Protein AF-0000000081623408 (afdb_homodimer)

Organism: Polistes dominula (NCBI:txid743375)

Nearest PDB structures (foldseek):
  2v41-assembly4_H  TM=9.933E-01  e=1.119E-36  Arenicola marina
  5b6n-assembly2_C  TM=9.540E-01  e=8.310E-33  Homo sapiens
  5b6m-assembly2_C  TM=9.606E-01  e=4.299E-32  Homo sapiens
  1xcc-assembly2_D  TM=9.685E-01  e=6.938E-31  Plasmodium yoelii
  5ykj-assembly1_A  TM=9.310E-01  e=4.262E-27  Saccharomyces cerevisiae S288C

InterPro domains:
  IPR000866 Alkyl hydroperoxide reductase subunit C/ Thiol specific antioxidant [PF00578] (5-140)
  IPR013766 Thioredoxin domain [PS51352] (2-165)
  IPR019479 Peroxiredoxin, C-terminal [PF10417] (163-197)
  IPR024706 Peroxiredoxin, AhpC-type [PIRSF000239] (2-215)
  IPR036249 Thioredoxin-like superfamily [SSF52833] (1-202)
  IPR045020 1-Cys peroxiredoxin [cd03016] (4-217)

Structure (mmCIF, N/CA/C/O backbone):
data_AF-0000000081623408-model_v1
#
loop_
_entity.id
_entity.type
_entity.pdbx_description
1 polymer 'Peroxiredoxin-6 isoform X1'
#
loop_
_atom_site.group_PDB
_atom_site.id
_atom_site.type_symbol
_atom_site.label_atom_id
_atom_site.label_alt_id
_atom_site.label_comp_id
_atom_site.label_asym_id
_atom_site.label_entity_id
_atom_site.label_seq_id
_atom_site.pdbx_PDB_ins_code
_atom_site.Cartn_x
_atom_site.Cartn_y
_atom_site.Cartn_z
_atom_site.occupancy
_atom_site.B_iso_or_equiv
_atom_site.auth_seq_id
_atom_site.auth_comp_id
_atom_site.auth_asym_id
_atom_site.auth_atom_id
_atom_site.pdbx_PDB_model_num
ATOM 1 N N . MET A 1 1 ? -1.192 9.43 -13.492 1 80.69 1 MET A N 1
ATOM 2 C CA . MET A 1 1 ? -0.812 8.414 -12.523 1 80.69 1 MET A CA 1
ATOM 3 C C . MET A 1 1 ? 0.486 7.727 -12.93 1 80.69 1 MET A C 1
ATOM 5 O O . MET A 1 1 ? 0.756 7.562 -14.125 1 80.69 1 MET A O 1
ATOM 9 N N . VAL A 1 2 ? 1.286 7.457 -11.953 1 90.12 2 VAL A N 1
ATOM 10 C CA . VAL A 1 2 ? 2.604 6.887 -12.211 1 90.12 2 VAL A CA 1
ATOM 11 C C . VAL A 1 2 ? 2.555 5.371 -12.031 1 90.12 2 VAL A C 1
ATOM 13 O O . VAL A 1 2 ? 2.025 4.875 -11.031 1 90.12 2 VAL A O 1
ATOM 16 N N . LEU A 1 3 ? 3.037 4.668 -13.031 1 91.75 3 LEU A N 1
ATOM 17 C CA . LEU A 1 3 ? 3.084 3.213 -12.961 1 91.75 3 LEU A CA 1
ATOM 18 C C . LEU A 1 3 ? 4.402 2.74 -12.359 1 91.75 3 LEU A C 1
ATOM 20 O O . LEU A 1 3 ? 5.383 3.488 -12.328 1 91.75 3 LEU A O 1
ATOM 24 N N . LEU A 1 4 ? 4.371 1.571 -11.883 1 95.5 4 LEU A N 1
ATOM 25 C CA . LEU A 1 4 ? 5.59 0.98 -11.352 1 95.5 4 LEU A CA 1
ATOM 26 C C . LEU A 1 4 ? 6.695 0.968 -12.398 1 95.5 4 LEU A C 1
ATOM 28 O O . LEU A 1 4 ? 6.457 0.609 -13.555 1 95.5 4 LEU A O 1
ATOM 32 N N . GLY A 1 5 ? 7.895 1.421 -11.992 1 95.12 5 GLY A N 1
ATOM 33 C CA . GLY A 1 5 ? 9.047 1.389 -12.875 1 95.12 5 GLY A CA 1
ATOM 34 C C . GLY A 1 5 ? 9.148 2.615 -13.766 1 95.12 5 GLY A C 1
ATOM 35 O O . GLY A 1 5 ? 10.188 2.854 -14.383 1 95.12 5 GLY A O 1
ATOM 36 N N . GLU A 1 6 ? 8.125 3.385 -13.859 1 95 6 GLU A N 1
ATOM 37 C CA . GLU A 1 6 ? 8.164 4.609 -14.656 1 95 6 GLU A CA 1
ATOM 38 C C . GLU A 1 6 ? 8.93 5.711 -13.93 1 95 6 GLU A C 1
ATOM 40 O O . GLU A 1 6 ? 9.039 5.695 -12.695 1 95 6 GLU A O 1
ATOM 45 N N . THR A 1 7 ? 9.461 6.613 -14.766 1 97.31 7 THR A N 1
ATOM 46 C CA . THR A 1 7 ? 10.094 7.789 -14.18 1 97.31 7 THR A CA 1
ATOM 47 C C . THR A 1 7 ? 9.07 8.625 -13.422 1 97.31 7 THR A C 1
ATOM 49 O O . THR A 1 7 ? 8.031 9 -13.977 1 97.31 7 THR A O 1
ATOM 52 N N . PHE A 1 8 ? 9.336 8.758 -12.156 1 98.06 8 PHE A N 1
ATOM 53 C CA . PHE A 1 8 ? 8.492 9.648 -11.375 1 98.06 8 PHE A CA 1
ATOM 54 C C . PHE A 1 8 ? 8.578 11.078 -11.898 1 98.06 8 PHE A C 1
ATOM 56 O O . PHE A 1 8 ? 9.672 11.57 -12.188 1 98.06 8 PHE A O 1
ATOM 63 N N . PRO A 1 9 ? 7.492 11.734 -12.047 1 97.88 9 PRO A N 1
ATOM 64 C CA . PRO A 1 9 ? 7.508 13.055 -12.688 1 97.88 9 PRO A CA 1
ATOM 65 C C . PRO A 1 9 ? 8.359 14.07 -11.93 1 97.88 9 PRO A C 1
ATOM 67 O O . PRO A 1 9 ? 8.391 14.062 -10.695 1 97.88 9 PRO A O 1
ATOM 70 N N . ASN A 1 10 ? 9.008 14.875 -12.758 1 98.31 10 ASN A N 1
ATOM 71 C CA . ASN A 1 10 ? 9.672 16.031 -12.172 1 98.31 10 ASN A CA 1
ATOM 72 C C . ASN A 1 10 ? 8.734 17.219 -12.047 1 98.31 10 ASN A C 1
ATOM 74 O O . ASN A 1 10 ? 7.777 17.344 -12.812 1 98.31 10 ASN A O 1
ATOM 78 N N . PHE A 1 11 ? 8.992 18.062 -11.047 1 98.44 11 PHE A N 1
ATOM 79 C CA . PHE A 1 11 ? 8.188 19.25 -10.836 1 98.44 11 PHE A CA 1
ATOM 80 C C . PHE A 1 11 ? 8.906 20.234 -9.922 1 98.44 11 PHE A C 1
ATOM 82 O O . PHE A 1 11 ? 9.836 19.859 -9.203 1 98.44 11 PHE A O 1
ATOM 89 N N . THR A 1 12 ? 8.516 21.406 -10.031 1 98.19 12 THR A N 1
ATOM 90 C CA . THR A 1 12 ? 8.891 22.438 -9.062 1 98.19 12 THR A CA 1
ATOM 91 C C . THR A 1 12 ? 7.75 22.703 -8.086 1 98.19 12 THR A C 1
ATOM 93 O O . THR A 1 12 ? 6.582 22.734 -8.484 1 98.19 12 THR A O 1
ATOM 96 N N . ALA A 1 13 ? 8.141 22.812 -6.812 1 97.88 13 ALA A N 1
ATOM 97 C CA . ALA A 1 13 ? 7.109 23.031 -5.805 1 97.88 13 ALA A CA 1
ATOM 98 C C . ALA A 1 13 ? 7.637 23.891 -4.656 1 97.88 13 ALA A C 1
ATOM 100 O O . ALA A 1 13 ? 8.836 23.891 -4.371 1 97.88 13 ALA A O 1
ATOM 101 N N . GLU A 1 14 ? 6.73 24.641 -4.078 1 98.44 14 GLU A N 1
ATOM 102 C CA . GLU A 1 14 ? 7.051 25.391 -2.867 1 98.44 14 GLU A CA 1
ATOM 103 C C . GLU A 1 14 ? 6.914 24.516 -1.623 1 98.44 14 GLU A C 1
ATOM 105 O O . GLU A 1 14 ? 5.992 23.703 -1.526 1 98.44 14 GLU A O 1
ATOM 110 N N . THR A 1 15 ? 7.844 24.594 -0.699 1 98.44 15 THR A N 1
ATOM 111 C CA . THR A 1 15 ? 7.777 23.984 0.622 1 98.44 15 THR A CA 1
ATOM 112 C C . THR A 1 15 ? 7.977 25.031 1.716 1 98.44 15 THR A C 1
ATOM 114 O O . THR A 1 15 ? 8.289 26.188 1.427 1 98.44 15 THR A O 1
ATOM 117 N N . GLN A 1 16 ? 7.773 24.625 2.961 1 96.56 16 GLN A N 1
ATOM 118 C CA . GLN A 1 16 ? 8.031 25.547 4.062 1 96.56 16 GLN A CA 1
ATOM 119 C C . GLN A 1 16 ? 9.523 25.875 4.168 1 96.56 16 GLN A C 1
ATOM 121 O O . GLN A 1 16 ? 9.906 26.828 4.848 1 96.56 16 GLN A O 1
ATOM 126 N N . ASN A 1 17 ? 10.391 25.094 3.447 1 97 17 ASN A N 1
ATOM 127 C CA . ASN A 1 17 ? 11.836 25.328 3.426 1 97 17 ASN A CA 1
ATOM 128 C C . ASN A 1 17 ? 12.266 26.062 2.16 1 97 17 ASN A C 1
ATOM 130 O O . ASN A 1 17 ? 13.461 26.25 1.921 1 97 17 ASN A O 1
ATOM 134 N N . GLY A 1 18 ? 11.312 26.453 1.358 1 97.62 18 GLY A N 1
ATOM 135 C CA . GLY A 1 18 ? 11.648 27.094 0.097 1 97.62 18 GLY A CA 1
ATOM 136 C C . GLY A 1 18 ? 11.266 26.266 -1.114 1 97.62 18 GLY A C 1
ATOM 137 O O . GLY A 1 18 ? 10.719 25.172 -0.975 1 97.62 18 GLY A O 1
ATOM 138 N N . LYS A 1 19 ? 11.586 26.828 -2.264 1 98.19 19 LYS A N 1
ATOM 139 C CA . LYS A 1 19 ? 11.242 26.203 -3.539 1 98.19 19 LYS A CA 1
ATOM 140 C C . LYS A 1 19 ? 12.203 25.062 -3.869 1 98.19 19 LYS A C 1
ATOM 142 O O . LYS A 1 19 ? 13.406 25.172 -3.654 1 98.19 19 LYS A O 1
ATOM 147 N N . ILE A 1 20 ? 11.664 23.953 -4.438 1 98.12 20 ILE A N 1
ATOM 148 C CA . ILE A 1 20 ? 12.531 22.844 -4.824 1 98.12 20 ILE A CA 1
ATOM 149 C C . ILE A 1 20 ? 12.18 22.391 -6.234 1 98.12 20 ILE A C 1
ATOM 151 O O . ILE A 1 20 ? 11.062 22.609 -6.707 1 98.12 20 ILE A O 1
ATOM 155 N N . ASN A 1 21 ? 13.133 21.875 -6.883 1 98.62 21 ASN A N 1
ATOM 156 C CA . ASN A 1 21 ? 12.953 20.953 -8 1 98.62 21 ASN A CA 1
ATOM 157 C C . ASN A 1 21 ? 13.094 19.5 -7.559 1 98.62 21 ASN A C 1
ATOM 159 O O . ASN A 1 21 ? 14.141 19.109 -7.039 1 98.62 21 ASN A O 1
ATOM 163 N N . PHE A 1 22 ? 12.211 18.75 -7.75 1 98.75 22 PHE A N 1
ATOM 164 C CA . PHE A 1 22 ? 12.109 17.453 -7.098 1 98.75 22 PHE A CA 1
ATOM 165 C C . PHE A 1 22 ? 13.289 16.562 -7.48 1 98.75 22 PHE A C 1
ATOM 167 O O . PHE A 1 22 ? 13.914 15.938 -6.617 1 98.75 22 PHE A O 1
ATOM 174 N N . HIS A 1 23 ? 13.516 16.391 -8.75 1 98.75 23 HIS A N 1
ATOM 175 C CA . HIS A 1 23 ? 14.609 15.523 -9.18 1 98.75 23 HIS A CA 1
ATOM 176 C C . HIS A 1 23 ? 15.953 16.031 -8.648 1 98.75 23 HIS A C 1
ATOM 178 O O . HIS A 1 23 ? 16.797 15.227 -8.227 1 98.75 23 HIS A O 1
ATOM 184 N N . ASP A 1 24 ? 16.125 17.375 -8.688 1 98.62 24 ASP A N 1
ATOM 185 C CA . ASP A 1 24 ? 17.344 17.969 -8.133 1 98.62 24 ASP A CA 1
ATOM 186 C C . ASP A 1 24 ? 17.438 17.734 -6.629 1 98.62 24 ASP A C 1
ATOM 188 O O . ASP A 1 24 ? 18.5 17.406 -6.105 1 98.62 24 ASP A O 1
ATOM 192 N N . TRP A 1 25 ? 16.328 17.953 -5.98 1 98.5 25 TRP A N 1
ATOM 193 C CA . TRP A 1 25 ? 16.25 17.75 -4.535 1 98.5 25 TRP A CA 1
ATOM 194 C C . TRP A 1 25 ? 16.578 16.297 -4.168 1 98.5 25 TRP A C 1
ATOM 196 O O . TRP A 1 25 ? 17.297 16.047 -3.197 1 98.5 25 TRP A O 1
ATOM 206 N N . LEU A 1 26 ? 16.062 15.375 -4.898 1 98.44 26 LEU A N 1
ATOM 207 C CA . LEU A 1 26 ? 16.297 13.953 -4.648 1 98.44 26 LEU A CA 1
ATOM 208 C C . LEU A 1 26 ? 17.766 13.594 -4.895 1 98.44 26 LEU A C 1
ATOM 210 O O . LEU A 1 26 ? 18.328 12.766 -4.18 1 98.44 26 LEU A O 1
ATOM 214 N N . GLY A 1 27 ? 18.344 14.195 -5.957 1 98.12 27 GLY A N 1
ATOM 215 C CA . GLY A 1 27 ? 19.719 13.891 -6.293 1 98.12 27 GLY A CA 1
ATOM 216 C C . GLY A 1 27 ? 19.969 12.406 -6.523 1 98.12 27 GLY A C 1
ATOM 217 O O . GLY A 1 27 ? 19.25 11.773 -7.297 1 98.12 27 GLY A O 1
ATOM 218 N N . ASP A 1 28 ? 20.938 11.852 -5.816 1 97.81 28 ASP A N 1
ATOM 219 C CA . ASP A 1 28 ? 21.297 10.445 -5.984 1 97.81 28 ASP A CA 1
ATOM 220 C C . ASP A 1 28 ? 20.75 9.594 -4.84 1 97.81 28 ASP A C 1
ATOM 222 O O . ASP A 1 28 ? 21.234 8.492 -4.586 1 97.81 28 ASP A O 1
ATOM 226 N N . SER A 1 29 ? 19.75 10.109 -4.184 1 98.31 29 SER A N 1
ATOM 227 C CA . SER A 1 29 ? 19.172 9.414 -3.031 1 98.31 29 SER A CA 1
ATOM 228 C C . SER A 1 29 ? 17.859 8.727 -3.391 1 98.31 29 SER A C 1
ATOM 230 O O . SER A 1 29 ? 17.25 9.039 -4.418 1 98.31 29 SER A O 1
ATOM 232 N N . TRP A 1 30 ? 17.594 7.754 -2.58 1 98.69 30 TRP A N 1
ATOM 233 C CA . TRP A 1 30 ? 16.203 7.312 -2.547 1 98.69 30 TRP A CA 1
ATOM 234 C C . TRP A 1 30 ? 15.297 8.383 -1.938 1 98.69 30 TRP A C 1
ATOM 236 O O . TRP A 1 30 ? 15.773 9.266 -1.213 1 98.69 30 TRP A O 1
ATOM 246 N N . GLY A 1 31 ? 14.055 8.312 -2.293 1 98.81 31 GLY A N 1
ATOM 247 C CA . GLY A 1 31 ? 13.094 9.242 -1.72 1 98.81 31 GLY A CA 1
ATOM 248 C C . GLY A 1 31 ? 11.773 8.594 -1.369 1 98.81 31 GLY A C 1
ATOM 249 O O . GLY A 1 31 ? 11.414 7.555 -1.935 1 98.81 31 GLY A O 1
ATOM 250 N N . ILE A 1 32 ? 11.133 9.125 -0.428 1 98.88 32 ILE A N 1
ATOM 251 C CA . ILE A 1 32 ? 9.742 8.789 -0.109 1 98.88 32 ILE A CA 1
ATOM 252 C C . ILE A 1 32 ? 8.898 10.062 -0.105 1 98.88 32 ILE A C 1
ATOM 254 O O . ILE A 1 32 ? 9.266 11.055 0.527 1 98.88 32 ILE A O 1
ATOM 258 N N . LEU A 1 33 ? 7.867 10.102 -0.887 1 98.75 33 LEU A N 1
ATOM 259 C CA . LEU A 1 33 ? 6.867 11.164 -0.904 1 98.75 33 LEU A CA 1
ATOM 260 C C . LEU A 1 33 ? 5.535 10.664 -0.353 1 98.75 33 LEU A C 1
ATOM 262 O O . LEU A 1 33 ? 5.016 9.641 -0.805 1 98.75 33 LEU A O 1
ATOM 266 N N . PHE A 1 34 ? 5.078 11.297 0.669 1 98.44 34 PHE A N 1
ATOM 267 C CA . PHE A 1 34 ? 3.777 10.898 1.193 1 98.44 34 PHE A CA 1
ATOM 268 C C . PHE A 1 34 ? 2.861 12.109 1.345 1 98.44 34 PHE A C 1
ATOM 270 O O . PHE A 1 34 ? 3.322 13.203 1.677 1 98.44 34 PHE A O 1
ATOM 277 N N . SER A 1 35 ? 1.611 11.914 1.101 1 98.5 35 SER A N 1
ATOM 278 C CA . SER A 1 35 ? 0.634 12.992 1.163 1 98.5 35 SER A CA 1
ATOM 279 C C . SER A 1 35 ? -0.267 12.859 2.385 1 98.5 35 SER A C 1
ATOM 281 O O . SER A 1 35 ? -0.386 11.773 2.955 1 98.5 35 SER A O 1
ATOM 283 N N . HIS A 1 36 ? -0.772 13.938 2.828 1 98 36 HIS A N 1
ATOM 284 C CA . HIS A 1 36 ? -1.807 13.961 3.855 1 98 36 HIS A CA 1
ATOM 285 C C . HIS A 1 36 ? -2.955 14.883 3.459 1 98 36 HIS A C 1
ATOM 287 O O . HIS A 1 36 ? -2.752 15.852 2.725 1 98 36 HIS A O 1
ATOM 293 N N . PRO A 1 37 ? -4.148 14.602 3.928 1 96.5 37 PRO A N 1
ATOM 294 C CA . PRO A 1 37 ? -5.332 15.32 3.453 1 96.5 37 PRO A CA 1
ATOM 295 C C . PRO A 1 37 ? -5.332 16.797 3.867 1 96.5 37 PRO A C 1
ATOM 297 O O . PRO A 1 37 ? -5.555 17.672 3.031 1 96.5 37 PRO A O 1
ATOM 300 N N . HIS A 1 38 ? -5.086 17 5.219 1 96.5 38 HIS A N 1
ATOM 301 C CA . HIS A 1 38 ? -5.207 18.375 5.703 1 96.5 38 HIS A CA 1
ATOM 302 C C . HIS A 1 38 ? -4.32 18.609 6.922 1 96.5 38 HIS A C 1
ATOM 304 O O . HIS A 1 38 ? -4.191 17.734 7.777 1 96.5 38 HIS A O 1
ATOM 310 N N . ASP A 1 39 ? -3.818 19.828 6.91 1 97.75 39 ASP A N 1
ATOM 311 C CA . ASP A 1 39 ? -3.188 20.281 8.148 1 97.75 39 ASP A CA 1
ATOM 312 C C . ASP A 1 39 ? -4.203 20.359 9.281 1 97.75 39 ASP A C 1
ATOM 314 O O . ASP A 1 39 ? -5.406 20.484 9.039 1 97.75 39 ASP A O 1
ATOM 318 N N . PHE A 1 40 ? -3.703 20.25 10.508 1 97.31 40 PHE A N 1
ATOM 319 C CA . PHE A 1 40 ? -4.523 20.422 11.703 1 97.31 40 PHE A CA 1
ATOM 320 C C . PHE A 1 40 ? -5.652 19.391 11.734 1 97.31 40 PHE A C 1
ATOM 322 O O . PHE A 1 40 ? -6.812 19.75 11.953 1 97.31 40 PHE A O 1
ATOM 329 N N . THR A 1 41 ? -5.285 18.172 11.344 1 96.06 41 THR A N 1
ATOM 330 C CA . THR A 1 41 ? -6.188 17.031 11.453 1 96.06 41 THR A CA 1
ATOM 331 C C . THR A 1 41 ? -5.555 15.922 12.281 1 96.06 41 THR A C 1
ATOM 333 O O . THR A 1 41 ? -4.328 15.797 12.328 1 96.06 41 THR A O 1
ATOM 336 N N . PRO A 1 42 ? -6.34 15.18 12.938 1 96.69 42 PRO A N 1
ATOM 337 C CA . PRO A 1 42 ? -5.816 14.281 13.969 1 96.69 42 PRO A CA 1
ATOM 338 C C . PRO A 1 42 ? -4.887 13.211 13.398 1 96.69 42 PRO A C 1
ATOM 340 O O . PRO A 1 42 ? -3.73 13.109 13.82 1 96.69 42 PRO A O 1
ATOM 343 N N . VAL A 1 43 ? -5.34 12.453 12.414 1 97.06 43 VAL A N 1
ATOM 344 C CA . VAL A 1 43 ? -4.555 11.336 11.906 1 97.06 43 VAL A CA 1
ATOM 345 C C . VAL A 1 43 ? -3.266 11.852 11.266 1 97.06 43 VAL A C 1
ATOM 347 O O . VAL A 1 43 ? -2.188 11.305 11.516 1 97.06 43 VAL A O 1
ATOM 350 N N . CYS A 1 44 ? -3.404 12.898 10.492 1 98 44 CYS A N 1
ATOM 351 C CA . CYS A 1 44 ? -2.248 13.477 9.82 1 98 44 CYS A CA 1
ATOM 352 C C . CYS A 1 44 ? -1.188 13.906 10.828 1 98 44 CYS A C 1
ATOM 354 O O . CYS A 1 44 ? 0.007 13.703 10.602 1 98 44 CYS A O 1
ATOM 356 N N . THR A 1 45 ? -1.615 14.555 11.883 1 98.44 45 THR A N 1
ATOM 357 C CA . THR A 1 45 ? -0.689 15.016 12.906 1 98.44 45 THR A CA 1
ATOM 358 C C . THR A 1 45 ? 0.061 13.844 13.531 1 98.44 45 THR A C 1
ATOM 360 O O . THR A 1 45 ? 1.276 13.914 13.727 1 98.44 45 THR A O 1
ATOM 363 N N . THR A 1 46 ? -0.631 12.734 13.852 1 98.12 46 THR A N 1
ATOM 364 C CA . THR A 1 46 ? 0.024 11.562 14.414 1 98.12 46 THR A CA 1
ATOM 365 C C . THR A 1 46 ? 1.034 10.977 13.43 1 98.12 46 THR A C 1
ATOM 367 O O . THR A 1 46 ? 2.129 10.57 13.828 1 98.12 46 THR A O 1
ATOM 370 N N . GLU A 1 47 ? 0.709 10.938 12.172 1 98.5 47 GLU A N 1
ATOM 371 C CA . GLU A 1 47 ? 1.565 10.336 11.156 1 98.5 47 GLU A CA 1
ATOM 372 C C . GLU A 1 47 ? 2.83 11.164 10.945 1 98.5 47 GLU A C 1
ATOM 374 O O . GLU A 1 47 ? 3.934 10.617 10.898 1 98.5 47 GLU A O 1
ATOM 379 N N . LEU A 1 48 ? 2.643 12.516 10.742 1 98.62 48 LEU A N 1
ATOM 380 C CA . LEU A 1 48 ? 3.812 13.344 10.469 1 98.62 48 LEU A CA 1
ATOM 381 C C . LEU A 1 48 ? 4.73 13.414 11.68 1 98.62 48 LEU A C 1
ATOM 383 O O . LEU A 1 48 ? 5.953 13.492 11.539 1 98.62 48 LEU A O 1
ATOM 387 N N . ALA A 1 49 ? 4.148 13.32 12.898 1 98.44 49 ALA A N 1
ATOM 388 C CA . ALA A 1 49 ? 4.969 13.219 14.102 1 98.44 49 ALA A CA 1
ATOM 389 C C . ALA A 1 49 ? 5.758 11.914 14.109 1 98.44 49 ALA A C 1
ATOM 391 O O . ALA A 1 49 ? 6.941 11.898 14.461 1 98.44 49 ALA A O 1
ATOM 392 N N . LYS A 1 50 ? 5.098 10.852 13.742 1 98.44 50 LYS A N 1
ATOM 393 C CA . LYS A 1 50 ? 5.766 9.555 13.672 1 98.44 50 LYS A CA 1
ATOM 394 C C . LYS A 1 50 ? 6.922 9.594 12.672 1 98.44 50 LYS A C 1
ATOM 396 O O . LYS A 1 50 ? 8 9.07 12.945 1 98.44 50 LYS A O 1
ATOM 401 N N . VAL A 1 51 ? 6.723 10.203 11.531 1 98.5 51 VAL A N 1
ATOM 402 C CA . VAL A 1 51 ? 7.762 10.328 10.516 1 98.5 51 VAL A CA 1
ATOM 403 C C . VAL A 1 51 ? 8.953 11.094 11.078 1 98.5 51 VAL A C 1
ATOM 405 O O . VAL A 1 51 ? 10.102 10.695 10.891 1 98.5 51 VAL A O 1
ATOM 408 N N . ALA A 1 52 ? 8.641 12.195 11.734 1 97.88 52 ALA A N 1
ATOM 409 C CA . ALA A 1 52 ? 9.711 12.984 12.328 1 97.88 52 ALA A CA 1
ATOM 410 C C . ALA A 1 52 ? 10.547 12.148 13.289 1 97.88 52 ALA A C 1
ATOM 412 O O . ALA A 1 52 ? 11.781 12.242 13.297 1 97.88 52 ALA A O 1
ATOM 413 N N . LYS A 1 53 ? 9.891 11.328 14.078 1 97.25 53 LYS A N 1
ATOM 414 C CA . LYS A 1 53 ? 10.586 10.469 15.047 1 97.25 53 LYS A CA 1
ATOM 415 C C . LYS A 1 53 ? 11.398 9.391 14.336 1 97.25 53 LYS A C 1
ATOM 417 O O . LYS A 1 53 ? 12.406 8.922 14.867 1 97.25 53 LYS A O 1
ATOM 422 N N . LEU A 1 54 ? 11.016 9.055 13.164 1 97.75 54 LEU A N 1
ATOM 423 C CA . LEU A 1 54 ? 11.656 7.977 12.43 1 97.75 54 LEU A CA 1
ATOM 424 C C . LEU A 1 54 ? 12.742 8.523 11.492 1 97.75 54 LEU A C 1
ATOM 426 O O . LEU A 1 54 ? 13.383 7.758 10.773 1 97.75 54 LEU A O 1
ATOM 430 N N . MET A 1 55 ? 12.953 9.82 11.477 1 97.31 55 MET A N 1
ATOM 431 C CA . MET A 1 55 ? 13.898 10.438 10.555 1 97.31 55 MET A CA 1
ATOM 432 C C . MET A 1 55 ? 15.281 9.812 10.688 1 97.31 55 MET A C 1
ATOM 434 O O . MET A 1 55 ? 15.977 9.594 9.695 1 97.31 55 MET A O 1
ATOM 438 N N . PRO A 1 56 ? 15.758 9.5 11.938 1 96.75 56 PRO A N 1
ATOM 439 C CA . PRO A 1 56 ? 17.047 8.828 12.039 1 96.75 56 PRO A CA 1
ATOM 440 C C . PRO A 1 56 ? 17.109 7.516 11.266 1 96.75 56 PRO A C 1
ATOM 442 O O . PRO A 1 56 ? 18.125 7.191 10.648 1 96.75 56 PRO A O 1
ATOM 445 N N . GLU A 1 57 ? 16.016 6.766 11.273 1 97.5 57 GLU A N 1
ATOM 446 C CA . GLU A 1 57 ? 15.953 5.516 10.523 1 97.5 57 GLU A CA 1
ATOM 447 C C . GLU A 1 57 ? 15.977 5.77 9.016 1 97.5 57 GLU A C 1
ATOM 449 O O . GLU A 1 57 ? 16.656 5.07 8.273 1 97.5 57 GLU A O 1
ATOM 454 N N . PHE A 1 58 ? 15.242 6.762 8.555 1 98.19 58 PHE A N 1
ATOM 455 C CA . PHE A 1 58 ? 15.234 7.121 7.145 1 98.19 58 PHE A CA 1
ATOM 456 C C . PHE A 1 58 ? 16.625 7.566 6.691 1 98.19 58 PHE A C 1
ATOM 458 O O . PHE A 1 58 ? 17.078 7.191 5.609 1 98.19 58 PHE A O 1
ATOM 465 N N . ASN A 1 59 ? 17.219 8.336 7.531 1 97.38 59 ASN A N 1
ATOM 466 C CA . ASN A 1 59 ? 18.578 8.789 7.227 1 97.38 59 ASN A CA 1
ATOM 467 C C . ASN A 1 59 ? 19.547 7.609 7.125 1 97.38 59 ASN A C 1
ATOM 469 O O . ASN A 1 59 ? 20.391 7.566 6.227 1 97.38 59 ASN A O 1
ATOM 473 N N . ARG A 1 60 ? 19.438 6.727 8.07 1 97.06 60 ARG A N 1
ATOM 474 C CA . ARG A 1 60 ? 20.266 5.531 8.062 1 97.06 60 ARG A CA 1
ATOM 475 C C . ARG A 1 60 ? 20.109 4.762 6.754 1 97.06 60 ARG A C 1
ATOM 477 O O . ARG A 1 60 ? 21.078 4.219 6.227 1 97.06 60 ARG A O 1
ATOM 484 N N . LEU A 1 61 ? 18.953 4.801 6.191 1 96.88 61 LEU A N 1
ATOM 485 C CA . LEU A 1 61 ? 18.641 4.051 4.984 1 96.88 61 LEU A CA 1
ATOM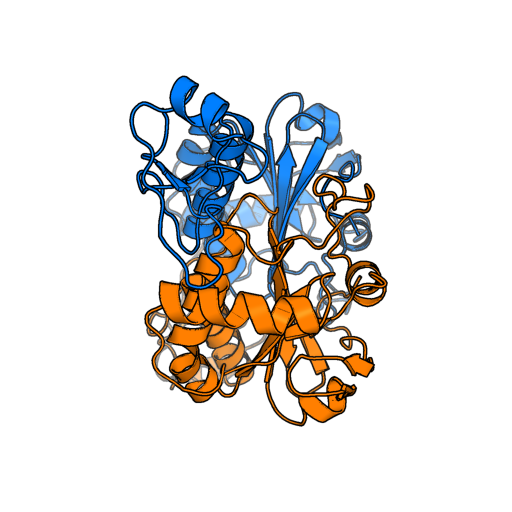 486 C C . LEU A 1 61 ? 18.906 4.883 3.738 1 96.88 61 LEU A C 1
ATOM 488 O O . LEU A 1 61 ? 18.719 4.406 2.615 1 96.88 61 LEU A O 1
ATOM 492 N N . GLY A 1 62 ? 19.297 6.074 3.912 1 97.69 62 GLY A N 1
ATOM 493 C CA . GLY A 1 62 ? 19.578 6.938 2.777 1 97.69 62 GLY A CA 1
ATOM 494 C C . GLY A 1 62 ? 18.328 7.387 2.035 1 97.69 62 GLY A C 1
ATOM 495 O O . GLY A 1 62 ? 18.359 7.531 0.812 1 97.69 62 GLY A O 1
ATOM 496 N N . ILE A 1 63 ? 17.266 7.582 2.76 1 98.38 63 ILE A N 1
ATOM 497 C CA . ILE A 1 63 ? 15.992 7.965 2.172 1 98.38 63 ILE A CA 1
ATOM 498 C C . ILE A 1 63 ? 15.695 9.43 2.482 1 98.38 63 ILE A C 1
ATOM 500 O O . ILE A 1 63 ? 15.633 9.82 3.65 1 98.38 63 ILE A O 1
ATOM 504 N N . LYS A 1 64 ? 15.5 10.242 1.489 1 98.75 64 LYS A N 1
ATOM 505 C CA . LYS A 1 64 ? 14.969 11.594 1.684 1 98.75 64 LYS A CA 1
ATOM 506 C C . LYS A 1 64 ? 13.453 11.578 1.821 1 98.75 64 LYS A C 1
ATOM 508 O O . LYS A 1 64 ? 12.766 10.875 1.073 1 98.75 64 LYS A O 1
ATOM 513 N N . VAL A 1 65 ? 12.977 12.297 2.748 1 98.75 65 VAL A N 1
ATOM 514 C CA . VAL A 1 65 ? 11.555 12.289 3.078 1 98.75 65 VAL A CA 1
ATOM 515 C C . VAL A 1 65 ? 10.93 13.633 2.719 1 98.75 65 VAL A C 1
ATOM 517 O O . VAL A 1 65 ? 11.508 14.688 3.002 1 98.75 65 VAL A O 1
ATOM 520 N N . ILE A 1 66 ? 9.773 13.602 2.088 1 98.88 66 ILE A N 1
ATOM 521 C CA . ILE A 1 66 ? 9.062 14.836 1.762 1 98.88 66 ILE A CA 1
ATOM 522 C C . ILE A 1 66 ? 7.555 14.602 1.839 1 98.88 66 ILE A C 1
ATOM 524 O O . ILE A 1 66 ? 7.059 13.555 1.404 1 98.88 66 ILE A O 1
ATOM 528 N N . ALA A 1 67 ? 6.863 15.477 2.475 1 98.81 67 ALA A N 1
ATOM 529 C CA . ALA A 1 67 ? 5.41 15.414 2.604 1 98.81 67 ALA A CA 1
ATOM 530 C C . ALA A 1 67 ? 4.73 16.359 1.619 1 98.81 67 ALA A C 1
ATOM 532 O O . ALA A 1 67 ? 5.395 17.188 0.986 1 98.81 67 ALA A O 1
ATOM 533 N N . LEU A 1 68 ? 3.41 16.141 1.446 1 98.75 68 LEU A N 1
ATOM 534 C CA . LEU A 1 68 ? 2.658 16.969 0.503 1 98.75 68 LEU A CA 1
ATOM 535 C C . LEU A 1 68 ? 1.198 17.078 0.927 1 98.75 68 LEU A C 1
ATOM 537 O O . LEU A 1 68 ? 0.584 16.094 1.334 1 98.75 68 LEU A O 1
ATOM 541 N N . SER A 1 69 ? 0.649 18.266 0.93 1 98.25 69 SER A N 1
ATOM 542 C CA . SER A 1 69 ? -0.795 18.453 1 1 98.25 69 SER A CA 1
ATOM 543 C C . SER A 1 69 ? -1.234 19.656 0.172 1 98.25 69 SER A C 1
ATOM 545 O O . SER A 1 69 ? -0.399 20.359 -0.393 1 98.25 69 SER A O 1
ATOM 547 N N . CYS A 1 70 ? -2.523 19.828 0.147 1 97.5 70 CYS A N 1
ATOM 548 C CA . CYS A 1 70 ? -3.09 20.906 -0.648 1 97.5 70 CYS A CA 1
ATOM 549 C C . CYS A 1 70 ? -3.238 22.188 0.185 1 97.5 70 CYS A C 1
ATOM 551 O O . CYS A 1 70 ? -3.959 23.109 -0.202 1 97.5 70 CYS A O 1
ATOM 553 N N . ASN A 1 71 ? -2.611 22.266 1.357 1 97.56 71 ASN A N 1
ATOM 554 C CA . ASN A 1 71 ? -2.633 23.453 2.197 1 97.56 71 ASN A CA 1
ATOM 555 C C . ASN A 1 71 ? -1.496 24.406 1.843 1 97.56 71 ASN A C 1
ATOM 557 O O . ASN A 1 71 ? -0.576 24.047 1.109 1 97.56 71 ASN A O 1
ATOM 561 N N . SER A 1 72 ? -1.59 25.625 2.35 1 97.19 72 SER A N 1
ATOM 562 C CA . SER A 1 72 ? -0.609 26.656 2.045 1 97.19 72 SER A CA 1
ATOM 563 C C . SER A 1 72 ? 0.667 26.469 2.857 1 97.19 72 SER A C 1
ATOM 565 O O . SER A 1 72 ? 0.667 25.766 3.869 1 97.19 72 SER A O 1
ATOM 567 N N . VAL A 1 73 ? 1.739 27.109 2.406 1 98 73 VAL A N 1
ATOM 568 C CA . VAL A 1 73 ? 3.012 27.094 3.121 1 98 73 VAL A CA 1
ATOM 569 C C . VAL A 1 73 ? 2.828 27.688 4.52 1 98 73 VAL A C 1
ATOM 571 O O . VAL A 1 73 ? 3.412 27.188 5.488 1 98 73 VAL A O 1
ATOM 574 N N . ASP A 1 74 ? 2.051 28.766 4.609 1 97.88 74 ASP A N 1
ATOM 575 C CA . ASP A 1 74 ? 1.766 29.375 5.902 1 97.88 74 ASP A CA 1
ATOM 576 C C . ASP A 1 74 ? 1.077 28.391 6.84 1 97.88 74 ASP A C 1
ATOM 578 O O . ASP A 1 74 ? 1.414 28.312 8.023 1 97.88 74 ASP A O 1
ATOM 582 N N . SER A 1 75 ? 0.15 27.672 6.336 1 97.88 75 SER A N 1
ATOM 583 C CA . SER A 1 75 ? -0.521 26.641 7.121 1 97.88 75 SER A CA 1
ATOM 584 C C . SER A 1 75 ? 0.467 25.594 7.609 1 97.88 75 SER A C 1
ATOM 586 O O . SER A 1 75 ? 0.408 25.172 8.766 1 97.88 75 SER A O 1
ATOM 588 N N . HIS A 1 76 ? 1.374 25.156 6.719 1 98.44 76 HIS A N 1
ATOM 589 C CA . HIS A 1 76 ? 2.398 24.188 7.098 1 98.44 76 HIS A CA 1
ATOM 590 C C . HIS A 1 76 ? 3.225 24.688 8.273 1 98.44 76 HIS A C 1
ATOM 592 O O . HIS A 1 76 ? 3.428 23.969 9.25 1 98.44 76 HIS A O 1
ATOM 598 N N . HIS A 1 77 ? 3.641 25.922 8.18 1 97.75 77 HIS A N 1
ATOM 599 C CA . HIS A 1 77 ? 4.469 26.5 9.227 1 97.75 77 HIS A CA 1
ATOM 600 C C . HIS A 1 77 ? 3.76 26.469 10.578 1 97.75 77 HIS A C 1
ATOM 602 O O . HIS A 1 77 ? 4.352 26.062 11.586 1 97.75 77 HIS A O 1
ATOM 608 N N . LYS A 1 78 ? 2.551 26.859 10.594 1 98 78 LYS A N 1
ATOM 609 C CA . LYS A 1 78 ? 1.78 26.906 11.828 1 98 78 LYS A CA 1
ATOM 610 C C . LYS A 1 78 ? 1.511 25.5 12.359 1 98 78 LYS A C 1
ATOM 612 O O . LYS A 1 78 ? 1.594 25.266 13.57 1 98 78 LYS A O 1
ATOM 617 N N . TRP A 1 79 ? 1.224 24.578 11.5 1 98.38 79 TRP A N 1
ATOM 618 C CA . TRP A 1 79 ? 0.854 23.219 11.859 1 98.38 79 TRP A CA 1
ATOM 619 C C . TRP A 1 79 ? 2.061 22.453 12.391 1 98.38 79 TRP A C 1
ATOM 621 O O . TRP A 1 79 ? 1.923 21.594 13.273 1 98.38 79 TRP A O 1
ATOM 631 N N . ILE A 1 80 ? 3.23 22.734 11.883 1 98.12 80 ILE A N 1
ATOM 632 C CA . ILE A 1 80 ? 4.465 22.078 12.289 1 98.12 80 ILE A CA 1
ATOM 633 C C . ILE A 1 80 ? 4.641 22.188 13.797 1 98.12 80 ILE A C 1
ATOM 635 O O . ILE A 1 80 ? 5.121 21.25 14.445 1 98.12 80 ILE A O 1
ATOM 639 N N . GLU A 1 81 ? 4.23 23.297 14.367 1 97.44 81 GLU A N 1
ATOM 640 C CA . GLU A 1 81 ? 4.344 23.469 15.812 1 97.44 81 GLU A CA 1
ATOM 641 C C . GLU A 1 81 ? 3.49 22.453 16.562 1 97.44 81 GLU A C 1
ATOM 643 O O . GLU A 1 81 ? 3.895 21.953 17.609 1 97.44 81 GLU A O 1
ATOM 648 N N . ASP A 1 82 ? 2.34 22.156 16.047 1 98.19 82 ASP A N 1
ATOM 649 C CA . ASP A 1 82 ? 1.482 21.125 16.625 1 98.19 82 ASP A CA 1
ATOM 650 C C . ASP A 1 82 ? 2.109 19.75 16.484 1 98.19 82 ASP A C 1
ATOM 652 O O . ASP A 1 82 ? 2.051 18.938 17.406 1 98.19 82 ASP A O 1
ATOM 656 N N . ILE A 1 83 ? 2.705 19.453 15.328 1 98.25 83 ILE A N 1
ATOM 657 C CA . ILE A 1 83 ? 3.346 18.172 15.078 1 98.25 83 ILE A CA 1
ATOM 658 C C . ILE A 1 83 ? 4.48 17.953 16.078 1 98.25 83 ILE A C 1
ATOM 660 O O . ILE A 1 83 ? 4.57 16.891 16.703 1 98.25 83 ILE A O 1
ATOM 664 N N . LYS A 1 84 ? 5.293 18.969 16.188 1 97.69 84 LYS A N 1
ATOM 665 C CA . LYS A 1 84 ? 6.43 18.891 17.094 1 97.69 84 LYS A CA 1
ATOM 666 C C . LYS A 1 84 ? 5.965 18.656 18.531 1 97.69 84 LYS A C 1
ATOM 668 O O . LYS A 1 84 ? 6.539 17.828 19.25 1 97.69 84 LYS A O 1
ATOM 673 N N . SER A 1 85 ? 4.977 19.391 18.922 1 97.12 85 SER A N 1
ATOM 674 C CA . SER A 1 85 ? 4.438 19.266 20.281 1 97.12 85 SER A CA 1
ATOM 675 C C . SER A 1 85 ? 3.887 17.859 20.531 1 97.12 85 SER A C 1
ATOM 677 O O . SER A 1 85 ? 4.223 17.219 21.516 1 97.12 85 SER A O 1
ATOM 679 N N . TYR A 1 86 ? 3.072 17.375 19.641 1 97.25 86 TYR A N 1
ATOM 680 C CA . TYR A 1 86 ? 2.477 16.062 19.797 1 97.25 86 TYR A CA 1
ATOM 681 C C . TYR A 1 86 ? 3.549 14.977 19.844 1 97.25 86 TYR A C 1
ATOM 683 O O . TYR A 1 86 ? 3.459 14.047 20.641 1 97.25 86 TYR A O 1
ATOM 691 N N . GLY A 1 87 ? 4.52 15.094 18.969 1 96.19 87 GLY A N 1
ATOM 692 C CA . GLY A 1 87 ? 5.57 14.094 18.844 1 96.19 87 GLY A CA 1
ATOM 693 C C . GLY A 1 87 ? 6.672 14.25 19.875 1 96.19 87 GLY A C 1
ATOM 694 O O . GLY A 1 87 ? 7.605 13.445 19.922 1 96.19 87 GLY A O 1
ATOM 695 N N . GLU A 1 88 ? 6.566 15.273 20.672 1 96.06 88 GLU A N 1
ATOM 696 C CA . GLU A 1 88 ? 7.609 15.578 21.641 1 96.06 88 GLU A CA 1
ATOM 697 C C . GLU A 1 88 ? 8.969 15.727 20.969 1 96.06 88 GLU A C 1
ATOM 699 O O . GLU A 1 88 ? 9.961 15.141 21.406 1 96.06 88 GLU A O 1
ATOM 704 N N . ILE A 1 89 ? 8.867 16.375 19.875 1 93.19 89 ILE A N 1
ATOM 705 C CA . ILE A 1 89 ? 10.07 16.641 19.109 1 93.19 89 ILE A CA 1
ATOM 706 C C . ILE A 1 89 ? 10.711 17.953 19.578 1 93.19 89 ILE A C 1
ATOM 708 O O . ILE A 1 89 ? 10.086 19 19.516 1 93.19 89 ILE A O 1
ATOM 712 N N . THR A 1 90 ? 11.875 17.875 19.969 1 88.69 90 THR A N 1
ATOM 713 C CA . THR A 1 90 ? 12.516 19.016 20.641 1 88.69 90 THR A CA 1
ATOM 714 C C . THR A 1 90 ? 13.469 19.734 19.688 1 88.69 90 THR A C 1
ATOM 716 O O . THR A 1 90 ? 13.953 20.828 20 1 88.69 90 THR A O 1
ATOM 719 N N . ASP A 1 91 ? 13.594 19.094 18.547 1 81.75 91 ASP A N 1
ATOM 720 C CA . ASP A 1 91 ? 14.477 19.734 17.578 1 81.75 91 ASP A CA 1
ATOM 721 C C . ASP A 1 91 ? 13.898 21.078 17.125 1 81.75 91 ASP A C 1
ATOM 723 O O . ASP A 1 91 ? 12.688 21.219 16.969 1 81.75 91 ASP A O 1
ATOM 727 N N . GLU A 1 92 ? 14.773 21.922 16.891 1 78.31 92 GLU A N 1
ATOM 728 C CA . GLU A 1 92 ? 14.344 23.266 16.5 1 78.31 92 GLU A CA 1
ATOM 729 C C . GLU A 1 92 ? 13.789 23.25 15.078 1 78.31 92 GLU A C 1
ATOM 731 O O . GLU A 1 92 ? 12.75 23.875 14.805 1 78.31 92 GLU A O 1
ATOM 736 N N . GLU A 1 93 ? 14.5 22.484 14.242 1 91.94 93 GLU A N 1
ATOM 737 C CA . GLU A 1 93 ? 14.047 22.5 12.852 1 91.94 93 GLU A CA 1
ATOM 738 C C . GLU A 1 93 ? 13.266 21.219 12.516 1 91.94 93 GLU A C 1
ATOM 740 O O . GLU A 1 93 ? 13.656 20.125 12.93 1 91.94 93 GLU A O 1
ATOM 745 N N . PHE A 1 94 ? 12.148 21.453 11.891 1 96.25 94 PHE A N 1
ATOM 746 C CA . PHE A 1 94 ? 11.375 20.328 11.398 1 96.25 94 PHE A CA 1
ATOM 747 C C . PHE A 1 94 ? 12.172 19.531 10.367 1 96.25 94 PHE A C 1
ATOM 749 O O . PHE A 1 94 ? 12.742 20.109 9.438 1 96.25 94 PHE A O 1
ATOM 756 N N . PRO A 1 95 ? 12.211 18.281 10.328 1 96.5 95 PRO A N 1
ATOM 757 C CA . PRO A 1 95 ? 13.312 17.531 9.727 1 96.5 95 PRO A CA 1
ATOM 758 C C . PRO A 1 95 ? 13.047 17.141 8.273 1 96.5 95 PRO A C 1
ATOM 760 O O . PRO A 1 95 ? 13.883 16.5 7.641 1 96.5 95 PRO A O 1
ATOM 763 N N . TYR A 1 96 ? 11.953 17.484 7.754 1 98.12 96 TYR A N 1
ATOM 764 C CA . TYR A 1 96 ? 11.688 17.219 6.344 1 98.12 96 TYR A CA 1
ATOM 765 C C . TYR A 1 96 ? 10.719 18.25 5.766 1 98.12 96 TYR A C 1
ATOM 767 O O . TYR A 1 96 ? 9.898 18.828 6.492 1 98.12 96 TYR A O 1
ATOM 775 N N . PRO A 1 97 ? 10.836 18.484 4.5 1 98.69 97 PRO A N 1
ATOM 776 C CA . PRO A 1 97 ? 9.969 19.5 3.881 1 98.69 97 PRO A CA 1
ATOM 777 C C . PRO A 1 97 ? 8.547 19 3.658 1 98.69 97 PRO A C 1
ATOM 779 O O . PRO A 1 97 ? 8.328 17.797 3.49 1 98.69 97 PRO A O 1
ATOM 782 N N . ILE A 1 98 ? 7.641 19.938 3.656 1 98.81 98 ILE A N 1
ATOM 783 C CA . ILE A 1 98 ? 6.25 19.703 3.295 1 98.81 98 ILE A CA 1
ATOM 784 C C . ILE A 1 98 ? 5.875 20.547 2.082 1 98.81 98 ILE A C 1
ATOM 786 O O . ILE A 1 98 ? 5.895 21.781 2.15 1 98.81 98 ILE A O 1
ATOM 790 N N . ILE A 1 99 ? 5.473 19.906 1.026 1 98.81 99 ILE A N 1
ATOM 791 C CA . ILE A 1 99 ? 5.121 20.562 -0.225 1 98.81 99 ILE A CA 1
ATOM 792 C C . ILE A 1 99 ? 3.744 21.203 -0.099 1 98.81 99 ILE A C 1
ATOM 794 O O . ILE A 1 99 ? 2.811 20.594 0.424 1 98.81 99 ILE A O 1
ATOM 798 N N . GLU A 1 100 ? 3.705 22.406 -0.591 1 97.94 100 GLU A N 1
ATOM 799 C CA . GLU A 1 100 ? 2.439 23.109 -0.815 1 97.94 100 GLU A CA 1
ATOM 800 C C . GLU A 1 100 ? 1.878 22.797 -2.199 1 97.94 100 GLU A C 1
ATOM 802 O O . GLU A 1 100 ? 2.521 23.078 -3.213 1 97.94 100 GLU A O 1
ATOM 807 N N . ASP A 1 101 ? 0.718 22.219 -2.246 1 97.88 101 ASP A N 1
ATOM 808 C CA . ASP A 1 101 ? 0.044 21.938 -3.512 1 97.88 101 ASP A CA 1
ATOM 809 C C . ASP A 1 101 ? -1.37 22.516 -3.518 1 97.88 101 ASP A C 1
ATOM 811 O O . ASP A 1 101 ? -2.338 21.797 -3.779 1 97.88 101 ASP A O 1
ATOM 815 N N . GLU A 1 102 ? -1.536 23.75 -3.266 1 95.69 102 GLU A N 1
ATOM 816 C CA . GLU A 1 102 ? -2.832 24.406 -3.186 1 95.69 102 GLU A CA 1
ATOM 817 C C . GLU A 1 102 ? -3.6 24.281 -4.5 1 95.69 102 GLU A C 1
ATOM 819 O O . GLU A 1 102 ? -4.832 24.234 -4.504 1 95.69 102 GLU A O 1
ATOM 824 N N . SER A 1 103 ? -2.873 24.297 -5.566 1 95.38 103 SER A N 1
ATOM 825 C CA . SER A 1 103 ? -3.49 24.234 -6.887 1 95.38 103 SER A CA 1
ATOM 826 C C . SER A 1 103 ? -4.012 22.844 -7.191 1 95.38 103 SER A C 1
ATOM 828 O O . SER A 1 103 ? -4.781 22.641 -8.133 1 95.38 103 SER A O 1
ATOM 830 N N . ARG A 1 104 ? -3.512 21.797 -6.441 1 96.19 104 ARG A N 1
ATOM 831 C CA . ARG A 1 104 ? -3.879 20.391 -6.613 1 96.19 104 ARG A CA 1
ATOM 832 C C . ARG A 1 104 ? -3.277 19.828 -7.895 1 96.19 104 ARG A C 1
ATOM 834 O O . ARG A 1 104 ? -3.693 18.766 -8.367 1 96.19 104 ARG A O 1
ATOM 841 N N . ARG A 1 105 ? -2.377 20.594 -8.406 1 96.5 105 ARG A N 1
ATOM 842 C CA . ARG A 1 105 ? -1.743 20.125 -9.641 1 96.5 105 ARG A CA 1
ATOM 843 C C . ARG A 1 105 ? -0.999 18.812 -9.406 1 96.5 105 ARG A C 1
ATOM 845 O O . ARG A 1 105 ? -1.152 17.859 -10.18 1 96.5 105 ARG A O 1
ATOM 852 N N . LEU A 1 106 ? -0.176 18.734 -8.391 1 97.19 106 LEU A N 1
ATOM 853 C CA . LEU A 1 106 ? 0.614 17.547 -8.086 1 97.19 106 LEU A CA 1
ATOM 854 C C . LEU A 1 106 ? -0.283 16.391 -7.645 1 97.19 106 LEU A C 1
ATOM 856 O O . LEU A 1 106 ? -0.085 15.258 -8.062 1 97.19 106 LEU A O 1
ATOM 860 N N . ALA A 1 107 ? -1.248 16.703 -6.777 1 96.06 107 ALA A N 1
ATOM 861 C CA . ALA A 1 107 ? -2.178 15.688 -6.305 1 96.06 107 ALA A CA 1
ATOM 862 C C . ALA A 1 107 ? -2.916 15.039 -7.473 1 96.06 107 ALA A C 1
ATOM 864 O O . ALA A 1 107 ? -3.146 13.828 -7.477 1 96.06 107 ALA A O 1
ATOM 865 N N . THR A 1 108 ? -3.285 15.875 -8.414 1 94.88 108 THR A N 1
ATOM 866 C CA . THR A 1 108 ? -3.967 15.375 -9.602 1 94.88 108 THR A CA 1
ATOM 867 C C . THR A 1 108 ? -3.02 14.539 -10.461 1 94.88 108 THR A C 1
ATOM 869 O O . THR A 1 108 ? -3.357 13.43 -10.859 1 94.88 108 THR A O 1
ATOM 872 N N . MET A 1 109 ? -1.852 15.047 -10.703 1 95.19 109 MET A N 1
ATOM 873 C CA . MET A 1 109 ? -0.86 14.391 -11.547 1 95.19 109 MET A CA 1
ATOM 874 C C . MET A 1 109 ? -0.471 13.031 -10.977 1 95.19 109 MET A C 1
ATOM 876 O O . MET A 1 109 ? -0.275 12.07 -11.727 1 95.19 109 MET A O 1
ATOM 880 N N . LEU A 1 110 ? -0.449 12.938 -9.68 1 95.75 110 LEU A N 1
ATOM 881 C CA . LEU A 1 110 ? 0.063 11.734 -9.031 1 95.75 110 LEU A CA 1
ATOM 882 C C . LEU A 1 110 ? -1.08 10.82 -8.594 1 95.75 110 LEU A C 1
ATOM 884 O O . LEU A 1 110 ? -0.852 9.812 -7.926 1 95.75 110 LEU A O 1
ATOM 888 N N . GLY A 1 111 ? -2.293 11.195 -8.906 1 93 111 GLY A N 1
ATOM 889 C CA . GLY A 1 111 ? -3.443 10.352 -8.633 1 93 111 GLY A CA 1
ATOM 890 C C . GLY A 1 111 ? -3.74 10.211 -7.156 1 93 111 GLY A C 1
ATOM 891 O O . GLY A 1 111 ? -4.125 9.133 -6.695 1 93 111 GLY A O 1
ATOM 892 N N . MET A 1 112 ? -3.592 11.297 -6.375 1 94.69 112 MET A N 1
ATOM 893 C CA . MET A 1 112 ? -3.676 11.203 -4.918 1 94.69 112 MET A CA 1
ATOM 894 C C . MET A 1 112 ? -4.992 11.781 -4.414 1 94.69 112 MET A C 1
ATOM 896 O O . MET A 1 112 ? -5.227 11.844 -3.205 1 94.69 112 MET A O 1
ATOM 900 N N . LEU A 1 113 ? -5.812 12.258 -5.301 1 93.19 113 LEU A N 1
ATOM 901 C CA . LEU A 1 113 ? -6.996 12.969 -4.82 1 93.19 113 LEU A CA 1
ATOM 902 C C . LEU A 1 113 ? -8.039 11.984 -4.293 1 93.19 113 LEU A C 1
ATOM 904 O O . LEU A 1 113 ? -8.25 10.922 -4.879 1 93.19 113 LEU A O 1
ATOM 908 N N . ASP A 1 114 ? -8.594 12.375 -3.248 1 90 114 ASP A N 1
ATOM 909 C CA . ASP A 1 114 ? -9.734 11.68 -2.654 1 90 114 ASP A CA 1
ATOM 910 C C . ASP A 1 114 ? -11.031 12.453 -2.869 1 90 114 ASP A C 1
ATOM 912 O O . ASP A 1 114 ? -11.25 13.492 -2.24 1 90 114 ASP A O 1
ATOM 916 N N . PRO A 1 115 ? -11.945 11.953 -3.586 1 88 115 PRO A N 1
ATOM 917 C CA . PRO A 1 115 ? -13.172 12.703 -3.869 1 88 115 PRO A CA 1
ATOM 918 C C . PRO A 1 115 ? -14.07 12.852 -2.643 1 88 115 PRO A C 1
ATOM 920 O O . PRO A 1 115 ? -14.945 13.727 -2.613 1 88 115 PRO A O 1
ATOM 923 N N . ALA A 1 116 ? -13.859 11.984 -1.661 1 85.75 116 ALA A N 1
ATOM 924 C CA . ALA A 1 116 ? -14.711 12 -0.478 1 85.75 116 ALA A CA 1
ATOM 925 C C . ALA A 1 116 ? -14.227 13.031 0.538 1 85.75 116 ALA A C 1
ATOM 927 O O . ALA A 1 116 ? -14.961 13.406 1.45 1 85.75 116 ALA A O 1
ATOM 928 N N . GLU A 1 117 ? -13.023 13.367 0.407 1 87.69 117 GLU A N 1
ATOM 929 C CA . GLU A 1 117 ? -12.438 14.344 1.321 1 87.69 117 GLU A CA 1
ATOM 930 C C . GLU A 1 117 ? -12.359 15.727 0.679 1 87.69 117 GLU A C 1
ATOM 932 O O . GLU A 1 117 ? -11.586 15.938 -0.253 1 87.69 117 GLU A O 1
ATOM 937 N N . LEU A 1 118 ? -13.164 16.609 1.205 1 89.62 118 LEU A N 1
ATOM 938 C CA . LEU A 1 118 ? -13.297 17.922 0.591 1 89.62 118 LEU A CA 1
ATOM 939 C C . LEU A 1 118 ? -12.805 19.016 1.531 1 89.62 118 LEU A C 1
ATOM 941 O O . LEU A 1 118 ? -12.953 18.922 2.75 1 89.62 118 LEU A O 1
ATOM 945 N N . ASP A 1 119 ? -12.219 20 0.97 1 88.75 119 ASP A N 1
ATOM 946 C CA . ASP A 1 119 ? -11.852 21.156 1.776 1 88.75 119 ASP A CA 1
ATOM 947 C C . ASP A 1 119 ? -13.039 22.109 1.956 1 88.75 119 ASP A C 1
ATOM 949 O O . ASP A 1 119 ? -14.172 21.75 1.635 1 88.75 119 ASP A O 1
ATOM 953 N N . SER A 1 120 ? -12.75 23.297 2.559 1 84.81 120 SER A N 1
ATOM 954 C CA . SER A 1 120 ? -13.805 24.234 2.896 1 84.81 120 SER A CA 1
ATOM 955 C C . SER A 1 120 ? -14.5 24.766 1.645 1 84.81 120 SER A C 1
ATOM 957 O O . SER A 1 120 ? -15.641 25.234 1.711 1 84.81 120 SER A O 1
ATOM 959 N N . GLN A 1 121 ? -13.852 24.703 0.471 1 90.38 121 GLN A N 1
ATOM 960 C CA . GLN A 1 121 ? -14.422 25.188 -0.786 1 90.38 121 GLN A CA 1
ATOM 961 C C . GLN A 1 121 ? -15.078 24.062 -1.566 1 90.38 121 GLN A C 1
ATOM 963 O O . GLN A 1 121 ? -15.484 24.234 -2.715 1 90.38 121 GLN A O 1
ATOM 968 N N . GLY A 1 122 ? -15.039 22.906 -1 1 90.38 122 GLY A N 1
ATOM 969 C CA . GLY A 1 122 ? -15.672 21.766 -1.646 1 90.38 122 GLY A CA 1
ATOM 970 C C . GLY A 1 122 ? -14.773 21.078 -2.664 1 90.38 122 GLY A C 1
ATOM 971 O O . GLY A 1 122 ? -15.25 20.328 -3.512 1 90.38 122 GLY A O 1
ATOM 972 N N . LEU A 1 123 ? -13.547 21.344 -2.59 1 92.31 123 LEU A N 1
ATOM 973 C CA . LEU A 1 123 ? -12.594 20.719 -3.51 1 92.31 123 LEU A CA 1
ATOM 974 C C . LEU A 1 123 ? -11.93 19.516 -2.869 1 92.31 123 LEU A C 1
ATOM 976 O O . LEU A 1 123 ? -11.594 19.531 -1.683 1 92.31 123 LEU A O 1
ATOM 980 N N . PRO A 1 124 ? -11.773 18.469 -3.686 1 93.44 124 PRO A N 1
ATOM 981 C CA . PRO A 1 124 ? -11.102 17.281 -3.146 1 93.44 124 PRO A CA 1
ATOM 982 C C . PRO A 1 124 ? -9.672 17.578 -2.693 1 93.44 124 PRO A C 1
ATOM 984 O O . PRO A 1 124 ? -8.977 18.391 -3.301 1 93.44 124 PRO A O 1
ATOM 987 N N . VAL A 1 125 ? -9.273 16.906 -1.671 1 94.31 125 VAL A N 1
ATOM 988 C CA . VAL A 1 125 ? -7.906 17 -1.18 1 94.31 125 VAL A CA 1
ATOM 989 C C . VAL A 1 125 ? -7.215 15.648 -1.32 1 94.31 125 VAL A C 1
ATOM 991 O O . VAL A 1 125 ? -7.809 14.688 -1.814 1 94.31 125 VAL A O 1
ATOM 994 N N . SER A 1 126 ? -5.941 15.672 -0.982 1 95 126 SER A N 1
ATOM 995 C CA . SER A 1 126 ? -5.137 14.469 -1.172 1 95 126 SER A CA 1
ATOM 996 C C . SER A 1 126 ? -5.555 13.367 -0.206 1 95 126 SER A C 1
ATOM 998 O O . SER A 1 126 ? -5.922 13.641 0.938 1 95 126 SER A O 1
ATOM 1000 N N . ALA A 1 127 ? -5.52 12.117 -0.681 1 95.62 127 ALA A N 1
ATOM 1001 C CA . ALA A 1 127 ? -5.582 10.922 0.16 1 95.62 127 ALA A CA 1
ATOM 1002 C C . ALA A 1 127 ? -4.23 10.641 0.812 1 95.62 127 ALA A C 1
ATOM 1004 O O . ALA A 1 127 ? -3.342 11.5 0.806 1 95.62 127 ALA A O 1
ATOM 1005 N N . ARG A 1 128 ? -4.148 9.523 1.47 1 97.19 128 ARG A N 1
ATOM 1006 C CA . ARG A 1 128 ? -2.871 9.117 2.053 1 97.19 128 ARG A CA 1
ATOM 1007 C C . ARG A 1 128 ? -2.072 8.258 1.081 1 97.19 128 ARG A C 1
ATOM 1009 O O . ARG A 1 128 ? -2.158 7.027 1.119 1 97.19 128 ARG A O 1
ATOM 1016 N N . ALA A 1 129 ? -1.312 8.922 0.302 1 97.69 129 ALA A N 1
ATOM 1017 C CA . ALA A 1 129 ? -0.478 8.242 -0.689 1 97.69 129 ALA A CA 1
ATOM 1018 C C . ALA A 1 129 ? 0.969 8.148 -0.215 1 97.69 129 ALA A C 1
ATOM 1020 O O . ALA A 1 129 ? 1.451 9.016 0.511 1 97.69 129 ALA A O 1
ATOM 1021 N N . VAL A 1 130 ? 1.654 7.121 -0.578 1 98.5 130 VAL A N 1
ATOM 1022 C CA . VAL A 1 130 ? 3.09 6.93 -0.395 1 98.5 130 VAL A CA 1
ATOM 1023 C C . VAL A 1 130 ? 3.727 6.5 -1.715 1 98.5 130 VAL A C 1
ATOM 1025 O O . VAL A 1 130 ? 3.24 5.582 -2.377 1 98.5 130 VAL A O 1
ATOM 1028 N N . PHE A 1 131 ? 4.723 7.176 -2.111 1 98.62 131 PHE A N 1
ATOM 1029 C CA . PHE A 1 131 ? 5.562 6.781 -3.236 1 98.62 131 PHE A CA 1
ATOM 1030 C C . PHE A 1 131 ? 7.008 6.594 -2.795 1 98.62 131 PHE A C 1
ATOM 1032 O O . PHE A 1 131 ? 7.582 7.469 -2.145 1 98.62 131 PHE A O 1
ATOM 1039 N N . ILE A 1 132 ? 7.566 5.52 -3.113 1 98.75 132 ILE A N 1
ATOM 1040 C CA . ILE A 1 132 ? 9 5.312 -2.936 1 98.75 132 ILE A CA 1
ATOM 1041 C C . ILE A 1 132 ? 9.703 5.387 -4.289 1 98.75 132 ILE A C 1
ATOM 1043 O O . ILE A 1 132 ? 9.32 4.695 -5.234 1 98.75 132 ILE A O 1
ATOM 1047 N N . ILE A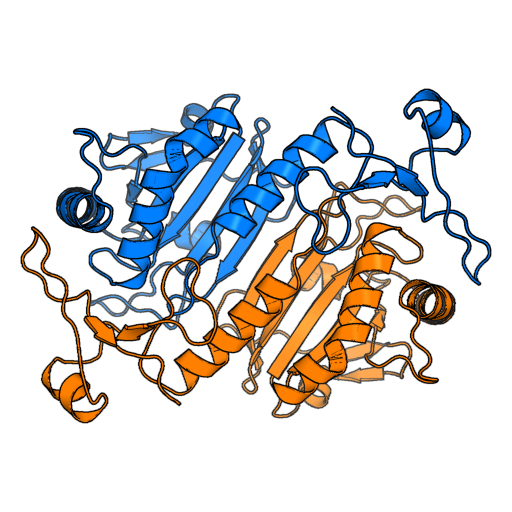 1 133 ? 10.664 6.25 -4.348 1 98.81 133 ILE A N 1
ATOM 1048 C CA . ILE A 1 133 ? 11.352 6.57 -5.594 1 98.81 133 ILE A CA 1
ATOM 1049 C C . ILE A 1 133 ? 12.836 6.238 -5.453 1 98.81 133 ILE A C 1
ATOM 1051 O O . ILE A 1 133 ? 13.469 6.602 -4.457 1 98.81 133 ILE A O 1
ATOM 1055 N N . ASP A 1 134 ? 13.414 5.609 -6.418 1 98.44 134 ASP A N 1
ATOM 1056 C CA . ASP A 1 134 ? 14.812 5.215 -6.324 1 98.44 134 ASP A CA 1
ATOM 1057 C C . ASP A 1 134 ? 15.727 6.301 -6.887 1 98.44 134 ASP A C 1
ATOM 1059 O O . ASP A 1 134 ? 15.258 7.332 -7.367 1 98.44 134 ASP A O 1
ATOM 1063 N N . PRO A 1 135 ? 17.047 6.168 -6.801 1 98.31 135 PRO A N 1
ATOM 1064 C CA . PRO A 1 135 ? 17.984 7.207 -7.242 1 98.31 135 PRO A CA 1
ATOM 1065 C C . PRO A 1 135 ? 17.891 7.484 -8.742 1 98.31 135 PRO A C 1
ATOM 1067 O O . PRO A 1 135 ? 18.297 8.555 -9.195 1 98.31 135 PRO A O 1
ATOM 1070 N N . SER A 1 136 ? 17.406 6.551 -9.5 1 98.06 136 SER A N 1
ATOM 1071 C CA . SER A 1 136 ? 17.219 6.73 -10.938 1 98.06 136 SER A CA 1
ATOM 1072 C C . SER A 1 136 ? 15.883 7.398 -11.242 1 98.06 136 SER A C 1
ATOM 1074 O O . SER A 1 136 ? 15.469 7.461 -12.398 1 98.06 136 SER A O 1
ATOM 1076 N N . LYS A 1 137 ? 15.156 7.844 -10.219 1 98.62 137 LYS A N 1
ATOM 1077 C CA . LYS A 1 137 ? 13.891 8.57 -10.297 1 98.62 137 LYS A CA 1
ATOM 1078 C C . LYS A 1 137 ? 12.758 7.656 -10.758 1 98.62 137 LYS A C 1
ATOM 1080 O O . LYS A 1 137 ? 11.805 8.117 -11.383 1 98.62 137 LYS A O 1
ATOM 1085 N N . LYS A 1 138 ? 12.859 6.406 -10.484 1 97.88 138 LYS A N 1
ATOM 1086 C CA . LYS A 1 138 ? 11.812 5.461 -10.852 1 97.88 138 LYS A CA 1
ATOM 1087 C C . LYS A 1 138 ? 10.883 5.184 -9.672 1 97.88 138 LYS A C 1
ATOM 1089 O O . LYS A 1 138 ? 11.344 5.059 -8.531 1 97.88 138 LYS A O 1
ATOM 1094 N N . MET A 1 139 ? 9.609 5.105 -9.914 1 97.75 139 MET A N 1
ATOM 1095 C CA . MET A 1 139 ? 8.648 4.703 -8.898 1 97.75 139 MET A CA 1
ATOM 1096 C C . MET A 1 139 ? 8.781 3.217 -8.57 1 97.75 139 MET A C 1
ATOM 1098 O O . MET A 1 139 ? 8.633 2.371 -9.461 1 97.75 139 MET A O 1
ATOM 1102 N N . ARG A 1 140 ? 9.086 2.902 -7.34 1 97.75 140 ARG A N 1
ATOM 1103 C CA . ARG A 1 140 ? 9.398 1.528 -6.961 1 97.75 140 ARG A CA 1
ATOM 1104 C C . ARG A 1 140 ? 8.25 0.901 -6.18 1 97.75 140 ARG A C 1
ATOM 1106 O O . ARG A 1 140 ? 8.117 -0.324 -6.137 1 97.75 140 ARG A O 1
ATOM 1113 N N . LEU A 1 141 ? 7.453 1.69 -5.59 1 97.94 141 LEU A N 1
ATOM 1114 C CA . LEU A 1 141 ? 6.367 1.225 -4.738 1 97.94 141 LEU A CA 1
ATOM 1115 C C . LEU A 1 141 ? 5.371 2.348 -4.465 1 97.94 141 LEU A C 1
ATOM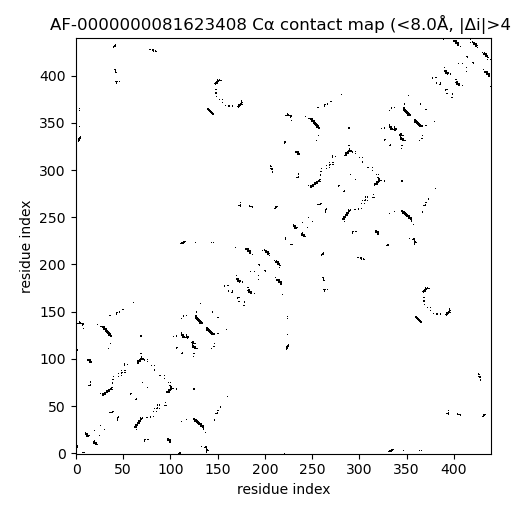 1117 O O . LEU A 1 141 ? 5.758 3.516 -4.371 1 97.94 141 LEU A O 1
ATOM 1121 N N . SER A 1 142 ? 4.066 1.96 -4.309 1 97.75 142 SER A N 1
ATOM 1122 C CA . SER A 1 142 ? 3.066 2.963 -3.953 1 97.75 142 SER A CA 1
ATOM 1123 C C . SER A 1 142 ? 1.997 2.377 -3.037 1 97.75 142 SER A C 1
ATOM 1125 O O . SER A 1 142 ? 1.668 1.193 -3.137 1 97.75 142 SER A O 1
ATOM 1127 N N . ILE A 1 143 ? 1.539 3.152 -2.162 1 98 143 ILE A N 1
ATOM 1128 C CA . ILE A 1 143 ? 0.424 2.879 -1.263 1 98 143 ILE A CA 1
ATOM 1129 C C . ILE A 1 143 ? -0.599 4.012 -1.349 1 98 143 ILE A C 1
ATOM 1131 O O . ILE A 1 143 ? -0.23 5.184 -1.408 1 98 143 ILE A O 1
ATOM 1135 N N . LEU A 1 144 ? -1.854 3.688 -1.38 1 97.5 144 LEU A N 1
ATOM 1136 C CA . LEU A 1 144 ? -2.93 4.672 -1.396 1 97.5 144 LEU A CA 1
ATOM 1137 C C . LEU A 1 144 ? -4.043 4.277 -0.428 1 97.5 144 LEU A C 1
ATOM 1139 O O . LEU A 1 144 ? -4.809 3.354 -0.702 1 97.5 144 LEU A O 1
ATOM 1143 N N . TYR A 1 145 ? -4.07 4.922 0.713 1 98.12 145 TYR A N 1
ATOM 1144 C CA . TYR A 1 145 ? -5.066 4.723 1.76 1 98.12 145 TYR A CA 1
ATOM 1145 C C . TYR A 1 145 ? -6.035 5.898 1.825 1 98.12 145 TYR A C 1
ATOM 1147 O O . TYR A 1 145 ? -5.691 7.016 1.427 1 98.12 145 TYR A O 1
ATOM 1155 N N . PRO A 1 146 ? -7.246 5.695 2.285 1 96.62 146 PRO A N 1
ATOM 1156 C CA . PRO A 1 146 ? -8.164 6.82 2.486 1 96.62 146 PRO A CA 1
ATOM 1157 C C . PRO A 1 146 ? -7.789 7.676 3.695 1 96.62 146 PRO A C 1
ATOM 1159 O O . PRO A 1 146 ? -6.973 7.262 4.52 1 96.62 146 PRO A O 1
ATOM 1162 N N . ALA A 1 147 ? -8.398 8.789 3.836 1 94.5 147 ALA A N 1
ATOM 1163 C CA . ALA A 1 147 ? -8.109 9.773 4.875 1 94.5 147 ALA A CA 1
ATOM 1164 C C . ALA A 1 147 ? -8.367 9.195 6.266 1 94.5 147 ALA A C 1
ATOM 1166 O O . ALA A 1 147 ? -7.738 9.609 7.242 1 94.5 147 ALA A O 1
ATOM 1167 N N . THR A 1 148 ? -9.195 8.211 6.355 1 95.5 148 THR A N 1
ATOM 1168 C CA . THR A 1 148 ? -9.664 7.727 7.648 1 95.5 148 THR A CA 1
ATOM 1169 C C . THR A 1 148 ? -8.758 6.613 8.172 1 95.5 148 THR A C 1
ATOM 1171 O O . THR A 1 148 ? -8.922 6.148 9.297 1 95.5 148 THR A O 1
ATOM 1174 N N . THR A 1 149 ? -7.844 6.168 7.32 1 97.75 149 THR A N 1
ATOM 1175 C CA . THR A 1 149 ? -7.008 5.023 7.672 1 97.75 149 THR A CA 1
ATOM 1176 C C . THR A 1 149 ? -5.543 5.438 7.77 1 97.75 149 THR A C 1
ATOM 1178 O O . THR A 1 149 ? -4.879 5.641 6.75 1 97.75 149 THR A O 1
ATOM 1181 N N . GLY A 1 150 ? -5.055 5.469 9.023 1 98.44 150 GLY A N 1
ATOM 1182 C CA . GLY A 1 150 ? -3.656 5.812 9.219 1 98.44 150 GLY A CA 1
ATOM 1183 C C . GLY A 1 150 ? -2.699 4.781 8.656 1 98.44 150 GLY A C 1
ATOM 1184 O O . GLY A 1 150 ? -3.002 3.588 8.641 1 98.44 150 GLY A O 1
ATOM 1185 N N . ARG A 1 151 ? -1.614 5.219 8.219 1 98.75 151 ARG A N 1
ATOM 1186 C CA . ARG A 1 151 ? -0.604 4.34 7.641 1 98.75 151 ARG A CA 1
ATOM 1187 C C . ARG A 1 151 ? 0.179 3.615 8.727 1 98.75 151 ARG A C 1
ATOM 1189 O O . ARG A 1 151 ? 0.081 3.963 9.906 1 98.75 151 ARG A O 1
ATOM 1196 N N . ASN A 1 152 ? 0.806 2.541 8.344 1 98.5 152 ASN A N 1
ATOM 1197 C CA . ASN A 1 152 ? 1.72 1.743 9.148 1 98.5 152 ASN A CA 1
ATOM 1198 C C . ASN A 1 152 ? 3.176 1.998 8.773 1 98.5 152 ASN A C 1
ATOM 1200 O O . ASN A 1 152 ? 3.654 1.492 7.754 1 98.5 152 ASN A O 1
ATOM 1204 N N . PHE A 1 153 ? 3.926 2.709 9.602 1 98.06 153 PHE A N 1
ATOM 1205 C CA . PHE A 1 153 ? 5.262 3.129 9.203 1 98.06 153 PHE A CA 1
ATOM 1206 C C . PHE A 1 153 ? 6.273 2.012 9.43 1 98.06 153 PHE A C 1
ATOM 1208 O O . PHE A 1 153 ? 7.367 2.033 8.859 1 98.06 153 PHE A O 1
ATOM 1215 N N . ASP A 1 154 ? 5.922 1.014 10.281 1 96.88 154 ASP A N 1
ATOM 1216 C CA . ASP A 1 154 ? 6.738 -0.195 10.32 1 96.88 154 ASP A CA 1
ATOM 1217 C C . ASP A 1 154 ? 6.719 -0.913 8.969 1 96.88 154 ASP A C 1
ATOM 1219 O O . ASP A 1 154 ? 7.738 -1.448 8.531 1 96.88 154 ASP A O 1
ATOM 1223 N N . GLU A 1 155 ? 5.559 -0.975 8.406 1 98.31 155 GLU A N 1
ATOM 1224 C CA . GLU A 1 155 ? 5.438 -1.59 7.09 1 98.31 155 GLU A CA 1
ATOM 1225 C C . GLU A 1 155 ? 6.211 -0.801 6.039 1 98.31 155 GLU A C 1
ATOM 1227 O O . GLU A 1 155 ? 6.848 -1.388 5.16 1 98.31 155 GLU A O 1
ATOM 1232 N N . ILE A 1 156 ? 6.129 0.522 6.094 1 98.44 156 ILE A N 1
ATOM 1233 C CA . ILE A 1 156 ? 6.836 1.371 5.137 1 98.44 156 ILE A CA 1
ATOM 1234 C C . ILE A 1 156 ? 8.344 1.138 5.258 1 98.44 156 ILE A C 1
ATOM 1236 O O . ILE A 1 156 ? 9.031 0.979 4.246 1 98.44 156 ILE A O 1
ATOM 1240 N N . LEU A 1 157 ? 8.867 1.08 6.496 1 98.25 157 LEU A N 1
ATOM 1241 C CA . LEU A 1 157 ? 10.281 0.8 6.691 1 98.25 157 LEU A CA 1
ATOM 1242 C C . LEU A 1 157 ? 10.633 -0.6 6.199 1 98.25 157 LEU A C 1
ATOM 1244 O O . LEU A 1 157 ? 11.688 -0.803 5.594 1 98.25 157 LEU A O 1
ATOM 1248 N N . ARG A 1 158 ? 9.75 -1.549 6.473 1 98.31 158 ARG A N 1
ATOM 1249 C CA . ARG A 1 158 ? 9.969 -2.928 6.047 1 98.31 158 ARG A CA 1
ATOM 1250 C C . ARG A 1 158 ? 10.141 -3.014 4.535 1 98.31 158 ARG A C 1
ATOM 1252 O O . ARG A 1 158 ? 11.055 -3.684 4.047 1 98.31 158 ARG A O 1
ATOM 1259 N N . VAL A 1 159 ? 9.281 -2.354 3.773 1 98.44 159 VAL A N 1
ATOM 1260 C CA . VAL A 1 159 ? 9.328 -2.477 2.32 1 98.44 159 VAL A CA 1
ATOM 1261 C C . VAL A 1 159 ? 10.539 -1.726 1.775 1 98.44 159 VAL A C 1
ATOM 1263 O O . VAL A 1 159 ? 11.133 -2.135 0.775 1 98.44 159 VAL A O 1
ATOM 1266 N N . ILE A 1 160 ? 10.922 -0.621 2.412 1 98.5 160 ILE A N 1
ATOM 1267 C CA . ILE A 1 160 ? 12.141 0.073 2.012 1 98.5 160 ILE A CA 1
ATOM 1268 C C . ILE A 1 160 ? 13.336 -0.858 2.172 1 98.5 160 ILE A C 1
ATOM 1270 O O . ILE A 1 160 ? 14.164 -0.978 1.265 1 98.5 160 ILE A O 1
ATOM 1274 N N . GLU A 1 161 ? 13.43 -1.544 3.289 1 98.19 161 GLU A N 1
ATOM 1275 C CA . GLU A 1 161 ? 14.516 -2.492 3.529 1 98.19 161 GLU A CA 1
ATOM 1276 C C . GLU A 1 161 ? 14.492 -3.621 2.504 1 98.19 161 GLU A C 1
ATOM 1278 O O . GLU A 1 161 ? 15.547 -4.074 2.051 1 98.19 161 GLU A O 1
ATOM 1283 N N . SER A 1 162 ? 13.344 -4.066 2.219 1 98.44 162 SER A N 1
ATOM 1284 C CA . SER A 1 162 ? 13.211 -5.102 1.197 1 98.44 162 SER A CA 1
ATOM 1285 C C . SER A 1 162 ? 13.734 -4.617 -0.15 1 98.44 162 SER A C 1
ATOM 1287 O O . SER A 1 162 ? 14.477 -5.332 -0.827 1 98.44 162 SER A O 1
ATOM 1289 N N . LEU A 1 163 ? 13.312 -3.4 -0.553 1 98.25 163 LEU A N 1
ATOM 1290 C CA . LEU A 1 163 ? 13.75 -2.83 -1.822 1 98.25 163 LEU A CA 1
ATOM 1291 C C . LEU A 1 163 ? 15.273 -2.734 -1.878 1 98.25 163 LEU A C 1
ATOM 1293 O O . LEU A 1 163 ? 15.883 -3.094 -2.887 1 98.25 163 LEU A O 1
ATOM 1297 N N . HIS A 1 164 ? 15.875 -2.277 -0.786 1 98.06 164 HIS A N 1
ATOM 1298 C CA . HIS A 1 164 ? 17.328 -2.182 -0.715 1 98.06 164 HIS A CA 1
ATOM 1299 C C . HIS A 1 164 ? 17.984 -3.553 -0.86 1 98.06 164 HIS A C 1
ATOM 1301 O O . HIS A 1 164 ? 18.938 -3.713 -1.625 1 98.06 164 HIS A O 1
ATOM 1307 N N . LEU A 1 165 ? 17.5 -4.512 -0.154 1 98.12 165 LEU A N 1
ATOM 1308 C CA . LEU A 1 165 ? 18.047 -5.863 -0.135 1 98.12 165 LEU A CA 1
ATOM 1309 C C . LEU A 1 165 ? 17.953 -6.5 -1.519 1 98.12 165 LEU A C 1
ATOM 1311 O O . LEU A 1 165 ? 18.938 -7.078 -1.998 1 98.12 165 LEU A O 1
ATOM 1315 N N . THR A 1 166 ? 16.844 -6.344 -2.152 1 97.12 166 THR A N 1
ATOM 1316 C CA . THR A 1 166 ? 16.594 -7.047 -3.406 1 97.12 166 THR A CA 1
ATOM 1317 C C . THR A 1 166 ? 17.281 -6.328 -4.57 1 97.12 166 THR A C 1
ATOM 1319 O O . THR A 1 166 ? 17.469 -6.914 -5.637 1 97.12 166 THR A O 1
ATOM 1322 N N . ASP A 1 167 ? 17.594 -5.082 -4.391 1 96.25 167 ASP A N 1
ATOM 1323 C CA . ASP A 1 167 ? 18.406 -4.363 -5.375 1 96.25 167 ASP A CA 1
ATOM 1324 C C . ASP A 1 167 ? 19.859 -4.797 -5.305 1 96.25 167 ASP A C 1
ATOM 1326 O O . ASP A 1 167 ? 20.562 -4.773 -6.316 1 96.25 167 ASP A O 1
ATOM 1330 N N . LYS A 1 168 ? 20.281 -5.16 -4.137 1 96.5 168 LYS A N 1
ATOM 1331 C CA . LYS A 1 168 ? 21.688 -5.445 -3.895 1 96.5 168 LYS A CA 1
ATOM 1332 C C . LYS A 1 168 ? 22.016 -6.91 -4.172 1 96.5 168 LYS A C 1
ATOM 1334 O O . LYS A 1 168 ? 23.125 -7.234 -4.609 1 96.5 168 LYS A O 1
ATOM 1339 N N . PHE A 1 169 ? 21.078 -7.758 -3.844 1 96.88 169 PHE A N 1
ATOM 1340 C CA . PHE A 1 169 ? 21.281 -9.195 -3.967 1 96.88 169 PHE A CA 1
ATOM 1341 C C . PHE A 1 169 ? 20.203 -9.82 -4.84 1 96.88 169 PHE A C 1
ATOM 1343 O O . PHE A 1 169 ? 19.094 -9.289 -4.945 1 96.88 169 PHE A O 1
ATOM 1350 N N . LYS A 1 170 ? 20.484 -10.922 -5.449 1 96.31 170 LYS A N 1
ATOM 1351 C CA . LYS A 1 170 ? 19.547 -11.617 -6.316 1 96.31 170 LYS A CA 1
ATOM 1352 C C . LYS A 1 170 ? 18.578 -12.469 -5.5 1 96.31 170 LYS A C 1
ATOM 1354 O O . LYS A 1 170 ? 18.469 -13.68 -5.719 1 96.31 170 LYS A O 1
ATOM 1359 N N . VAL A 1 171 ? 17.875 -11.797 -4.594 1 97.88 171 VAL A N 1
ATOM 1360 C CA . VAL A 1 171 ? 16.891 -12.453 -3.734 1 97.88 171 VAL A CA 1
ATOM 1361 C C . VAL A 1 171 ? 15.586 -11.664 -3.746 1 97.88 171 VAL A C 1
ATOM 1363 O O . VAL A 1 171 ? 15.531 -10.555 -4.277 1 97.88 171 VAL A O 1
ATOM 1366 N N . ALA A 1 172 ? 14.562 -12.258 -3.26 1 97.81 172 ALA A N 1
ATOM 1367 C CA . ALA A 1 172 ? 13.258 -11.641 -3.014 1 97.81 172 ALA A CA 1
ATOM 1368 C C . ALA A 1 172 ? 12.773 -11.938 -1.598 1 97.81 172 ALA A C 1
ATOM 1370 O O . ALA A 1 172 ? 13.195 -12.914 -0.979 1 97.81 172 ALA A O 1
ATOM 1371 N N . THR A 1 173 ? 12 -11.055 -1.073 1 98.62 173 THR A N 1
ATOM 1372 C CA . THR A 1 173 ? 11.5 -11.234 0.284 1 98.62 173 THR A CA 1
ATOM 1373 C C . THR A 1 173 ? 10.117 -11.875 0.269 1 98.62 173 THR A C 1
ATOM 1375 O O . THR A 1 173 ? 9.211 -11.398 -0.422 1 98.62 173 THR A O 1
ATOM 1378 N N . PRO A 1 174 ? 9.977 -12.984 0.991 1 98.5 174 PRO A N 1
ATOM 1379 C CA . PRO A 1 174 ? 8.695 -13.688 0.984 1 98.5 174 PRO A CA 1
ATOM 1380 C C . PRO A 1 174 ? 7.613 -12.945 1.773 1 98.5 174 PRO A C 1
ATOM 1382 O O . PRO A 1 174 ? 7.859 -11.844 2.279 1 98.5 174 PRO A O 1
ATOM 1385 N N . VAL A 1 175 ? 6.445 -13.547 1.793 1 98.56 175 VAL A N 1
ATOM 1386 C CA . VAL A 1 175 ? 5.273 -13.023 2.488 1 98.56 175 VAL A CA 1
ATOM 1387 C C . VAL A 1 175 ? 5.637 -12.672 3.928 1 98.56 175 VAL A C 1
ATOM 1389 O O . VAL A 1 175 ? 6.32 -13.445 4.605 1 98.56 175 VAL A O 1
ATOM 1392 N N . ASP A 1 176 ? 5.328 -11.5 4.371 1 97.88 176 ASP A N 1
ATOM 1393 C CA . ASP A 1 176 ? 5.402 -11.055 5.758 1 97.88 176 ASP A CA 1
ATOM 1394 C C . ASP A 1 176 ? 6.852 -11.016 6.242 1 97.88 176 ASP A C 1
ATOM 1396 O O . ASP A 1 176 ? 7.105 -10.992 7.449 1 97.88 176 ASP A O 1
ATOM 1400 N N . TRP A 1 177 ? 7.777 -11.062 5.348 1 98.56 177 TRP A N 1
ATOM 1401 C CA . TRP A 1 177 ? 9.203 -11.055 5.668 1 98.56 177 TRP A CA 1
ATOM 1402 C C . TRP A 1 177 ? 9.555 -9.875 6.566 1 98.56 177 TRP A C 1
ATOM 1404 O O . TRP A 1 177 ? 9.016 -8.781 6.395 1 98.56 177 TRP A O 1
ATOM 1414 N N . LYS A 1 178 ? 10.43 -10.039 7.473 1 96.81 178 LYS A N 1
ATOM 1415 C CA . LYS A 1 178 ? 11.078 -9.008 8.266 1 96.81 178 LYS A CA 1
ATOM 1416 C C . LYS A 1 178 ? 12.602 -9.094 8.156 1 96.81 178 LYS A C 1
ATOM 1418 O O . LYS A 1 178 ? 13.141 -10.172 7.902 1 96.81 178 LYS A O 1
ATOM 1423 N N . LYS A 1 179 ? 13.164 -7.992 8.398 1 96.38 179 LYS A N 1
ATOM 1424 C CA . LYS A 1 179 ? 14.625 -7.934 8.289 1 96.38 179 LYS A CA 1
ATOM 1425 C C . LYS A 1 179 ? 15.281 -9.031 9.117 1 96.38 179 LYS A C 1
ATOM 1427 O O . LYS A 1 179 ? 14.961 -9.203 10.297 1 96.38 179 LYS A O 1
ATOM 1432 N N . GLY A 1 180 ? 16.125 -9.758 8.539 1 97.12 180 GLY A N 1
ATOM 1433 C CA . GLY A 1 180 ? 16.859 -10.805 9.234 1 97.12 180 GLY A CA 1
ATOM 1434 C C . GLY A 1 180 ? 16.312 -12.195 8.969 1 97.12 180 GLY A C 1
ATOM 1435 O O . GLY A 1 180 ? 16.984 -13.195 9.242 1 97.12 180 GLY A O 1
ATOM 1436 N N . GLU A 1 181 ? 15.164 -12.305 8.445 1 98.19 181 GLU A N 1
ATOM 1437 C CA . GLU A 1 181 ? 14.555 -13.602 8.141 1 98.19 181 GLU A CA 1
ATOM 1438 C C . GLU A 1 181 ? 15.047 -14.141 6.801 1 98.19 181 GLU A C 1
ATOM 1440 O O . GLU A 1 181 ? 15.719 -13.438 6.051 1 98.19 181 GLU A O 1
ATOM 1445 N N . GLU A 1 182 ? 14.719 -15.328 6.582 1 98.25 182 GLU A N 1
ATOM 1446 C CA . GLU A 1 182 ? 15.125 -15.992 5.344 1 98.25 182 GLU A CA 1
ATOM 1447 C C . GLU A 1 182 ? 14.461 -15.344 4.133 1 98.25 182 GLU A C 1
ATOM 1449 O O . GLU A 1 182 ? 13.375 -14.758 4.25 1 98.25 182 GLU A O 1
ATOM 1454 N N . VAL A 1 183 ? 15.125 -15.453 3.066 1 98.56 183 VAL A N 1
ATOM 1455 C CA . VAL A 1 183 ? 14.656 -14.875 1.817 1 98.56 183 VAL A CA 1
ATOM 1456 C C . VAL A 1 183 ? 14.672 -15.93 0.713 1 98.56 183 VAL A C 1
ATOM 1458 O O . VAL A 1 183 ? 15.078 -17.062 0.942 1 98.56 183 VAL A O 1
ATOM 1461 N N . MET A 1 184 ? 14.141 -15.539 -0.419 1 98.19 184 MET A N 1
ATOM 1462 C CA . MET A 1 184 ? 14 -16.453 -1.544 1 98.19 184 MET A CA 1
ATOM 1463 C C . MET A 1 184 ? 14.977 -16.109 -2.658 1 98.19 184 MET A C 1
ATOM 1465 O O . MET A 1 184 ? 15.188 -14.93 -2.965 1 98.19 184 MET A O 1
ATOM 1469 N N . VAL A 1 185 ? 15.586 -17.172 -3.244 1 97.62 185 VAL A N 1
ATOM 1470 C CA . VAL A 1 185 ? 16.406 -16.953 -4.426 1 97.62 185 VAL A CA 1
ATOM 1471 C C . VAL A 1 185 ? 15.531 -16.562 -5.605 1 97.62 185 VAL A C 1
ATOM 1473 O O . VAL A 1 185 ? 14.492 -17.172 -5.844 1 97.62 185 VAL A O 1
ATOM 1476 N N . GLN A 1 186 ? 15.891 -15.578 -6.336 1 95.12 186 GLN A N 1
ATOM 1477 C CA . GLN A 1 186 ? 15.102 -15.141 -7.48 1 95.12 186 GLN A CA 1
ATOM 1478 C C . GLN A 1 186 ? 15.008 -16.25 -8.531 1 95.12 186 GLN A C 1
ATOM 1480 O O . GLN A 1 186 ? 15.961 -16.984 -8.75 1 95.12 186 GLN A O 1
ATOM 1485 N N . PRO A 1 187 ? 13.914 -16.281 -9.234 1 91 187 PRO A N 1
ATOM 1486 C CA . PRO A 1 187 ? 13.703 -17.344 -10.219 1 91 187 PRO A CA 1
ATOM 1487 C C . PRO A 1 187 ? 14.734 -17.312 -11.344 1 91 187 PRO A C 1
ATOM 1489 O O . PRO A 1 187 ? 15.047 -18.359 -11.914 1 91 187 PRO A O 1
ATOM 1492 N N . SER A 1 188 ? 15.242 -16.234 -11.648 1 90.19 188 SER A N 1
ATOM 1493 C CA . SER A 1 188 ? 16.172 -16.094 -12.773 1 90.19 188 SER A CA 1
ATOM 1494 C C . SER A 1 188 ? 17.547 -16.656 -12.43 1 90.19 188 SER A C 1
ATOM 1496 O O . SER A 1 188 ? 18.375 -16.875 -13.32 1 90.19 188 SER A O 1
ATOM 1498 N N . VAL A 1 189 ? 17.797 -16.875 -11.172 1 94.5 189 VAL A N 1
ATOM 1499 C CA . VAL A 1 189 ? 19.078 -17.391 -10.719 1 94.5 189 VAL A CA 1
ATOM 1500 C C . VAL A 1 189 ? 19.125 -18.906 -10.906 1 94.5 189 VAL A C 1
ATOM 1502 O O . VAL A 1 189 ? 18.312 -19.641 -10.336 1 94.5 189 VAL A O 1
ATOM 1505 N N . THR A 1 190 ? 20.047 -19.375 -11.648 1 94 190 THR A N 1
ATOM 1506 C CA . THR A 1 190 ? 20.172 -20.812 -11.898 1 94 190 THR A CA 1
ATOM 1507 C C . THR A 1 190 ? 20.688 -21.531 -10.656 1 94 190 THR A C 1
ATOM 1509 O O . THR A 1 190 ? 21.172 -20.891 -9.719 1 94 190 THR A O 1
ATOM 1512 N N . GLU A 1 191 ? 20.516 -22.812 -10.695 1 92.44 191 GLU A N 1
ATOM 1513 C CA . GLU A 1 191 ? 21 -23.625 -9.578 1 92.44 191 GLU A CA 1
ATOM 1514 C C . GLU A 1 191 ? 22.5 -23.422 -9.367 1 92.44 191 GLU A C 1
ATOM 1516 O O . GLU A 1 191 ? 22.953 -23.281 -8.234 1 92.44 191 GLU A O 1
ATOM 1521 N N . ASN A 1 192 ? 23.266 -23.438 -10.422 1 94.44 192 ASN A N 1
ATOM 1522 C CA . ASN A 1 192 ? 24.703 -23.266 -10.344 1 94.44 192 ASN A CA 1
ATOM 1523 C C . ASN A 1 192 ? 25.078 -21.875 -9.828 1 94.44 192 ASN A C 1
ATOM 1525 O O . ASN A 1 192 ? 25.984 -21.734 -9.008 1 94.44 192 ASN A O 1
ATOM 1529 N N . GLU A 1 193 ? 24.406 -20.891 -10.312 1 95.94 193 GLU A N 1
ATOM 1530 C CA . GLU A 1 193 ? 24.656 -19.531 -9.859 1 95.94 193 GLU A CA 1
ATOM 1531 C C . GLU A 1 193 ? 24.344 -19.375 -8.375 1 95.94 193 GLU A C 1
ATOM 1533 O O . GLU A 1 193 ? 25.062 -18.688 -7.648 1 95.94 193 GLU A O 1
ATOM 1538 N N . ALA A 1 194 ? 23.297 -19.969 -7.969 1 95.12 194 ALA A N 1
ATOM 1539 C CA . ALA A 1 194 ? 22.891 -19.891 -6.57 1 95.12 194 ALA A CA 1
ATOM 1540 C C . ALA A 1 194 ? 23.953 -20.469 -5.641 1 95.12 194 ALA A C 1
ATOM 1542 O O . ALA A 1 194 ? 24.203 -19.922 -4.566 1 95.12 194 ALA A O 1
ATOM 1543 N N . LYS A 1 195 ? 24.531 -21.516 -6.074 1 92.88 195 LYS A N 1
ATOM 1544 C CA . LYS A 1 195 ? 25.562 -22.172 -5.273 1 92.88 195 LYS A CA 1
ATOM 1545 C C . LYS A 1 195 ? 26.781 -21.266 -5.129 1 92.88 195 LYS A C 1
ATOM 1547 O O . LYS A 1 195 ? 27.516 -21.359 -4.133 1 92.88 195 LYS A O 1
ATOM 1552 N N . GLU A 1 196 ? 26.984 -20.469 -6.094 1 95.31 196 GLU A N 1
ATOM 1553 C CA . GLU A 1 196 ? 28.125 -19.562 -6.062 1 95.31 196 GLU A CA 1
ATOM 1554 C C . GLU A 1 196 ? 27.812 -18.328 -5.215 1 95.31 196 GLU A C 1
ATOM 1556 O O . GLU A 1 196 ? 28.703 -17.797 -4.539 1 95.31 196 GLU A O 1
ATOM 1561 N N . LEU A 1 197 ? 26.625 -17.984 -5.219 1 94.88 197 LEU A N 1
ATOM 1562 C CA . LEU A 1 197 ? 26.234 -16.719 -4.598 1 94.88 197 LEU A CA 1
ATOM 1563 C C . LEU A 1 197 ? 25.938 -16.906 -3.115 1 94.88 197 LEU A C 1
ATOM 1565 O O . LEU A 1 197 ? 26.109 -15.992 -2.316 1 94.88 197 LEU A O 1
ATOM 1569 N N . PHE A 1 198 ? 25.484 -18.109 -2.824 1 96.06 198 PHE A N 1
ATOM 1570 C CA . PHE A 1 198 ? 24.984 -18.312 -1.469 1 96.06 198 PHE A CA 1
ATOM 1571 C C . PHE A 1 198 ? 25.625 -19.547 -0.838 1 96.06 198 PHE A C 1
ATOM 1573 O O . PHE A 1 198 ? 25.812 -20.562 -1.506 1 96.06 198 PHE A O 1
ATOM 1580 N N . PRO A 1 199 ? 25.953 -19.5 0.445 1 93 199 PRO A N 1
ATOM 1581 C CA . PRO A 1 199 ? 26.625 -20.609 1.129 1 93 199 PRO A CA 1
ATOM 1582 C C . PRO A 1 199 ? 25.766 -21.859 1.21 1 93 199 PRO A C 1
ATOM 1584 O O . PRO A 1 199 ? 26.266 -22.969 1.046 1 93 199 PRO A O 1
ATOM 1587 N N . THR A 1 200 ? 24.484 -21.656 1.6 1 94.81 200 THR A N 1
ATOM 1588 C CA . THR A 1 200 ? 23.531 -22.75 1.72 1 94.81 200 THR A CA 1
ATOM 1589 C C . THR A 1 200 ? 22.203 -22.391 1.059 1 94.81 200 THR A C 1
ATOM 1591 O O . THR A 1 200 ? 21.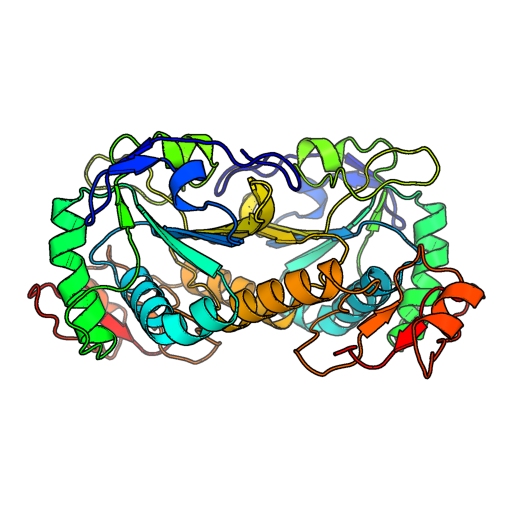656 -21.328 1.301 1 94.81 200 THR A O 1
ATOM 1594 N N . VAL A 1 201 ? 21.75 -23.312 0.255 1 96.38 201 VAL A N 1
ATOM 1595 C CA . VAL A 1 201 ? 20.469 -23.141 -0.411 1 96.38 201 VAL A CA 1
ATOM 1596 C C . VAL A 1 201 ? 19.531 -24.297 -0.034 1 96.38 201 VAL A C 1
ATOM 1598 O O . VAL A 1 201 ? 19.875 -25.469 -0.228 1 96.38 201 VAL A O 1
ATOM 1601 N N . LYS A 1 202 ? 18.469 -23.984 0.588 1 97 202 LYS A N 1
ATOM 1602 C CA . LYS A 1 202 ? 17.422 -24.953 0.906 1 97 202 LYS A CA 1
ATOM 1603 C C . LYS A 1 202 ? 16.328 -24.969 -0.156 1 97 202 LYS A C 1
ATOM 1605 O O . LYS A 1 202 ? 15.703 -23.938 -0.416 1 97 202 LYS A O 1
ATOM 1610 N N . THR A 1 203 ? 16.109 -26.109 -0.76 1 96.44 203 THR A N 1
ATOM 1611 C CA . THR A 1 203 ? 15.07 -26.234 -1.781 1 96.44 203 THR A CA 1
ATOM 1612 C C . THR A 1 203 ? 13.844 -26.953 -1.226 1 96.44 203 THR A C 1
ATOM 1614 O O . THR A 1 203 ? 13.969 -28.016 -0.615 1 96.44 203 THR A O 1
ATOM 1617 N N . VAL A 1 204 ? 12.711 -26.391 -1.455 1 96.62 204 VAL A N 1
ATOM 1618 C CA . VAL A 1 204 ? 11.469 -27.016 -0.999 1 96.62 204 VAL A CA 1
ATOM 1619 C C . VAL A 1 204 ? 10.906 -27.906 -2.098 1 96.62 204 VAL A C 1
ATOM 1621 O O . VAL A 1 204 ? 10.758 -27.484 -3.246 1 96.62 204 VAL A O 1
ATOM 1624 N N . ASN A 1 205 ? 10.578 -29.109 -1.728 1 95.94 205 ASN A N 1
ATOM 1625 C CA . ASN A 1 205 ? 9.961 -30.031 -2.674 1 95.94 205 ASN A CA 1
ATOM 1626 C C . ASN A 1 205 ? 8.461 -29.781 -2.793 1 95.94 205 ASN A C 1
ATOM 1628 O O . ASN A 1 205 ? 7.762 -29.672 -1.783 1 95.94 205 ASN A O 1
ATOM 1632 N N . LEU A 1 206 ? 8.016 -29.703 -4.016 1 97.06 206 LEU A N 1
ATOM 1633 C CA . LEU A 1 206 ? 6.609 -29.438 -4.297 1 97.06 206 LEU A CA 1
ATOM 1634 C C . LEU A 1 206 ? 6.023 -30.516 -5.219 1 97.06 206 LEU A C 1
ATOM 1636 O O . LEU A 1 206 ? 6.766 -31.203 -5.91 1 97.06 206 LEU A O 1
ATOM 1640 N N . PRO A 1 207 ? 4.738 -30.625 -5.223 1 96.62 207 PRO A N 1
ATOM 1641 C CA . PRO A 1 207 ? 4.078 -31.656 -6.039 1 96.62 207 PRO A CA 1
ATOM 1642 C C . PRO A 1 207 ? 4.391 -31.5 -7.527 1 96.62 207 PRO A C 1
ATOM 1644 O O . PRO A 1 207 ? 4.445 -32.5 -8.25 1 96.62 207 PRO A O 1
ATOM 1647 N N . SER A 1 208 ? 4.562 -30.328 -8.008 1 96.56 208 SER A N 1
ATOM 1648 C CA . SER A 1 208 ? 4.828 -30.109 -9.43 1 96.56 208 SER A CA 1
ATOM 1649 C C . SER A 1 208 ? 6.188 -30.672 -9.828 1 96.56 208 SER A C 1
ATOM 1651 O O . SER A 1 208 ? 6.453 -30.875 -11.016 1 96.56 208 SER A O 1
ATOM 1653 N N . GLY A 1 209 ? 7.082 -30.859 -8.836 1 96.5 209 GLY A N 1
ATOM 1654 C CA . GLY A 1 209 ? 8.438 -31.297 -9.109 1 96.5 209 GLY A CA 1
ATOM 1655 C C . GLY A 1 209 ? 9.375 -30.172 -9.469 1 96.5 209 GLY A C 1
ATOM 1656 O O . GLY A 1 209 ? 10.586 -30.359 -9.586 1 96.5 209 GLY A O 1
ATOM 1657 N N . LYS A 1 210 ? 8.828 -29 -9.602 1 95.19 210 LYS A N 1
ATOM 1658 C CA . LYS A 1 210 ? 9.656 -27.828 -9.898 1 95.19 210 LYS A CA 1
ATOM 1659 C C . LYS A 1 210 ? 10.414 -27.375 -8.664 1 95.19 210 LYS A C 1
ATOM 1661 O O . LYS A 1 210 ? 9.906 -27.469 -7.543 1 95.19 210 LYS A O 1
ATOM 1666 N N . THR A 1 211 ? 11.617 -26.812 -8.844 1 94.75 211 THR A N 1
ATOM 1667 C CA . THR A 1 211 ? 12.484 -26.438 -7.73 1 94.75 211 THR A CA 1
ATOM 1668 C C . THR A 1 211 ? 12.648 -24.922 -7.645 1 94.75 211 THR A C 1
ATOM 1670 O O . THR A 1 211 ? 13.766 -24.422 -7.52 1 94.75 211 THR A O 1
ATOM 1673 N N . TYR A 1 212 ? 11.523 -24.281 -7.699 1 96 212 TYR A N 1
ATOM 1674 C CA . TYR A 1 212 ? 11.602 -22.828 -7.758 1 96 212 TYR A CA 1
ATOM 1675 C C . TYR A 1 212 ? 11.625 -22.219 -6.359 1 96 212 TYR A C 1
ATOM 1677 O O . TYR A 1 212 ? 11.969 -21.047 -6.184 1 96 212 TYR A O 1
ATOM 1685 N N . LEU A 1 213 ? 11.203 -23 -5.367 1 97.38 213 LEU A N 1
ATOM 1686 C CA . LEU A 1 213 ? 11.234 -22.484 -3.998 1 97.38 213 LEU A CA 1
ATOM 1687 C C . LEU A 1 213 ? 12.578 -22.781 -3.342 1 97.38 213 LEU A C 1
ATOM 1689 O O . LEU A 1 213 ? 12.75 -23.797 -2.678 1 97.38 213 LEU A O 1
ATOM 1693 N N . ARG A 1 214 ? 13.492 -21.844 -3.459 1 97.94 214 ARG A N 1
ATOM 1694 C CA . ARG A 1 214 ? 14.844 -21.906 -2.918 1 97.94 214 ARG A CA 1
ATOM 1695 C C . ARG A 1 214 ? 15.07 -20.844 -1.853 1 97.94 214 ARG A C 1
ATOM 1697 O O . ARG A 1 214 ? 14.93 -19.656 -2.125 1 97.94 214 ARG A O 1
ATOM 1704 N N . ILE A 1 215 ? 15.367 -21.266 -0.659 1 97.94 215 ILE A N 1
ATOM 1705 C CA . ILE A 1 215 ? 15.43 -20.406 0.523 1 97.94 215 ILE A CA 1
ATOM 1706 C C . ILE A 1 215 ? 16.891 -20.25 0.968 1 97.94 215 ILE A C 1
ATOM 1708 O O . ILE A 1 215 ? 17.625 -21.234 1.021 1 97.94 215 ILE A O 1
ATOM 1712 N N . VAL A 1 216 ? 17.266 -19.062 1.271 1 98.06 216 VAL A N 1
ATOM 1713 C CA . VAL A 1 216 ? 18.594 -18.781 1.784 1 98.06 216 VAL A CA 1
ATOM 1714 C C . VAL A 1 216 ? 18.5 -17.812 2.965 1 98.06 216 VAL A C 1
ATOM 1716 O O . VAL A 1 216 ? 17.469 -17.156 3.148 1 98.06 216 VAL A O 1
ATOM 1719 N N . SER A 1 217 ? 19.531 -17.812 3.789 1 97.56 217 SER A N 1
ATOM 1720 C CA . SER A 1 217 ? 19.625 -16.781 4.809 1 97.56 217 SER A CA 1
ATOM 1721 C C . SER A 1 217 ? 19.75 -15.398 4.18 1 97.56 217 SER A C 1
ATOM 1723 O O . SER A 1 217 ? 20.344 -15.25 3.105 1 97.56 217 SER A O 1
ATOM 1725 N N . GLN A 1 218 ? 19.188 -14.406 4.805 1 97.25 218 GLN A N 1
ATOM 1726 C CA . GLN A 1 218 ? 19.344 -13.047 4.289 1 97.25 218 GLN A CA 1
ATOM 1727 C C . GLN A 1 218 ? 20.812 -12.695 4.09 1 97.25 218 GLN A C 1
ATOM 1729 O O . GLN A 1 218 ? 21.594 -12.742 5.035 1 97.25 218 GLN A O 1
ATOM 1734 N N . PRO A 1 219 ? 21.156 -12.367 2.936 1 95.19 219 PRO A N 1
ATOM 1735 C CA . PRO A 1 219 ? 22.547 -11.945 2.727 1 95.19 219 PRO A CA 1
ATOM 1736 C C . PRO A 1 219 ? 22.859 -10.609 3.383 1 95.19 219 PRO A C 1
ATOM 1738 O O . PRO A 1 219 ? 21.953 -9.805 3.625 1 95.19 219 PRO A O 1
ATOM 1741 N N . THR A 1 220 ? 24.141 -10.352 3.686 1 90.31 220 THR A N 1
ATOM 1742 C CA . THR A 1 220 ? 24.562 -9.109 4.328 1 90.31 220 THR A CA 1
ATOM 1743 C C . THR A 1 220 ? 25.609 -8.398 3.488 1 90.31 220 THR A C 1
ATOM 1745 O O . THR A 1 220 ? 26.359 -9.039 2.744 1 90.31 220 THR A O 1
ATOM 1748 N N . MET B 1 1 ? -6.062 3.293 -14.836 1 80.75 1 MET B N 1
ATOM 1749 C CA . MET B 1 1 ? -5.805 3.242 -13.398 1 80.75 1 MET B CA 1
ATOM 1750 C C . MET B 1 1 ? -7.004 3.752 -12.609 1 80.75 1 MET B C 1
ATOM 1752 O O . MET B 1 1 ? -7.719 4.645 -13.062 1 80.75 1 MET B O 1
ATOM 1756 N N . VAL B 1 2 ? -7.25 3.1 -11.508 1 89.94 2 VAL B N 1
ATOM 1757 C CA . VAL B 1 2 ? -8.422 3.42 -10.703 1 89.94 2 VAL B CA 1
ATOM 1758 C C . VAL B 1 2 ? -8.023 4.328 -9.547 1 89.94 2 VAL B C 1
ATOM 1760 O O . VAL B 1 2 ? -7.051 4.047 -8.836 1 89.94 2 VAL B O 1
ATOM 1763 N N . LEU B 1 3 ? -8.727 5.43 -9.43 1 91.31 3 LEU B N 1
ATOM 1764 C CA . LEU B 1 3 ? -8.461 6.355 -8.328 1 91.31 3 LEU B CA 1
ATOM 1765 C C . LEU B 1 3 ? -9.289 5.992 -7.102 1 91.31 3 LEU B C 1
ATOM 1767 O O . LEU B 1 3 ? -10.281 5.27 -7.203 1 91.31 3 LEU B O 1
ATOM 1771 N N . LEU B 1 4 ? -8.852 6.469 -6.02 1 95.44 4 LEU B N 1
ATOM 1772 C CA . LEU B 1 4 ? -9.594 6.258 -4.785 1 95.44 4 LEU B CA 1
ATOM 1773 C C . LEU B 1 4 ? -11.016 6.797 -4.91 1 95.44 4 LEU B C 1
ATOM 1775 O O . LEU B 1 4 ? -11.227 7.902 -5.414 1 95.44 4 LEU B O 1
ATOM 1779 N N . GLY B 1 5 ? -11.984 5.977 -4.492 1 95 5 GLY B N 1
ATOM 1780 C CA . GLY B 1 5 ? -13.375 6.402 -4.484 1 95 5 GLY B CA 1
ATOM 1781 C C . GLY B 1 5 ? -14.078 6.176 -5.809 1 95 5 GLY B C 1
ATOM 1782 O O . GLY B 1 5 ? -15.305 6.25 -5.891 1 95 5 GLY B O 1
ATOM 1783 N N . GLU B 1 6 ? -13.359 5.922 -6.84 1 94.88 6 GLU B N 1
ATOM 1784 C CA . GLU B 1 6 ? -13.961 5.641 -8.141 1 94.88 6 GLU B CA 1
ATOM 1785 C C . GLU B 1 6 ? -14.547 4.23 -8.18 1 94.88 6 GLU B C 1
ATOM 1787 O O . GLU B 1 6 ? -14.117 3.354 -7.43 1 94.88 6 GLU B O 1
ATOM 1792 N N . THR B 1 7 ? -15.547 4.125 -9.07 1 97.25 7 THR B N 1
ATOM 1793 C CA . THR B 1 7 ? -16.078 2.787 -9.305 1 97.25 7 THR B CA 1
ATOM 1794 C C . THR B 1 7 ? -15.016 1.875 -9.906 1 97.25 7 THR B C 1
ATOM 1796 O O . THR B 1 7 ? -14.406 2.213 -10.922 1 97.25 7 THR B O 1
ATOM 1799 N N . PHE B 1 8 ? -14.75 0.834 -9.172 1 98.06 8 PHE B N 1
ATOM 1800 C CA . PHE B 1 8 ? -13.844 -0.17 -9.719 1 98.06 8 PHE B CA 1
ATOM 1801 C C . PHE B 1 8 ? -14.414 -0.784 -10.992 1 98.06 8 PHE B C 1
ATOM 1803 O O . PHE B 1 8 ? -15.602 -1.129 -11.039 1 98.06 8 PHE B O 1
ATOM 1810 N N . PRO B 1 9 ? -13.641 -0.921 -12.008 1 97.88 9 PRO B N 1
ATOM 1811 C CA . PRO B 1 9 ? -14.188 -1.367 -13.297 1 97.88 9 PRO B CA 1
ATOM 1812 C C . PRO B 1 9 ? -14.812 -2.76 -13.219 1 97.88 9 PRO B C 1
ATOM 1814 O O . PRO B 1 9 ? -14.305 -3.631 -12.508 1 97.88 9 PRO B O 1
ATOM 1817 N N . ASN B 1 10 ? -15.891 -2.84 -13.984 1 98.31 10 ASN B N 1
ATOM 1818 C CA . ASN B 1 10 ? -16.453 -4.172 -14.18 1 98.31 10 ASN B CA 1
ATOM 1819 C C . ASN B 1 10 ? -15.797 -4.887 -15.359 1 98.31 10 ASN B C 1
ATOM 1821 O O . ASN B 1 10 ? -15.305 -4.242 -16.281 1 98.31 10 ASN B O 1
ATOM 1825 N N . PHE B 1 11 ? -15.766 -6.223 -15.273 1 98.44 11 PHE B N 1
ATOM 1826 C CA . PHE B 1 11 ? -15.195 -7.031 -16.344 1 98.44 11 PHE B CA 1
ATOM 1827 C C . PHE B 1 11 ? -15.633 -8.484 -16.219 1 98.44 11 PHE B C 1
ATOM 1829 O O . PHE B 1 11 ? -16.078 -8.914 -15.141 1 98.44 11 PHE B O 1
ATOM 1836 N N . THR B 1 12 ? -15.555 -9.125 -17.281 1 98.19 12 THR B N 1
ATOM 1837 C CA . THR B 1 12 ? -15.664 -10.578 -17.281 1 98.19 12 THR B CA 1
ATOM 1838 C C . THR B 1 12 ? -14.289 -11.227 -17.406 1 98.19 12 THR B C 1
ATOM 1840 O O . THR B 1 12 ? -13.43 -10.742 -18.141 1 98.19 12 THR B O 1
ATOM 1843 N N . ALA B 1 13 ? -14.125 -12.289 -16.594 1 97.88 13 ALA B N 1
ATOM 1844 C CA . ALA B 1 13 ? -12.82 -12.953 -16.625 1 97.88 13 ALA B CA 1
ATOM 1845 C C . ALA B 1 13 ? -12.961 -14.453 -16.359 1 97.88 13 ALA B C 1
ATOM 1847 O O . ALA B 1 13 ? -13.898 -14.883 -15.688 1 97.88 13 ALA B O 1
ATOM 1848 N N . GLU B 1 14 ? -12.055 -15.188 -16.953 1 98.38 14 GLU B N 1
ATOM 1849 C CA . GLU B 1 14 ? -11.969 -16.609 -16.672 1 98.38 14 GLU B CA 1
ATOM 1850 C C . GLU B 1 14 ? -11.148 -16.875 -15.406 1 98.38 14 GLU B C 1
ATOM 1852 O O . GLU B 1 14 ? -10.141 -16.219 -15.172 1 98.38 14 GLU B O 1
ATOM 1857 N N . THR B 1 15 ? -11.602 -17.766 -14.555 1 98.44 15 THR B N 1
ATOM 1858 C CA . THR B 1 15 ? -10.867 -18.266 -13.398 1 98.44 15 THR B CA 1
ATOM 1859 C C . THR B 1 15 ? -10.781 -19.797 -13.43 1 98.44 15 THR B C 1
ATOM 1861 O O . THR B 1 15 ? -11.406 -20.438 -14.273 1 98.44 15 THR B O 1
ATOM 1864 N N . GLN B 1 16 ? -9.992 -20.359 -12.531 1 96.5 16 GLN B N 1
ATOM 1865 C CA . GLN B 1 16 ? -9.938 -21.812 -12.445 1 96.5 16 GLN B CA 1
ATOM 1866 C C . GLN B 1 16 ? -11.273 -22.391 -11.984 1 96.5 16 GLN B C 1
ATOM 1868 O O . GLN B 1 16 ? -11.508 -23.594 -12.102 1 96.5 16 GLN B O 1
ATOM 1873 N N . ASN B 1 17 ? -12.195 -21.531 -11.469 1 96.94 17 ASN B N 1
ATOM 1874 C CA . ASN B 1 17 ? -13.523 -21.938 -11.023 1 96.94 17 ASN B CA 1
ATOM 1875 C C . ASN B 1 17 ? -14.578 -21.625 -12.078 1 96.94 17 ASN B C 1
ATOM 1877 O O . ASN B 1 17 ? -15.773 -21.812 -11.836 1 96.94 17 ASN B O 1
ATOM 1881 N N . GLY B 1 18 ? -14.148 -21.156 -13.227 1 97.56 18 GLY B N 1
ATOM 1882 C CA . GLY B 1 18 ? -15.109 -20.766 -14.25 1 97.56 18 GLY B CA 1
ATOM 1883 C C . GLY B 1 18 ? -15.133 -19.266 -14.508 1 97.56 18 GLY B C 1
ATOM 1884 O O . GLY B 1 18 ? -14.391 -18.516 -13.875 1 97.56 18 GLY B O 1
ATOM 1885 N N . LYS B 1 19 ? -15.984 -18.906 -15.422 1 98.19 19 LYS B N 1
ATOM 1886 C CA . LYS B 1 19 ? -16.094 -17.516 -15.844 1 98.19 19 LYS B CA 1
ATOM 1887 C C . LYS B 1 19 ? -16.875 -16.688 -14.82 1 98.19 19 LYS B C 1
ATOM 1889 O O . LYS B 1 19 ? -17.859 -17.156 -14.258 1 98.19 19 LYS B O 1
ATOM 1894 N N . ILE B 1 20 ? -16.438 -15.43 -14.578 1 98.12 20 ILE B N 1
ATOM 1895 C CA . ILE B 1 20 ? -17.156 -14.578 -13.648 1 98.12 20 ILE B CA 1
ATOM 1896 C C . ILE B 1 20 ? -17.359 -13.195 -14.258 1 98.12 20 ILE B C 1
ATOM 1898 O O . ILE B 1 20 ? -16.609 -12.789 -15.156 1 98.12 20 ILE B O 1
ATOM 1902 N N . ASN B 1 21 ? -18.391 -12.562 -13.875 1 98.62 21 ASN B N 1
ATOM 1903 C CA . ASN B 1 21 ? -18.531 -11.117 -13.922 1 98.62 21 ASN B CA 1
ATOM 1904 C C . ASN B 1 21 ? -18.172 -10.469 -12.586 1 98.62 21 ASN B C 1
ATOM 1906 O O . ASN B 1 21 ? -18.797 -10.773 -11.562 1 98.62 21 ASN B O 1
ATOM 1910 N N . PHE B 1 22 ? -17.328 -9.656 -12.539 1 98.75 22 PHE B N 1
ATOM 1911 C CA . PHE B 1 22 ? -16.719 -9.211 -11.289 1 98.75 22 PHE B CA 1
ATOM 1912 C C . PHE B 1 22 ? -17.75 -8.562 -10.375 1 98.75 22 PHE B C 1
ATOM 1914 O O . PHE B 1 22 ? -17.812 -8.875 -9.188 1 98.75 22 PHE B O 1
ATOM 1921 N N . HIS B 1 23 ? -18.453 -7.586 -10.867 1 98.75 23 HIS B N 1
ATOM 1922 C CA . HIS B 1 23 ? -19.438 -6.91 -10.031 1 98.75 23 HIS B CA 1
ATOM 1923 C C . HIS B 1 23 ? -20.5 -7.887 -9.516 1 98.75 23 HIS B C 1
ATOM 1925 O O . HIS B 1 23 ? -20.906 -7.805 -8.359 1 98.75 23 HIS B O 1
ATOM 1931 N N . ASP B 1 24 ? -20.922 -8.812 -10.422 1 98.62 24 ASP B N 1
ATOM 1932 C CA . ASP B 1 24 ? -21.875 -9.836 -10.008 1 98.62 24 ASP B CA 1
ATOM 1933 C C . ASP B 1 24 ? -21.281 -10.758 -8.953 1 98.62 24 ASP B C 1
ATOM 1935 O O . ASP B 1 24 ? -21.938 -11.102 -7.969 1 98.62 24 ASP B O 1
ATOM 1939 N N . TRP B 1 25 ? -20.078 -11.148 -9.211 1 98.5 25 TRP B N 1
ATOM 1940 C CA . TRP B 1 25 ? -19.344 -12.023 -8.289 1 98.5 25 TRP B CA 1
ATOM 1941 C C . TRP B 1 25 ? -19.203 -11.367 -6.926 1 98.5 25 TRP B C 1
ATOM 1943 O O . TRP B 1 25 ? -19.375 -12.016 -5.895 1 98.5 25 TRP B O 1
ATOM 1953 N N . LEU B 1 26 ? -18.875 -10.117 -6.887 1 98.44 26 LEU B N 1
ATOM 1954 C CA . LEU B 1 26 ? -18.703 -9.375 -5.645 1 98.44 26 LEU B CA 1
ATOM 1955 C C . LEU B 1 26 ? -20.031 -9.234 -4.906 1 98.44 26 LEU B C 1
ATOM 1957 O O . LEU B 1 26 ? -20.078 -9.281 -3.676 1 98.44 26 LEU B O 1
ATOM 1961 N N . GLY B 1 27 ? -21.109 -9 -5.688 1 98.12 27 GLY B N 1
ATOM 1962 C CA . GLY B 1 27 ? -22.422 -8.82 -5.07 1 98.12 27 GLY B CA 1
ATOM 1963 C C . GLY B 1 27 ? -22.453 -7.699 -4.051 1 98.12 27 GLY B C 1
ATOM 1964 O O . GLY B 1 27 ? -22.016 -6.582 -4.34 1 98.12 27 GLY B O 1
ATOM 1965 N N . ASP B 1 28 ? -22.891 -8.008 -2.85 1 97.81 28 ASP B N 1
ATOM 1966 C CA . ASP B 1 28 ? -23.016 -7.008 -1.797 1 97.81 28 ASP B CA 1
ATOM 1967 C C . ASP B 1 28 ? -21.875 -7.129 -0.783 1 97.81 28 ASP B C 1
ATOM 1969 O O . ASP B 1 28 ? -22 -6.648 0.347 1 97.81 28 ASP B O 1
ATOM 1973 N N . SER B 1 29 ? -20.812 -7.758 -1.207 1 98.31 29 SER B N 1
ATOM 1974 C CA . SER B 1 29 ? -19.688 -7.988 -0.305 1 98.31 29 SER B CA 1
ATOM 1975 C C . SER B 1 29 ? -18.562 -7.008 -0.577 1 98.31 29 SER B C 1
ATOM 1977 O O . SER B 1 29 ? -18.516 -6.379 -1.636 1 98.31 29 SER B O 1
ATOM 1979 N N . TRP B 1 30 ? -17.781 -6.855 0.455 1 98.69 30 TRP B N 1
ATOM 1980 C CA . TRP B 1 30 ? -16.453 -6.309 0.193 1 98.69 30 TRP B CA 1
ATOM 1981 C C . TRP B 1 30 ? -15.602 -7.297 -0.605 1 98.69 30 TRP B C 1
ATOM 1983 O O . TRP B 1 30 ? -15.883 -8.492 -0.618 1 98.69 30 TRP B O 1
ATOM 1993 N N . GLY B 1 31 ? -14.641 -6.754 -1.284 1 98.81 31 GLY B N 1
ATOM 1994 C CA . GLY B 1 31 ? -13.727 -7.605 -2.031 1 98.81 31 GLY B CA 1
ATOM 1995 C C . GLY B 1 31 ? -12.281 -7.156 -1.932 1 98.81 31 GLY B C 1
ATOM 1996 O O . GLY B 1 31 ? -12 -5.984 -1.67 1 98.81 31 GLY B O 1
ATOM 1997 N N . ILE B 1 32 ? -11.406 -8.062 -2.059 1 98.88 32 ILE B N 1
ATOM 1998 C CA . ILE B 1 32 ? -9.984 -7.793 -2.236 1 98.88 32 ILE B CA 1
ATOM 1999 C C . ILE B 1 32 ? -9.477 -8.5 -3.492 1 98.88 32 ILE B C 1
ATOM 2001 O O . ILE B 1 32 ? -9.719 -9.688 -3.684 1 98.88 32 ILE B O 1
ATOM 2005 N N . LEU B 1 33 ? -8.922 -7.77 -4.402 1 98.75 33 LEU B N 1
ATOM 2006 C CA . LEU B 1 33 ? -8.242 -8.281 -5.59 1 98.75 33 LEU B CA 1
ATOM 2007 C C . LEU B 1 33 ? -6.738 -8.07 -5.492 1 98.75 33 LEU B C 1
ATOM 2009 O O . LEU B 1 33 ? -6.277 -6.957 -5.25 1 98.75 33 LEU B O 1
ATOM 2013 N N . PHE B 1 34 ? -6.016 -9.156 -5.566 1 98.56 34 PHE B N 1
ATOM 2014 C CA . PHE B 1 34 ? -4.566 -9.008 -5.535 1 98.56 34 PHE B CA 1
ATOM 2015 C C . PHE B 1 34 ? -3.922 -9.766 -6.691 1 98.56 34 PHE B C 1
ATOM 2017 O O . PHE B 1 34 ? -4.398 -10.836 -7.082 1 98.56 34 PHE B O 1
ATOM 2024 N N . SER B 1 35 ? -2.877 -9.211 -7.215 1 98.5 35 SER B N 1
ATOM 2025 C CA . SER B 1 35 ? -2.197 -9.805 -8.359 1 98.5 35 SER B CA 1
ATOM 2026 C C . SER B 1 35 ? -0.854 -10.406 -7.961 1 98.5 35 SER B C 1
ATOM 2028 O O . SER B 1 35 ? -0.294 -10.047 -6.922 1 98.5 35 SER B O 1
ATOM 2030 N N . HIS B 1 36 ? -0.422 -11.359 -8.695 1 98.06 36 HIS B N 1
ATOM 2031 C CA . HIS B 1 36 ? 0.925 -11.906 -8.578 1 98.06 36 HIS B CA 1
ATOM 2032 C C . HIS B 1 36 ? 1.59 -12.031 -9.945 1 98.06 36 HIS B C 1
ATOM 2034 O O . HIS B 1 36 ? 0.91 -12.219 -10.953 1 98.06 36 HIS B O 1
ATOM 2040 N N . PRO B 1 37 ? 2.896 -11.93 -9.992 1 96.56 37 PRO B N 1
ATOM 2041 C CA . PRO B 1 37 ? 3.6 -11.859 -11.273 1 96.56 37 PRO B CA 1
ATOM 2042 C C . PRO B 1 37 ? 3.494 -13.156 -12.078 1 96.56 37 PRO B C 1
ATOM 2044 O O . PRO B 1 37 ? 3.164 -13.125 -13.266 1 96.56 37 PRO B O 1
ATOM 2047 N N . HIS B 1 38 ? 3.809 -14.312 -11.352 1 96.56 38 HIS B N 1
ATOM 2048 C CA . HIS B 1 38 ? 3.859 -15.57 -12.102 1 96.56 38 HIS B CA 1
ATOM 2049 C C . HIS B 1 38 ? 3.541 -16.75 -11.195 1 96.56 38 HIS B C 1
ATOM 2051 O O . HIS B 1 38 ? 3.959 -16.797 -10.039 1 96.56 38 HIS B O 1
ATOM 2057 N N . ASP B 1 39 ? 2.861 -17.672 -11.867 1 97.81 39 ASP B N 1
ATOM 2058 C CA . ASP B 1 39 ? 2.74 -18.969 -11.219 1 97.81 39 ASP B CA 1
ATOM 2059 C C . ASP B 1 39 ? 4.105 -19.641 -11.062 1 97.81 39 ASP B C 1
ATOM 2061 O O . ASP B 1 39 ? 5.043 -19.312 -11.797 1 97.81 39 ASP B O 1
ATOM 2065 N N . PHE B 1 40 ? 4.207 -20.531 -10.078 1 97.38 40 PHE B N 1
ATOM 2066 C CA . PHE B 1 40 ? 5.41 -21.328 -9.867 1 97.38 40 PHE B CA 1
ATOM 2067 C C . PHE B 1 40 ? 6.617 -20.438 -9.617 1 97.38 40 PHE B C 1
ATOM 2069 O O . PHE B 1 40 ? 7.668 -20.609 -10.234 1 97.38 40 PHE B O 1
ATOM 2076 N N . THR B 1 41 ? 6.367 -19.391 -8.805 1 96.06 41 THR B N 1
ATOM 2077 C CA . THR B 1 41 ? 7.434 -18.531 -8.328 1 96.06 41 THR B CA 1
ATOM 2078 C C . THR B 1 41 ? 7.441 -18.484 -6.801 1 96.06 41 THR B C 1
ATOM 2080 O O . THR B 1 41 ? 6.402 -18.672 -6.164 1 96.06 41 THR B O 1
ATOM 2083 N N . PRO B 1 42 ? 8.555 -18.281 -6.242 1 96.75 42 PRO B N 1
ATOM 2084 C CA . PRO B 1 42 ? 8.703 -18.5 -4.801 1 96.75 42 PRO B CA 1
ATOM 2085 C C . PRO B 1 42 ? 7.844 -17.547 -3.973 1 96.75 42 PRO B C 1
ATOM 2087 O O . PRO B 1 42 ? 7.02 -18 -3.174 1 96.75 42 PRO B O 1
ATOM 2090 N N . VAL B 1 43 ? 7.973 -16.234 -4.184 1 97.06 43 VAL B N 1
ATOM 2091 C CA . VAL B 1 43 ? 7.281 -15.266 -3.344 1 97.06 43 VAL B CA 1
ATOM 2092 C C . VAL B 1 43 ? 5.77 -15.414 -3.52 1 97.06 43 VAL B C 1
ATOM 2094 O O . VAL B 1 43 ? 5.023 -15.43 -2.537 1 97.06 43 VAL B O 1
ATOM 2097 N N . CYS B 1 44 ? 5.371 -15.562 -4.754 1 98 44 CYS B N 1
ATOM 2098 C CA . CYS B 1 44 ? 3.949 -15.695 -5.055 1 98 44 CYS B CA 1
ATOM 2099 C C . CYS B 1 44 ? 3.354 -16.906 -4.34 1 98 44 CYS B C 1
ATOM 2101 O O . CYS B 1 44 ? 2.242 -16.828 -3.814 1 98 44 CYS B O 1
ATOM 2103 N N . THR B 1 45 ? 4.055 -18 -4.375 1 98.44 45 THR B N 1
ATOM 2104 C CA . THR B 1 45 ? 3.58 -19.234 -3.734 1 98.44 45 THR B CA 1
ATOM 2105 C C . THR B 1 45 ? 3.406 -19.016 -2.232 1 98.44 45 THR B C 1
ATOM 2107 O O . THR B 1 45 ? 2.396 -19.422 -1.656 1 98.44 45 THR B O 1
ATOM 2110 N N . THR B 1 46 ? 4.375 -18.359 -1.558 1 98.12 46 THR B N 1
ATOM 2111 C CA . THR B 1 46 ? 4.258 -18.078 -0.13 1 98.12 46 THR B CA 1
ATOM 2112 C C . THR B 1 46 ? 3.057 -17.188 0.152 1 98.12 46 THR B C 1
ATOM 2114 O O . THR B 1 46 ? 2.336 -17.391 1.13 1 98.12 46 THR B O 1
ATOM 2117 N N . GLU B 1 47 ? 2.818 -16.203 -0.675 1 98.5 47 GLU B N 1
ATOM 2118 C CA . GLU B 1 47 ? 1.745 -15.242 -0.462 1 98.5 47 GLU B CA 1
ATOM 2119 C C . GLU B 1 47 ? 0.375 -15.891 -0.627 1 98.5 47 GLU B C 1
ATOM 2121 O O . GLU B 1 47 ? -0.514 -15.703 0.205 1 98.5 47 GLU B O 1
ATOM 2126 N N . LEU B 1 48 ? 0.194 -16.641 -1.768 1 98.62 48 LEU B N 1
ATOM 2127 C CA . LEU B 1 48 ? -1.118 -17.234 -2.01 1 98.62 48 LEU B CA 1
ATOM 2128 C C . LEU B 1 48 ? -1.427 -18.312 -0.98 1 98.62 48 LEU B C 1
ATOM 2130 O O . LEU B 1 48 ? -2.586 -18.5 -0.601 1 98.62 48 LEU B O 1
ATOM 2134 N N . ALA B 1 49 ? -0.376 -19 -0.489 1 98.44 49 ALA B N 1
ATOM 2135 C CA . ALA B 1 49 ? -0.572 -19.938 0.615 1 98.44 49 ALA B CA 1
ATOM 2136 C C . ALA B 1 49 ? -1.013 -19.219 1.881 1 98.44 49 ALA B C 1
ATOM 2138 O O . ALA B 1 49 ? -1.909 -19.672 2.592 1 98.44 49 ALA B O 1
ATOM 2139 N N . LYS B 1 50 ? -0.379 -18.109 2.141 1 98.44 50 LYS B N 1
ATOM 2140 C CA . LYS B 1 50 ? -0.756 -17.297 3.299 1 98.44 50 LYS B CA 1
ATOM 2141 C C . LYS B 1 50 ? -2.209 -16.844 3.203 1 98.44 50 LYS B C 1
ATOM 2143 O O . LYS B 1 50 ? -2.945 -16.891 4.191 1 98.44 50 LYS B O 1
ATOM 2148 N N . VAL B 1 51 ? -2.631 -16.406 2.049 1 98.56 51 VAL B N 1
ATOM 2149 C CA . VAL B 1 51 ? -4.004 -15.969 1.833 1 98.56 51 VAL B CA 1
ATOM 2150 C C . VAL B 1 51 ? -4.965 -17.125 2.109 1 98.56 51 VAL B C 1
ATOM 2152 O O . VAL B 1 51 ? -5.988 -16.938 2.775 1 98.56 51 VAL B O 1
ATOM 2155 N N . ALA B 1 52 ? -4.629 -18.266 1.57 1 97.94 52 ALA B N 1
ATOM 2156 C CA . ALA B 1 52 ? -5.477 -19.438 1.798 1 97.94 52 ALA B CA 1
ATOM 2157 C C . ALA B 1 52 ? -5.645 -19.703 3.289 1 97.94 52 ALA B C 1
ATOM 2159 O O . ALA B 1 52 ? -6.746 -20.016 3.75 1 97.94 52 ALA B O 1
ATOM 2160 N N . LYS B 1 53 ? -4.578 -19.594 4.043 1 97.25 53 LYS B N 1
ATOM 2161 C CA . LYS B 1 53 ? -4.613 -19.828 5.484 1 97.25 53 LYS B CA 1
ATOM 2162 C C . LYS B 1 53 ? -5.43 -18.75 6.195 1 97.25 53 LYS B C 1
ATOM 2164 O O . LYS B 1 53 ? -6.004 -19 7.258 1 97.25 53 LYS B O 1
ATOM 2169 N N . LEU B 1 54 ? -5.516 -17.609 5.605 1 97.75 54 LEU B N 1
ATOM 2170 C CA . LEU B 1 54 ? -6.191 -16.484 6.227 1 97.75 54 LEU B CA 1
ATOM 2171 C C . LEU B 1 54 ? -7.645 -16.406 5.777 1 97.75 54 LEU B C 1
ATOM 2173 O O . LEU B 1 54 ? -8.375 -15.492 6.184 1 97.75 54 LEU B O 1
ATOM 2177 N N . MET B 1 55 ? -8.086 -17.312 4.941 1 97.31 55 MET B N 1
ATOM 2178 C CA . MET B 1 55 ? -9.438 -17.266 4.383 1 97.31 55 MET B CA 1
ATOM 2179 C C . MET B 1 55 ? -10.484 -17.203 5.492 1 97.31 55 MET B C 1
ATOM 2181 O O . MET B 1 55 ? -11.477 -16.5 5.375 1 97.31 55 MET B O 1
ATOM 2185 N N . PRO B 1 56 ? -10.312 -17.969 6.609 1 96.75 56 PRO B N 1
ATOM 2186 C CA . PRO B 1 56 ? -11.289 -17.844 7.691 1 96.75 56 PRO B CA 1
ATOM 2187 C C . PRO B 1 56 ? -11.414 -16.406 8.211 1 96.75 56 PRO B C 1
ATOM 2189 O O . PRO B 1 56 ? -12.516 -15.953 8.523 1 96.75 56 PRO B O 1
ATOM 2192 N N . GLU B 1 57 ? -10.297 -15.688 8.289 1 97.5 57 GLU B N 1
ATOM 2193 C CA . GLU B 1 57 ? -10.328 -14.297 8.727 1 97.5 57 GLU B CA 1
ATOM 2194 C C . GLU B 1 57 ? -11.031 -13.414 7.707 1 97.5 57 GLU B C 1
ATOM 2196 O O . GLU B 1 57 ? -11.828 -12.539 8.078 1 97.5 57 GLU B O 1
ATOM 2201 N N . PHE B 1 58 ? -10.773 -13.617 6.434 1 98.19 58 PHE B N 1
ATOM 2202 C CA . PHE B 1 58 ? -11.438 -12.859 5.383 1 98.19 58 PHE B CA 1
ATOM 2203 C C . PHE B 1 58 ? -12.938 -13.109 5.402 1 98.19 58 PHE B C 1
ATOM 2205 O O . PHE B 1 58 ? -13.734 -12.18 5.254 1 98.19 58 PHE B O 1
ATOM 2212 N N . ASN B 1 59 ? -13.258 -14.344 5.582 1 97.38 59 ASN B N 1
ATOM 2213 C CA . ASN B 1 59 ? -14.672 -14.695 5.672 1 97.38 59 ASN B CA 1
ATOM 2214 C C . ASN B 1 59 ? -15.344 -14.016 6.859 1 97.38 59 ASN B C 1
ATOM 2216 O O . ASN B 1 59 ? -16.453 -13.508 6.738 1 97.38 59 ASN B O 1
ATOM 2220 N N . ARG B 1 60 ? -14.672 -14.062 7.965 1 97 60 ARG B N 1
ATOM 2221 C CA . ARG B 1 60 ? -15.18 -13.406 9.164 1 97 60 ARG B CA 1
ATOM 2222 C C . ARG B 1 60 ? -15.453 -11.922 8.906 1 97 60 ARG B C 1
ATOM 2224 O O . ARG B 1 60 ? -16.438 -11.375 9.406 1 97 60 ARG B O 1
ATOM 2231 N N . LEU B 1 61 ? -14.695 -11.336 8.062 1 96.88 61 LEU B N 1
ATOM 2232 C CA . LEU B 1 61 ? -14.773 -9.906 7.781 1 96.88 61 LEU B CA 1
ATOM 2233 C C . LEU B 1 61 ? -15.711 -9.641 6.605 1 96.88 61 LEU B C 1
ATOM 2235 O O . LEU B 1 61 ? -15.93 -8.484 6.227 1 96.88 61 LEU B O 1
ATOM 2239 N N . GLY B 1 62 ? -16.203 -10.648 6.023 1 97.69 62 GLY B N 1
ATOM 2240 C CA . GLY B 1 62 ? -17.094 -10.492 4.895 1 97.69 62 GLY B CA 1
ATOM 2241 C C . GLY B 1 62 ? -16.406 -10.023 3.633 1 97.69 62 GLY B C 1
ATOM 2242 O O . GLY B 1 62 ? -16.969 -9.258 2.85 1 97.69 62 GLY B O 1
ATOM 2243 N N . ILE B 1 63 ? -15.188 -10.461 3.443 1 98.38 63 ILE B N 1
ATOM 2244 C CA . ILE B 1 63 ? -14.383 -10.055 2.297 1 98.38 63 ILE B CA 1
ATOM 2245 C C . ILE B 1 63 ? -14.273 -11.219 1.311 1 98.38 63 ILE B C 1
ATOM 2247 O O . ILE B 1 63 ? -13.789 -12.297 1.664 1 98.38 63 ILE B O 1
ATOM 2251 N N . LYS B 1 64 ? -14.68 -11.023 0.089 1 98.75 64 LYS B N 1
ATOM 2252 C CA . LYS B 1 64 ? -14.383 -11.977 -0.979 1 98.75 64 LYS B CA 1
ATOM 2253 C C . LYS B 1 64 ? -12.977 -11.766 -1.534 1 98.75 64 LYS B C 1
ATOM 2255 O O . LYS B 1 64 ? -12.555 -10.633 -1.749 1 98.75 64 LYS B O 1
ATOM 2260 N N . VAL B 1 65 ? -12.312 -12.828 -1.726 1 98.75 65 VAL B N 1
ATOM 2261 C CA . VAL B 1 65 ? -10.914 -12.781 -2.137 1 98.75 65 VAL B CA 1
ATOM 2262 C C . VAL B 1 65 ? -10.773 -13.32 -3.557 1 98.75 65 VAL B C 1
ATOM 2264 O O . VAL B 1 65 ? -11.352 -14.359 -3.893 1 98.75 65 VAL B O 1
ATOM 2267 N N . ILE B 1 66 ? -9.992 -12.625 -4.387 1 98.88 66 ILE B N 1
ATOM 2268 C CA . ILE B 1 66 ? -9.742 -13.102 -5.742 1 98.88 66 ILE B CA 1
ATOM 2269 C C . ILE B 1 66 ? -8.336 -12.703 -6.172 1 98.88 66 ILE B C 1
ATOM 2271 O O . ILE B 1 66 ? -7.883 -11.586 -5.902 1 98.88 66 ILE B O 1
ATOM 2275 N N . ALA B 1 67 ? -7.625 -13.625 -6.727 1 98.81 67 ALA B N 1
ATOM 2276 C CA . ALA B 1 67 ? -6.273 -13.391 -7.23 1 98.81 67 ALA B CA 1
ATOM 2277 C C . ALA B 1 67 ? -6.277 -13.203 -8.742 1 98.81 67 ALA B C 1
ATOM 2279 O O . ALA B 1 67 ? -7.293 -13.438 -9.406 1 98.81 67 ALA B O 1
ATOM 2280 N N . LEU B 1 68 ? -5.137 -12.672 -9.25 1 98.75 68 LEU B N 1
ATOM 2281 C CA . LEU B 1 68 ? -5.031 -12.414 -10.68 1 98.75 68 LEU B CA 1
ATOM 2282 C C . LEU B 1 68 ? -3.586 -12.523 -11.148 1 98.75 68 LEU B C 1
ATOM 2284 O O . LEU B 1 68 ? -2.676 -12.023 -10.477 1 98.75 68 LEU B O 1
ATOM 2288 N N . SER B 1 69 ? -3.336 -13.219 -12.219 1 98.31 69 SER B N 1
ATOM 2289 C CA . SER B 1 69 ? -2.064 -13.125 -12.93 1 98.31 69 SER B CA 1
ATOM 2290 C C . SER B 1 69 ? -2.26 -13.273 -14.43 1 98.31 69 SER B C 1
ATOM 2292 O O . SER B 1 69 ? -3.375 -13.516 -14.898 1 98.31 69 SER B O 1
ATOM 2294 N N . CYS B 1 70 ? -1.164 -13.125 -15.117 1 97.5 70 CYS B N 1
ATOM 2295 C CA . CYS B 1 70 ? -1.208 -13.188 -16.578 1 97.5 70 CYS B CA 1
ATOM 2296 C C . CYS B 1 70 ? -0.969 -14.609 -17.062 1 97.5 70 CYS B C 1
ATOM 2298 O O . CYS B 1 70 ? -0.684 -14.828 -18.234 1 97.5 70 CYS B O 1
ATOM 2300 N N . ASN B 1 71 ? -1.026 -15.625 -16.188 1 97.56 71 ASN B N 1
ATOM 2301 C CA . ASN B 1 71 ? -0.881 -17.031 -16.578 1 97.56 71 ASN B CA 1
ATOM 2302 C C . ASN B 1 71 ? -2.221 -17.641 -16.969 1 97.56 71 ASN B C 1
ATOM 2304 O O . ASN B 1 71 ? -3.275 -17.047 -16.719 1 97.56 71 ASN B O 1
ATOM 2308 N N . SER B 1 72 ? -2.164 -18.812 -17.562 1 97.19 72 SER B N 1
ATOM 2309 C CA . SER B 1 72 ? -3.361 -19.484 -18.062 1 97.19 72 SER B CA 1
ATOM 2310 C C . SER B 1 72 ? -4.105 -20.172 -16.922 1 97.19 72 SER B C 1
ATOM 2312 O O . SER B 1 72 ? -3.537 -20.422 -15.852 1 97.19 72 SER B O 1
ATOM 2314 N N . VAL B 1 73 ? -5.371 -20.5 -17.172 1 98 73 VAL B N 1
ATOM 2315 C CA . VAL B 1 73 ? -6.188 -21.25 -16.219 1 98 73 VAL B CA 1
ATOM 2316 C C . VAL B 1 73 ? -5.547 -22.594 -15.922 1 98 73 VAL B C 1
ATOM 2318 O O . VAL B 1 73 ? -5.551 -23.062 -14.781 1 98 73 VAL B O 1
ATOM 2321 N N . ASP B 1 74 ? -5.023 -23.25 -16.969 1 97.88 74 ASP B N 1
ATOM 2322 C CA . ASP B 1 74 ? -4.344 -24.531 -16.797 1 97.88 74 ASP B CA 1
ATOM 2323 C C . ASP B 1 74 ? -3.143 -24.391 -15.859 1 97.88 74 ASP B C 1
ATOM 2325 O O . ASP B 1 74 ? -2.92 -25.234 -14.992 1 97.88 74 ASP B O 1
ATOM 2329 N N . SER B 1 75 ? -2.406 -23.359 -16.031 1 97.88 75 SER B N 1
ATOM 2330 C CA . SER B 1 75 ? -1.28 -23.094 -15.148 1 97.88 75 SER B CA 1
ATOM 2331 C C . SER B 1 75 ? -1.741 -22.906 -13.711 1 97.88 75 SER B C 1
ATOM 2333 O O . SER B 1 75 ? -1.115 -23.422 -12.781 1 97.88 75 SER B O 1
ATOM 2335 N N . HIS B 1 76 ? -2.83 -22.141 -13.516 1 98.44 76 HIS B N 1
ATOM 2336 C CA . HIS B 1 76 ? -3.385 -21.953 -12.18 1 98.44 76 HIS B CA 1
ATOM 2337 C C . HIS B 1 76 ? -3.711 -23.281 -11.516 1 98.44 76 HIS B C 1
ATOM 2339 O O . HIS B 1 76 ? -3.334 -23.516 -10.367 1 98.44 76 HIS B O 1
ATOM 2345 N N . HIS B 1 77 ? -4.363 -24.141 -12.273 1 97.69 77 HIS B N 1
ATOM 2346 C CA . HIS B 1 77 ? -4.762 -25.438 -11.727 1 97.69 77 HIS B CA 1
ATOM 2347 C C . HIS B 1 77 ? -3.551 -26.234 -11.242 1 97.69 77 HIS B C 1
ATOM 2349 O O . HIS B 1 77 ? -3.566 -26.781 -10.141 1 97.69 77 HIS B O 1
ATOM 2355 N N . LYS B 1 78 ? -2.559 -26.281 -12.039 1 97.94 78 LYS B N 1
ATOM 2356 C CA . LYS B 1 78 ? -1.357 -27.031 -11.703 1 97.94 78 LYS B CA 1
ATOM 2357 C C . LYS B 1 78 ? -0.624 -26.406 -10.523 1 97.94 78 LYS B C 1
ATOM 2359 O O . LYS B 1 78 ? -0.138 -27.109 -9.633 1 97.94 78 LYS B O 1
ATOM 2364 N N . TRP B 1 79 ? -0.556 -25.109 -10.477 1 98.38 79 TRP B N 1
ATOM 2365 C CA . TRP B 1 79 ? 0.188 -24.359 -9.469 1 98.38 79 TRP B CA 1
ATOM 2366 C C . TRP B 1 79 ? -0.505 -24.453 -8.109 1 98.38 79 TRP B C 1
ATOM 2368 O O . TRP B 1 79 ? 0.155 -24.469 -7.07 1 98.38 79 TRP B O 1
ATOM 2378 N N . ILE B 1 80 ? -1.813 -24.516 -8.102 1 98.12 80 ILE B N 1
ATOM 2379 C CA . ILE B 1 80 ? -2.609 -24.578 -6.883 1 98.12 80 ILE B CA 1
ATOM 2380 C C . ILE B 1 80 ? -2.145 -25.766 -6.035 1 98.12 80 ILE B C 1
ATOM 2382 O O . ILE B 1 80 ? -2.115 -25.672 -4.805 1 98.12 80 ILE B O 1
ATOM 2386 N N . GLU B 1 81 ? -1.751 -26.844 -6.664 1 97.44 81 GLU B N 1
ATOM 2387 C CA . GLU B 1 81 ? -1.272 -28.016 -5.93 1 97.44 81 GLU B CA 1
ATOM 2388 C C . GLU B 1 81 ? -0 -27.688 -5.148 1 97.44 81 GLU B C 1
ATOM 2390 O O . GLU B 1 81 ? 0.186 -28.172 -4.027 1 97.44 81 GLU B O 1
ATOM 2395 N N . ASP B 1 82 ? 0.843 -26.891 -5.727 1 98.19 82 ASP B N 1
ATOM 2396 C CA . ASP B 1 82 ? 2.049 -26.453 -5.035 1 98.19 82 ASP B CA 1
ATOM 2397 C C . ASP B 1 82 ? 1.705 -25.531 -3.867 1 98.19 82 ASP B C 1
ATOM 2399 O O . ASP B 1 82 ? 2.309 -25.625 -2.797 1 98.19 82 ASP B O 1
ATOM 2403 N N . ILE B 1 83 ? 0.752 -24.625 -4.059 1 98.25 83 ILE B N 1
ATOM 2404 C CA . ILE B 1 83 ? 0.327 -23.688 -3.018 1 98.25 83 ILE B CA 1
ATOM 2405 C C . ILE B 1 83 ? -0.213 -24.469 -1.819 1 98.25 83 ILE B C 1
ATOM 2407 O O . ILE B 1 83 ? 0.173 -24.219 -0.678 1 98.25 83 ILE B O 1
ATOM 2411 N N . LYS B 1 84 ? -1.081 -25.391 -2.131 1 97.69 84 LYS B N 1
ATOM 2412 C CA . LYS B 1 84 ? -1.683 -26.203 -1.07 1 97.69 84 LYS B CA 1
ATOM 2413 C C . LYS B 1 84 ? -0.618 -26.969 -0.292 1 97.69 84 LYS B C 1
ATOM 2415 O O . LYS B 1 84 ? -0.664 -27.031 0.938 1 97.69 84 LYS B O 1
ATOM 2420 N N . SER B 1 85 ? 0.274 -27.562 -1.019 1 97.12 85 SER B N 1
ATOM 2421 C CA . SER B 1 85 ? 1.35 -28.328 -0.396 1 97.12 85 SER B CA 1
ATOM 2422 C C . SER B 1 85 ? 2.211 -27.438 0.498 1 97.12 85 SER B C 1
ATOM 2424 O O . SER B 1 85 ? 2.463 -27.781 1.657 1 97.12 85 SER B O 1
ATOM 2426 N N . TYR B 1 86 ? 2.646 -26.328 -0.009 1 97.31 86 TYR B N 1
ATOM 2427 C CA . TYR B 1 86 ? 3.494 -25.422 0.756 1 97.31 86 TYR B CA 1
ATOM 2428 C C . TYR B 1 86 ? 2.777 -24.922 2.008 1 97.31 86 TYR B C 1
ATOM 2430 O O . TYR B 1 86 ? 3.379 -24.844 3.08 1 97.31 86 TYR B O 1
ATOM 2438 N N . GLY B 1 87 ? 1.527 -24.578 1.853 1 96.19 87 GLY B N 1
ATOM 2439 C CA . GLY B 1 87 ? 0.74 -24.016 2.934 1 96.19 87 GLY B CA 1
ATOM 2440 C C . GLY B 1 87 ? 0.169 -25.062 3.871 1 96.19 87 GLY B C 1
ATOM 2441 O O . GLY B 1 87 ? -0.492 -24.719 4.855 1 96.19 87 GLY B O 1
ATOM 2442 N N . GLU B 1 88 ? 0.404 -26.297 3.551 1 96.12 88 GLU B N 1
ATOM 2443 C CA . GLU B 1 88 ? -0.167 -27.406 4.324 1 96.12 88 GLU B CA 1
ATOM 2444 C C . GLU B 1 88 ? -1.687 -27.281 4.414 1 96.12 88 GLU B C 1
ATOM 2446 O O . GLU B 1 88 ? -2.262 -27.391 5.496 1 96.12 88 GLU B O 1
ATOM 2451 N N . ILE B 1 89 ? -2.18 -26.922 3.299 1 93.31 89 ILE B N 1
ATOM 2452 C CA . ILE B 1 89 ? -3.629 -26.797 3.186 1 93.31 89 ILE B CA 1
ATOM 2453 C C . ILE B 1 89 ? -4.238 -28.141 2.805 1 93.31 89 ILE B C 1
ATOM 2455 O O . ILE B 1 89 ? -3.918 -28.703 1.752 1 93.31 89 ILE B O 1
ATOM 2459 N N . THR B 1 90 ? -5.086 -28.594 3.57 1 88.81 90 THR B N 1
ATOM 2460 C CA . THR B 1 90 ? -5.582 -29.969 3.422 1 88.81 90 THR B CA 1
ATOM 2461 C C . THR B 1 90 ? -6.969 -29.969 2.785 1 88.81 90 THR B C 1
ATOM 2463 O O . THR B 1 90 ? -7.473 -31.016 2.385 1 88.81 90 THR B O 1
ATOM 2466 N N . ASP B 1 91 ? -7.441 -28.75 2.637 1 82.31 91 ASP B N 1
ATOM 2467 C CA . ASP B 1 91 ? -8.758 -28.672 2.006 1 82.31 91 ASP B CA 1
ATOM 2468 C C . ASP B 1 91 ? -8.703 -29.141 0.558 1 82.31 91 ASP B C 1
ATOM 2470 O O . ASP B 1 91 ? -7.723 -28.891 -0.15 1 82.31 91 ASP B O 1
ATOM 2474 N N . GLU B 1 92 ? -9.727 -29.734 0.204 1 78.38 92 GLU B N 1
ATOM 2475 C CA . GLU B 1 92 ? -9.781 -30.266 -1.153 1 78.38 92 GLU B CA 1
ATOM 2476 C C . GLU B 1 92 ? -9.883 -29.141 -2.186 1 78.38 92 GLU B C 1
ATOM 2478 O O . GL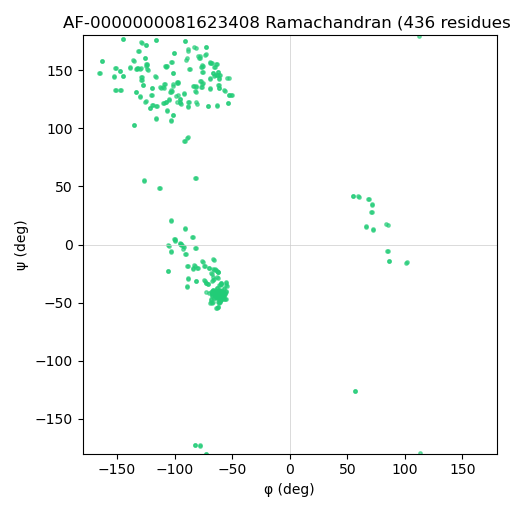U B 1 92 ? -9.203 -29.172 -3.211 1 78.38 92 GLU B O 1
ATOM 2483 N N . GLU B 1 93 ? -10.727 -28.172 -1.806 1 92.06 93 GLU B N 1
ATOM 2484 C CA . GLU B 1 93 ? -10.914 -27.094 -2.785 1 92.06 93 GLU B CA 1
ATOM 2485 C C . GLU B 1 93 ? -10.125 -25.859 -2.404 1 92.06 93 GLU B C 1
ATOM 2487 O O . GLU B 1 93 ? -10.07 -25.484 -1.231 1 92.06 93 GLU B O 1
ATOM 2492 N N . PHE B 1 94 ? -9.438 -25.359 -3.404 1 96.25 94 PHE B N 1
ATOM 2493 C CA . PHE B 1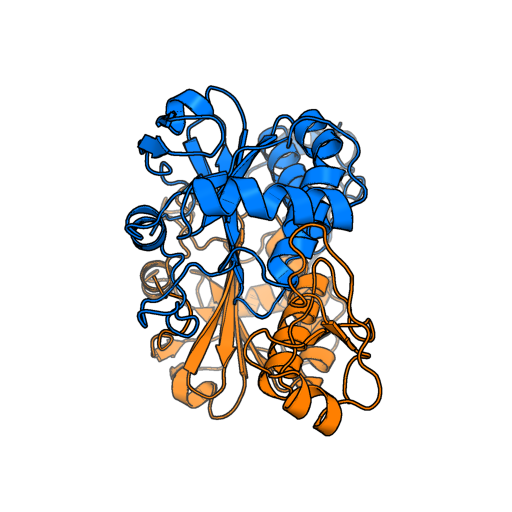 94 ? -8.742 -24.094 -3.201 1 96.25 94 PHE B CA 1
ATOM 2494 C C . PHE B 1 94 ? -9.734 -22.969 -2.889 1 96.25 94 PHE B C 1
ATOM 2496 O O . PHE B 1 94 ? -10.742 -22.812 -3.586 1 96.25 94 PHE B O 1
ATOM 2503 N N . PRO B 1 95 ? -9.547 -22.109 -1.997 1 96.56 95 PRO B N 1
ATOM 2504 C CA . PRO B 1 95 ? -10.633 -21.375 -1.335 1 96.56 95 PRO B CA 1
ATOM 2505 C C . PRO B 1 95 ? -10.945 -20.047 -2.002 1 96.56 95 PRO B C 1
ATOM 2507 O O . PRO B 1 95 ? -11.82 -19.312 -1.545 1 96.56 95 PRO B O 1
ATOM 2510 N N . TYR B 1 96 ? -10.266 -19.688 -3.012 1 98.12 96 TYR B N 1
ATOM 2511 C CA . TYR B 1 96 ? -10.578 -18.453 -3.732 1 98.12 96 TYR B CA 1
ATOM 2512 C C . TYR B 1 96 ? -10.172 -18.578 -5.199 1 98.12 96 TYR B C 1
ATOM 2514 O O . TYR B 1 96 ? -9.25 -19.312 -5.539 1 98.12 96 TYR B O 1
ATOM 2522 N N . PRO B 1 97 ? -10.852 -17.859 -6.023 1 98.69 97 PRO B N 1
ATOM 2523 C CA . PRO B 1 97 ? -10.547 -17.938 -7.453 1 98.69 97 PRO B CA 1
ATOM 2524 C C . PRO B 1 97 ? -9.289 -17.172 -7.832 1 98.69 97 PRO B C 1
ATOM 2526 O O . PRO B 1 97 ? -8.93 -16.188 -7.164 1 98.69 97 PRO B O 1
ATOM 2529 N N . ILE B 1 98 ? -8.68 -17.641 -8.891 1 98.81 98 ILE B N 1
ATOM 2530 C CA . ILE B 1 98 ? -7.551 -16.953 -9.516 1 98.81 98 ILE B CA 1
ATOM 2531 C C . ILE B 1 98 ? -7.902 -16.594 -10.961 1 98.81 98 ILE B C 1
ATOM 2533 O O . ILE B 1 98 ? -8.125 -17.484 -11.789 1 98.81 98 ILE B O 1
ATOM 2537 N N . ILE B 1 99 ? -7.871 -15.328 -11.266 1 98.81 99 ILE B N 1
ATOM 2538 C CA . ILE B 1 99 ? -8.219 -14.82 -12.586 1 98.81 99 ILE B CA 1
ATOM 2539 C C . ILE B 1 99 ? -7.07 -15.094 -13.555 1 98.81 99 ILE B C 1
ATOM 2541 O O . ILE B 1 99 ? -5.902 -14.875 -13.227 1 98.81 99 ILE B O 1
ATOM 2545 N N . GLU B 1 100 ? -7.473 -15.555 -14.703 1 97.94 100 GLU B N 1
ATOM 2546 C CA . GLU B 1 100 ? -6.586 -15.633 -15.859 1 97.94 100 GLU B CA 1
ATOM 2547 C C . GLU B 1 100 ? -6.617 -14.336 -16.656 1 97.94 100 GLU B C 1
ATOM 2549 O O . GLU B 1 100 ? -7.668 -13.938 -17.172 1 97.94 100 GLU B O 1
ATOM 2554 N N . ASP B 1 101 ? -5.504 -13.672 -16.766 1 97.88 101 ASP B N 1
ATOM 2555 C CA . ASP B 1 101 ? -5.395 -12.469 -17.578 1 97.88 101 ASP B CA 1
ATOM 2556 C C . ASP B 1 101 ? -4.254 -12.586 -18.578 1 97.88 101 ASP B C 1
ATOM 2558 O O . ASP B 1 101 ? -3.371 -11.727 -18.641 1 97.88 101 ASP B O 1
ATOM 2562 N N . GLU B 1 102 ? -4.242 -13.578 -19.391 1 95.69 102 GLU B N 1
ATOM 2563 C CA . GLU B 1 102 ? -3.189 -13.844 -20.359 1 95.69 102 GLU B CA 1
ATOM 2564 C C . GLU B 1 102 ? -3.041 -12.68 -21.344 1 95.69 102 GLU B C 1
ATOM 2566 O O . GLU B 1 102 ? -1.94 -12.406 -21.828 1 95.69 102 GLU B O 1
ATOM 2571 N N . SER B 1 103 ? -4.129 -12.07 -21.641 1 95.31 103 SER B N 1
ATOM 2572 C CA . SER B 1 103 ? -4.133 -10.977 -22.609 1 95.31 103 SER B CA 1
ATOM 2573 C C . SER B 1 103 ? -3.531 -9.711 -22.016 1 95.31 103 SER B C 1
ATOM 2575 O O . SER B 1 103 ? -3.213 -8.766 -22.734 1 95.31 103 SER B O 1
ATOM 2577 N N . ARG B 1 104 ? -3.453 -9.625 -20.641 1 96.19 104 ARG B N 1
ATOM 2578 C CA . ARG B 1 104 ? -2.932 -8.477 -19.906 1 96.19 104 ARG B CA 1
ATOM 2579 C C . ARG B 1 104 ? -3.902 -7.301 -19.969 1 96.19 104 ARG B C 1
ATOM 2581 O O . ARG B 1 104 ? -3.533 -6.168 -19.656 1 96.19 104 ARG B O 1
ATOM 2588 N N . ARG B 1 105 ? -5.062 -7.633 -20.422 1 96.5 105 ARG B N 1
ATOM 2589 C CA . ARG B 1 105 ? -6.059 -6.57 -20.516 1 96.5 105 ARG B CA 1
ATOM 2590 C C . ARG B 1 105 ? -6.367 -5.984 -19.141 1 96.5 105 ARG B C 1
ATOM 2592 O O . ARG B 1 105 ? -6.375 -4.762 -18.969 1 96.5 105 ARG B O 1
ATOM 2599 N N . LEU B 1 106 ? -6.652 -6.809 -18.156 1 97.25 106 LEU B N 1
ATOM 2600 C CA . LEU B 1 106 ? -6.996 -6.363 -16.812 1 97.25 106 LEU B CA 1
ATOM 2601 C C . LEU B 1 106 ? -5.793 -5.723 -16.125 1 97.25 106 LEU B C 1
ATOM 2603 O O . LEU B 1 106 ? -5.926 -4.688 -15.477 1 97.25 106 LEU B O 1
ATOM 2607 N N . ALA B 1 107 ? -4.625 -6.363 -16.281 1 96.12 107 ALA B N 1
ATOM 2608 C CA . ALA B 1 107 ? -3.406 -5.824 -15.68 1 96.12 107 ALA B CA 1
ATOM 2609 C C . ALA B 1 107 ? -3.123 -4.418 -16.188 1 96.12 107 ALA B C 1
ATOM 2611 O O . ALA B 1 107 ? -2.686 -3.549 -15.43 1 96.12 107 ALA B O 1
ATOM 2612 N N . THR B 1 108 ? -3.354 -4.25 -17.469 1 94.94 108 THR B N 1
ATOM 2613 C CA . THR B 1 108 ? -3.156 -2.939 -18.078 1 94.94 108 THR B CA 1
ATOM 2614 C C . THR B 1 108 ? -4.195 -1.947 -17.578 1 94.94 108 THR B C 1
ATOM 2616 O O . THR B 1 108 ? -3.854 -0.841 -17.141 1 94.94 108 THR B O 1
ATOM 2619 N N . MET B 1 109 ? -5.43 -2.342 -17.562 1 95.19 109 MET B N 1
ATOM 2620 C CA . MET B 1 109 ? -6.539 -1.485 -17.156 1 95.19 109 MET B CA 1
ATOM 2621 C C . MET B 1 109 ? -6.375 -1.041 -15.711 1 95.19 109 MET B C 1
ATOM 2623 O O . MET B 1 109 ? -6.684 0.103 -15.367 1 95.19 109 MET B O 1
ATOM 2627 N N . LEU B 1 110 ? -5.828 -1.901 -14.898 1 95.81 110 LEU B N 1
ATOM 2628 C CA . LEU B 1 110 ? -5.773 -1.644 -13.461 1 95.81 110 LEU B CA 1
ATOM 2629 C C . LEU B 1 110 ? -4.402 -1.118 -13.062 1 95.81 110 LEU B C 1
ATOM 2631 O O . LEU B 1 110 ? -4.121 -0.956 -11.867 1 95.81 110 LEU B O 1
ATOM 2635 N N . GLY B 1 111 ? -3.539 -0.901 -14.016 1 93 111 GLY B N 1
ATOM 2636 C CA . GLY B 1 111 ? -2.242 -0.297 -13.758 1 93 111 GLY B CA 1
ATOM 2637 C C . GLY B 1 111 ? -1.32 -1.19 -12.953 1 93 111 GLY B C 1
ATOM 2638 O O . GLY B 1 111 ? -0.578 -0.711 -12.094 1 93 111 GLY B O 1
ATOM 2639 N N . MET B 1 112 ? -1.324 -2.516 -13.219 1 94.62 112 MET B N 1
ATOM 2640 C CA . MET B 1 112 ? -0.614 -3.471 -12.375 1 94.62 112 MET B CA 1
ATOM 2641 C C . MET B 1 112 ? 0.661 -3.957 -13.055 1 94.62 112 MET B C 1
ATOM 2643 O O . MET B 1 112 ? 1.388 -4.785 -12.508 1 94.62 112 MET B O 1
ATOM 2647 N N . LEU B 1 113 ? 0.909 -3.502 -14.234 1 93.31 113 LEU B N 1
ATOM 2648 C CA . LEU B 1 113 ? 2.021 -4.094 -14.969 1 93.31 113 LEU B CA 1
ATOM 2649 C C . LEU B 1 113 ? 3.357 -3.588 -14.438 1 93.31 113 LEU B C 1
ATOM 2651 O O . LEU B 1 113 ? 3.492 -2.406 -14.109 1 93.31 113 LEU B O 1
ATOM 2655 N N . ASP B 1 114 ? 4.219 -4.488 -14.352 1 90.5 114 ASP B N 1
ATOM 2656 C CA . ASP B 1 114 ? 5.609 -4.203 -14.008 1 90.5 114 ASP B CA 1
ATOM 2657 C C . ASP B 1 114 ? 6.516 -4.332 -15.234 1 90.5 114 ASP B C 1
ATOM 2659 O O . ASP B 1 114 ? 6.781 -5.445 -15.695 1 90.5 114 ASP B O 1
ATOM 2663 N N . PRO B 1 115 ? 7.121 -3.307 -15.68 1 88.38 115 PRO B N 1
ATOM 2664 C CA . PRO B 1 115 ? 7.941 -3.387 -16.891 1 88.38 115 PRO B CA 1
ATOM 2665 C C . PRO B 1 115 ? 9.227 -4.184 -16.672 1 88.38 115 PRO B C 1
ATOM 2667 O O . PRO B 1 115 ? 9.844 -4.637 -17.641 1 88.38 115 PRO B O 1
ATOM 2670 N N . ALA B 1 116 ? 9.625 -4.312 -15.422 1 86.31 116 ALA B N 1
ATOM 2671 C CA . ALA B 1 116 ? 10.883 -5 -15.125 1 86.31 116 ALA B CA 1
ATOM 2672 C C . ALA B 1 116 ? 10.68 -6.512 -15.07 1 86.31 116 ALA B C 1
ATOM 2674 O O . ALA B 1 116 ? 11.648 -7.273 -15.125 1 86.31 116 ALA B O 1
ATOM 2675 N N . GLU B 1 117 ? 9.484 -6.887 -14.883 1 88.38 117 GLU B N 1
ATOM 2676 C CA . GLU B 1 117 ? 9.164 -8.305 -14.805 1 88.38 117 GLU B CA 1
ATOM 2677 C C . GLU B 1 117 ? 8.562 -8.812 -16.109 1 88.38 117 GLU B C 1
ATOM 2679 O O . GLU B 1 117 ? 7.434 -8.461 -16.453 1 88.38 117 GLU B O 1
ATOM 2684 N N . LEU B 1 118 ? 9.32 -9.641 -16.766 1 89.81 118 LEU B N 1
ATOM 2685 C CA . LEU B 1 118 ? 8.922 -10.078 -18.109 1 89.81 118 LEU B CA 1
ATOM 2686 C C . LEU B 1 118 ? 8.672 -11.586 -18.125 1 89.81 118 LEU B C 1
ATOM 2688 O O . LEU B 1 118 ? 9.344 -12.344 -17.422 1 89.81 118 LEU B O 1
ATOM 2692 N N . ASP B 1 119 ? 7.73 -11.961 -18.891 1 88.88 119 ASP B N 1
ATOM 2693 C CA . ASP B 1 119 ? 7.523 -13.391 -19.109 1 88.88 119 ASP B CA 1
ATOM 2694 C C . ASP B 1 119 ? 8.469 -13.93 -20.172 1 88.88 119 ASP B C 1
ATOM 2696 O O . ASP B 1 119 ? 9.406 -13.242 -20.594 1 88.88 119 ASP B O 1
ATOM 2700 N N . SER B 1 120 ? 8.234 -15.219 -20.547 1 84.81 120 SER B N 1
ATOM 2701 C CA . SER B 1 120 ? 9.125 -15.898 -21.484 1 84.81 120 SER B CA 1
ATOM 2702 C C . SER B 1 120 ? 9.102 -15.234 -22.859 1 84.81 120 SER B C 1
ATOM 2704 O O . SER B 1 120 ? 10.047 -15.383 -23.641 1 84.81 120 SER B O 1
ATOM 2706 N N . GLN B 1 121 ? 8.055 -14.5 -23.188 1 90.31 121 GLN B N 1
ATOM 2707 C CA . GLN B 1 121 ? 7.922 -13.836 -24.484 1 90.31 121 GLN B CA 1
ATOM 2708 C C . GLN B 1 121 ? 8.391 -12.391 -24.406 1 90.31 121 GLN B C 1
ATOM 2710 O O . GLN B 1 121 ? 8.219 -11.625 -25.359 1 90.31 121 GLN B O 1
ATOM 2715 N N . GLY B 1 122 ? 8.844 -11.992 -23.266 1 90.44 122 GLY B N 1
ATOM 2716 C CA . GLY B 1 122 ? 9.344 -10.633 -23.094 1 90.44 122 GLY B CA 1
ATOM 2717 C C . GLY B 1 122 ? 8.25 -9.625 -22.812 1 90.44 122 GLY B C 1
ATOM 2718 O O . GLY B 1 122 ? 8.453 -8.422 -22.969 1 90.44 122 GLY B O 1
ATOM 2719 N N . LEU B 1 123 ? 7.145 -10.094 -22.422 1 92.44 123 LEU B N 1
ATOM 2720 C CA . LEU B 1 123 ? 6.031 -9.203 -22.094 1 92.44 123 LEU B CA 1
ATOM 2721 C C . LEU B 1 123 ? 5.945 -8.961 -20.594 1 92.44 123 LEU B C 1
ATOM 2723 O O . LEU B 1 123 ? 6.148 -9.883 -19.797 1 92.44 123 LEU B O 1
ATOM 2727 N N . PRO B 1 124 ? 5.656 -7.711 -20.25 1 93.62 124 PRO B N 1
ATOM 2728 C CA . PRO B 1 124 ? 5.52 -7.418 -18.828 1 93.62 124 PRO B CA 1
ATOM 2729 C C . PRO B 1 124 ? 4.391 -8.211 -18.172 1 93.62 124 PRO B C 1
ATOM 2731 O O . PRO B 1 124 ? 3.361 -8.469 -18.797 1 93.62 124 PRO B O 1
ATOM 2734 N N . VAL B 1 125 ? 4.598 -8.562 -16.953 1 94.5 125 VAL B N 1
ATOM 2735 C CA . VAL B 1 125 ? 3.574 -9.234 -16.156 1 94.5 125 VAL B CA 1
ATOM 2736 C C . VAL B 1 125 ? 3.162 -8.352 -14.984 1 94.5 125 VAL B C 1
ATOM 2738 O O . VAL B 1 125 ? 3.662 -7.23 -14.836 1 94.5 125 VAL B O 1
ATOM 2741 N N . SER B 1 126 ? 2.184 -8.836 -14.266 1 95.12 126 SER B N 1
ATOM 2742 C CA . SER B 1 126 ? 1.627 -8.039 -13.18 1 95.12 126 SER B CA 1
ATOM 2743 C C . SER B 1 126 ? 2.621 -7.898 -12.031 1 95.12 126 SER B C 1
ATOM 2745 O O . SER B 1 126 ? 3.375 -8.828 -11.742 1 95.12 126 SER B O 1
ATOM 2747 N N . ALA B 1 127 ? 2.633 -6.719 -11.414 1 95.81 127 ALA B N 1
ATOM 2748 C CA . ALA B 1 127 ? 3.273 -6.5 -10.117 1 95.81 127 ALA B CA 1
ATOM 2749 C C . ALA B 1 127 ? 2.406 -7.023 -8.977 1 95.81 127 ALA B C 1
ATOM 2751 O O . ALA B 1 127 ? 1.459 -7.781 -9.211 1 95.81 127 ALA B O 1
ATOM 2752 N N . ARG B 1 128 ? 2.822 -6.738 -7.785 1 97.31 128 ARG B N 1
ATOM 2753 C CA . ARG B 1 128 ? 2.02 -7.125 -6.629 1 97.31 128 ARG B CA 1
ATOM 2754 C C . ARG B 1 128 ? 1.067 -6.004 -6.227 1 97.31 128 ARG B C 1
ATOM 2756 O O . ARG B 1 128 ? 1.396 -5.18 -5.367 1 97.31 128 ARG B O 1
ATOM 2763 N N . ALA B 1 129 ? -0.062 -6.043 -6.801 1 97.75 129 ALA B N 1
ATOM 2764 C CA . ALA B 1 129 ? -1.089 -5.043 -6.523 1 97.75 129 ALA B CA 1
ATOM 2765 C C . ALA B 1 129 ? -2.15 -5.594 -5.578 1 97.75 129 ALA B C 1
ATOM 2767 O O . ALA B 1 129 ? -2.443 -6.789 -5.59 1 97.75 129 ALA B O 1
ATOM 2768 N N . VAL B 1 130 ? -2.713 -4.773 -4.758 1 98.56 130 VAL B N 1
ATOM 2769 C CA . VAL B 1 130 ? -3.867 -5.051 -3.91 1 98.56 130 VAL B CA 1
ATOM 2770 C C . VAL B 1 130 ? -4.91 -3.945 -4.078 1 98.56 130 VAL B C 1
ATOM 2772 O O . VAL B 1 130 ? -4.582 -2.76 -4 1 98.56 130 VAL B O 1
ATOM 2775 N N . PHE B 1 131 ? -6.09 -4.316 -4.363 1 98.62 131 PHE B N 1
ATOM 2776 C CA . PHE B 1 131 ? -7.234 -3.412 -4.359 1 98.62 131 PHE B CA 1
ATOM 2777 C C . PHE B 1 131 ? -8.289 -3.877 -3.359 1 98.62 131 PHE B C 1
ATOM 2779 O O . PHE B 1 131 ? -8.688 -5.043 -3.365 1 98.62 131 PHE B O 1
ATOM 2786 N N . ILE B 1 132 ? -8.711 -3.033 -2.541 1 98.75 132 ILE B N 1
ATOM 2787 C CA . ILE B 1 132 ? -9.859 -3.295 -1.682 1 98.75 132 ILE B CA 1
ATOM 2788 C C . ILE B 1 132 ? -11.078 -2.525 -2.195 1 98.75 132 ILE B C 1
ATOM 2790 O O . ILE B 1 132 ? -11.008 -1.311 -2.396 1 98.75 132 ILE B O 1
ATOM 2794 N N . ILE B 1 133 ? -12.117 -3.25 -2.434 1 98.81 133 ILE B N 1
ATOM 2795 C CA . ILE B 1 133 ? -13.32 -2.719 -3.062 1 98.81 133 ILE B CA 1
ATOM 2796 C C . ILE B 1 133 ? -14.516 -2.883 -2.121 1 98.81 133 ILE B C 1
ATOM 2798 O O . ILE B 1 133 ? -14.719 -3.955 -1.55 1 98.81 133 ILE B O 1
ATOM 2802 N N . ASP B 1 134 ? -15.305 -1.884 -1.973 1 98.44 134 ASP B N 1
ATOM 2803 C CA . ASP B 1 134 ? -16.422 -1.953 -1.044 1 98.44 134 ASP B CA 1
ATOM 2804 C C . ASP B 1 134 ? -17.688 -2.469 -1.741 1 98.44 134 ASP B C 1
ATOM 2806 O O . ASP B 1 134 ? -17.672 -2.74 -2.943 1 98.44 134 ASP B O 1
ATOM 2810 N N . PRO B 1 135 ? -18.781 -2.701 -1.04 1 98.31 135 PRO B N 1
ATOM 2811 C CA . PRO B 1 135 ? -20 -3.275 -1.624 1 98.31 135 PRO B CA 1
ATOM 2812 C C . PRO B 1 135 ? -20.609 -2.387 -2.703 1 98.31 135 PRO B C 1
ATOM 2814 O O . PRO B 1 135 ? -21.375 -2.871 -3.551 1 98.31 135 PRO B O 1
ATOM 2817 N N . SER B 1 136 ? -20.344 -1.117 -2.68 1 98.06 136 SER B N 1
ATOM 2818 C CA . SER B 1 136 ? -20.812 -0.188 -3.695 1 98.06 136 SER B CA 1
ATOM 2819 C C . SER B 1 136 ? -19.891 -0.166 -4.906 1 98.06 136 SER B C 1
ATOM 2821 O O . SER B 1 136 ? -20.031 0.688 -5.785 1 98.06 136 SER B O 1
ATOM 2823 N N . LYS B 1 137 ? -18.891 -1.047 -4.953 1 98.62 137 LYS B N 1
ATOM 2824 C CA . LYS B 1 137 ? -17.953 -1.242 -6.047 1 98.62 137 LYS B CA 1
ATOM 2825 C C . LYS B 1 137 ? -16.969 -0.074 -6.145 1 98.62 137 LYS B C 1
ATOM 2827 O O . LYS B 1 137 ? -16.469 0.239 -7.227 1 98.62 137 LYS B O 1
ATOM 2832 N N . LYS B 1 138 ? -16.703 0.571 -5.059 1 97.81 138 LYS B N 1
ATOM 2833 C CA . LYS B 1 138 ? -15.75 1.675 -5.047 1 97.81 138 LYS B CA 1
ATOM 2834 C C . LYS B 1 138 ? -14.375 1.204 -4.578 1 97.81 138 LYS B C 1
ATOM 2836 O O . LYS B 1 138 ? -14.273 0.391 -3.656 1 97.81 138 LYS B O 1
ATOM 2841 N N . MET B 1 139 ? -13.336 1.674 -5.203 1 97.69 139 MET B N 1
ATOM 2842 C CA . MET B 1 139 ? -11.969 1.413 -4.758 1 97.69 139 MET B CA 1
ATOM 2843 C C . MET B 1 139 ? -11.664 2.168 -3.467 1 97.69 139 MET B C 1
ATOM 2845 O O . MET B 1 139 ? -11.75 3.396 -3.426 1 97.69 139 MET B O 1
ATOM 2849 N N . ARG B 1 140 ? -11.352 1.446 -2.414 1 97.75 140 ARG B N 1
ATOM 2850 C CA . ARG B 1 140 ? -11.203 2.051 -1.095 1 97.75 140 ARG B CA 1
ATOM 2851 C C . ARG B 1 140 ? -9.734 2.146 -0.698 1 97.75 140 ARG B C 1
ATOM 2853 O O . ARG B 1 140 ? -9.359 2.973 0.137 1 97.75 140 ARG B O 1
ATOM 2860 N N . LEU B 1 141 ? -8.922 1.344 -1.262 1 97.94 141 LEU B N 1
ATOM 2861 C CA . LEU B 1 141 ? -7.508 1.271 -0.916 1 97.94 141 LEU B CA 1
ATOM 2862 C C . LEU B 1 141 ? -6.73 0.502 -1.978 1 97.94 141 LEU B C 1
ATOM 2864 O O . LEU B 1 141 ? -7.254 -0.435 -2.584 1 97.94 141 LEU B O 1
ATOM 2868 N N . SER B 1 142 ? -5.43 0.912 -2.18 1 97.75 142 SER B N 1
ATOM 2869 C CA . SER B 1 142 ? -4.59 0.167 -3.109 1 97.75 142 SER B CA 1
ATOM 2870 C C . SER B 1 142 ? -3.141 0.127 -2.637 1 97.75 142 SER B C 1
ATOM 2872 O O . SER B 1 142 ? -2.664 1.069 -2 1 97.75 142 SER B O 1
ATOM 2874 N N . ILE B 1 143 ? -2.516 -0.933 -2.883 1 98 143 ILE B N 1
ATOM 2875 C CA . ILE B 1 143 ? -1.095 -1.167 -2.656 1 98 143 ILE B CA 1
ATOM 2876 C C . ILE B 1 143 ? -0.446 -1.681 -3.939 1 98 143 ILE B C 1
ATOM 2878 O O . ILE B 1 143 ? -1.026 -2.506 -4.648 1 98 143 ILE B O 1
ATOM 2882 N N . LEU B 1 144 ? 0.716 -1.195 -4.262 1 97.56 144 LEU B N 1
ATOM 2883 C CA . LEU B 1 144 ? 1.47 -1.65 -5.426 1 97.56 144 LEU B CA 1
ATOM 2884 C C . LEU B 1 144 ? 2.939 -1.856 -5.074 1 97.56 144 LEU B C 1
ATOM 2886 O O . LEU B 1 144 ? 3.68 -0.887 -4.895 1 97.56 144 LEU B O 1
ATOM 2890 N N . TYR B 1 145 ? 3.328 -3.096 -4.906 1 98.12 145 TYR B N 1
ATOM 2891 C CA . TYR B 1 145 ? 4.691 -3.508 -4.602 1 98.12 145 TYR B CA 1
ATOM 2892 C C . TYR B 1 145 ? 5.344 -4.172 -5.809 1 98.12 145 TYR B C 1
ATOM 2894 O O . TYR B 1 145 ? 4.656 -4.715 -6.676 1 98.12 145 TYR B O 1
ATOM 2902 N N . PRO B 1 146 ? 6.652 -4.113 -5.934 1 96.75 146 PRO B N 1
ATOM 2903 C CA . PRO B 1 146 ? 7.328 -4.844 -7.008 1 96.75 146 PRO B CA 1
ATOM 2904 C C . PRO B 1 146 ? 7.352 -6.352 -6.773 1 96.75 146 PRO B C 1
ATOM 2906 O O . PRO B 1 146 ? 7.059 -6.812 -5.664 1 96.75 146 PRO B O 1
ATOM 2909 N N . ALA B 1 147 ? 7.738 -7.094 -7.734 1 94.69 147 ALA B N 1
ATOM 2910 C CA . ALA B 1 147 ? 7.734 -8.555 -7.719 1 94.69 147 ALA B CA 1
ATOM 2911 C C . ALA B 1 147 ? 8.664 -9.094 -6.637 1 94.69 147 ALA B C 1
ATOM 2913 O O . ALA B 1 147 ? 8.445 -10.188 -6.109 1 94.69 147 ALA B O 1
ATOM 2914 N N . THR B 1 148 ? 9.625 -8.32 -6.246 1 95.56 148 THR B N 1
ATOM 2915 C CA . THR B 1 148 ? 10.68 -8.812 -5.371 1 95.56 148 THR B CA 1
ATOM 2916 C C . THR B 1 148 ? 10.312 -8.609 -3.904 1 95.56 148 THR B C 1
ATOM 2918 O O . THR B 1 148 ? 11.023 -9.055 -3.008 1 95.56 148 THR B O 1
ATOM 2921 N N . THR B 1 149 ? 9.219 -7.895 -3.678 1 97.81 149 THR B N 1
ATOM 2922 C CA . THR B 1 149 ? 8.844 -7.531 -2.316 1 97.81 149 THR B CA 1
ATOM 2923 C C . THR B 1 149 ? 7.508 -8.164 -1.932 1 97.81 149 THR B C 1
ATOM 2925 O O . THR B 1 149 ? 6.453 -7.711 -2.375 1 97.81 149 THR B O 1
ATOM 2928 N N . GLY B 1 150 ? 7.605 -9.156 -1.034 1 98.44 150 GLY B N 1
ATOM 2929 C CA . GLY B 1 150 ? 6.387 -9.805 -0.569 1 98.44 150 GLY B CA 1
ATOM 2930 C C . GLY B 1 150 ? 5.5 -8.891 0.252 1 98.44 150 GLY B C 1
ATOM 2931 O O . GLY B 1 150 ? 5.992 -8.008 0.964 1 98.44 150 GLY B O 1
ATOM 2932 N N . ARG B 1 151 ? 4.273 -9.086 0.154 1 98.75 151 ARG B N 1
ATOM 2933 C CA . ARG B 1 151 ? 3.307 -8.266 0.883 1 98.75 151 ARG B CA 1
ATOM 2934 C C . ARG B 1 151 ? 3.215 -8.703 2.342 1 98.75 151 ARG B C 1
ATOM 2936 O O . ARG B 1 151 ? 3.719 -9.766 2.713 1 98.75 151 ARG B O 1
ATOM 2943 N N . ASN B 1 152 ? 2.713 -7.809 3.146 1 98.5 152 ASN B N 1
ATOM 2944 C CA . ASN B 1 152 ? 2.402 -8.016 4.559 1 98.5 152 ASN B CA 1
ATOM 2945 C C . ASN B 1 152 ? 0.903 -8.195 4.781 1 98.5 152 ASN B C 1
ATOM 2947 O O . ASN B 1 152 ? 0.148 -7.223 4.77 1 98.5 152 ASN B O 1
ATOM 2951 N N . PHE B 1 153 ? 0.457 -9.414 5.066 1 98.06 153 PHE B N 1
ATOM 2952 C CA . PHE B 1 153 ? -0.978 -9.664 5.113 1 98.06 153 PHE B CA 1
ATOM 2953 C C . PHE B 1 153 ? -1.558 -9.266 6.461 1 98.06 153 PHE B C 1
ATOM 2955 O O . PHE B 1 153 ? -2.771 -9.086 6.594 1 98.06 153 PHE B O 1
ATOM 2962 N N . ASP B 1 154 ? -0.695 -9.117 7.496 1 96.88 154 ASP B N 1
ATOM 2963 C CA . ASP B 1 154 ? -1.165 -8.477 8.719 1 96.88 154 ASP B CA 1
ATOM 2964 C C . ASP B 1 154 ? -1.585 -7.035 8.461 1 96.88 154 ASP B C 1
ATOM 2966 O O . ASP B 1 154 ? -2.57 -6.559 9.031 1 96.88 154 ASP B O 1
ATOM 2970 N N . GLU B 1 155 ? -0.784 -6.371 7.695 1 98.31 155 GLU B N 1
ATOM 2971 C CA . GLU B 1 155 ? -1.119 -4.996 7.332 1 98.31 155 GLU B CA 1
ATOM 2972 C C . GLU B 1 155 ? -2.406 -4.941 6.512 1 98.31 155 GLU B C 1
ATOM 2974 O O . GLU B 1 155 ? -3.23 -4.043 6.703 1 98.31 155 GLU B O 1
ATOM 2979 N N . ILE B 1 156 ? -2.566 -5.859 5.578 1 98.44 156 ILE B N 1
ATOM 2980 C CA . ILE B 1 156 ? -3.762 -5.898 4.742 1 98.44 156 ILE B CA 1
ATOM 2981 C C . ILE B 1 156 ? -4.996 -6.117 5.613 1 98.44 156 ILE B C 1
ATOM 2983 O O . ILE B 1 156 ? -6.008 -5.43 5.449 1 98.44 156 ILE B O 1
ATOM 2987 N N . LEU B 1 157 ? -4.918 -7.055 6.574 1 98.25 157 LEU B N 1
ATOM 2988 C CA . LEU B 1 157 ? -6.031 -7.277 7.492 1 98.25 157 LEU B CA 1
ATOM 2989 C C . LEU B 1 157 ? -6.281 -6.047 8.352 1 98.25 157 LEU B C 1
ATOM 2991 O O . LEU B 1 157 ? -7.434 -5.68 8.602 1 98.25 157 LEU B O 1
ATOM 2995 N N . ARG B 1 158 ? -5.203 -5.43 8.805 1 98.31 158 ARG B N 1
ATOM 2996 C CA . ARG B 1 158 ? -5.309 -4.23 9.625 1 98.31 158 ARG B CA 1
ATOM 2997 C C . ARG B 1 158 ? -6.09 -3.137 8.906 1 98.31 158 ARG B C 1
ATOM 2999 O O . ARG B 1 158 ? -6.98 -2.516 9.5 1 98.31 158 ARG B O 1
ATOM 3006 N N . VAL B 1 159 ? -5.785 -2.877 7.648 1 98.44 159 VAL B N 1
ATOM 3007 C CA . VAL B 1 159 ? -6.422 -1.772 6.938 1 98.44 159 VAL B CA 1
ATOM 3008 C C . VAL B 1 159 ? -7.871 -2.129 6.617 1 98.44 159 VAL B C 1
ATOM 3010 O O . VAL B 1 159 ? -8.742 -1.256 6.598 1 98.44 159 VAL B O 1
ATOM 3013 N N . ILE B 1 160 ? -8.141 -3.404 6.359 1 98.44 160 ILE B N 1
ATOM 3014 C CA . ILE B 1 160 ? -9.523 -3.826 6.16 1 98.44 160 ILE B CA 1
ATOM 3015 C C . ILE B 1 160 ? -10.344 -3.539 7.422 1 98.44 160 ILE B C 1
ATOM 3017 O O . ILE B 1 160 ? -11.438 -2.977 7.344 1 98.44 160 ILE B O 1
ATOM 3021 N N . GLU B 1 161 ? -9.812 -3.883 8.57 1 98.19 161 GLU B N 1
ATOM 3022 C CA . GLU B 1 161 ? -10.484 -3.613 9.844 1 98.19 161 GLU B CA 1
ATOM 3023 C C . GLU B 1 161 ? -10.688 -2.117 10.047 1 98.19 161 GLU B C 1
ATOM 3025 O O . GLU B 1 161 ? -11.727 -1.691 10.562 1 98.19 161 GLU B O 1
ATOM 3030 N N . SER B 1 162 ? -9.703 -1.397 9.711 1 98.44 162 SER B N 1
ATOM 3031 C CA . SER B 1 162 ? -9.82 0.054 9.812 1 98.44 162 SER B CA 1
ATOM 3032 C C . SER B 1 162 ? -10.953 0.579 8.93 1 98.44 162 SER B C 1
ATOM 3034 O O . SER B 1 162 ? -11.758 1.402 9.367 1 98.44 162 SER B O 1
ATOM 3036 N N . LEU B 1 163 ? -10.984 0.122 7.66 1 98.31 163 LEU B N 1
ATOM 3037 C CA . LEU B 1 163 ? -12.023 0.547 6.727 1 98.31 163 LEU B CA 1
ATOM 3038 C C . LEU B 1 163 ? -13.414 0.228 7.273 1 98.31 163 LEU B C 1
ATOM 3040 O O . LEU B 1 163 ? -14.312 1.067 7.219 1 98.31 163 LEU B O 1
ATOM 3044 N N . HIS B 1 164 ? -13.57 -0.972 7.828 1 98.06 164 HIS B N 1
ATOM 3045 C CA . HIS B 1 164 ? -14.844 -1.367 8.414 1 98.06 164 HIS B CA 1
ATOM 3046 C C . HIS B 1 164 ? -15.219 -0.459 9.578 1 98.06 164 HIS B C 1
ATOM 3048 O O . HIS B 1 164 ? -16.359 0.004 9.672 1 98.06 164 HIS B O 1
ATOM 3054 N N . LEU B 1 165 ? -14.305 -0.215 10.445 1 98.12 165 LEU B N 1
ATOM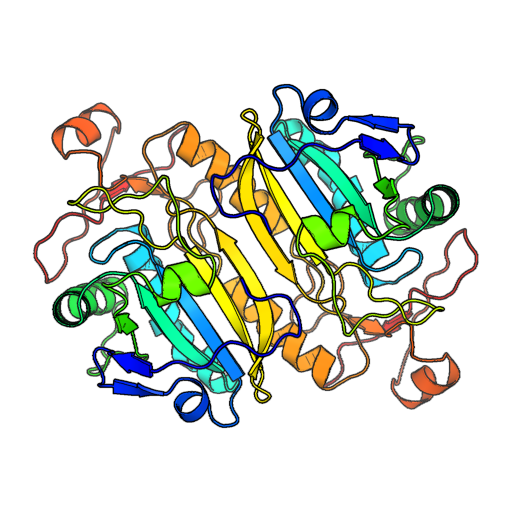 3055 C CA . LEU B 1 165 ? -14.516 0.587 11.648 1 98.12 165 LEU B CA 1
ATOM 3056 C C . LEU B 1 165 ? -14.914 2.014 11.281 1 98.12 165 LEU B C 1
ATOM 3058 O O . LEU B 1 165 ? -15.867 2.557 11.836 1 98.12 165 LEU B O 1
ATOM 3062 N N . THR B 1 166 ? -14.227 2.574 10.352 1 97.12 166 THR B N 1
ATOM 3063 C CA . THR B 1 166 ? -14.406 3.986 10.031 1 97.12 166 THR B CA 1
ATOM 3064 C C . THR B 1 166 ? -15.641 4.188 9.148 1 97.12 166 THR B C 1
ATOM 3066 O O . THR B 1 166 ? -16.156 5.301 9.039 1 97.12 166 THR B O 1
ATOM 3069 N N . ASP B 1 167 ? -16.094 3.15 8.5 1 96.25 167 ASP B N 1
ATOM 3070 C CA . ASP B 1 167 ? -17.359 3.201 7.781 1 96.25 167 ASP B CA 1
ATOM 3071 C C . ASP B 1 167 ? -18.531 3.164 8.742 1 96.25 167 ASP B C 1
ATOM 3073 O O . ASP B 1 167 ? -19.594 3.721 8.453 1 96.25 167 ASP B O 1
ATOM 3077 N N . LYS B 1 168 ? -18.328 2.508 9.852 1 96.5 168 LYS B N 1
ATOM 3078 C CA . LYS B 1 168 ? -19.422 2.256 10.789 1 96.5 168 LYS B CA 1
ATOM 3079 C C . LYS B 1 168 ? -19.547 3.387 11.805 1 96.5 168 LYS B C 1
ATOM 3081 O O . LYS B 1 168 ? -20.641 3.703 12.258 1 96.5 168 LYS B O 1
ATOM 3086 N N . PHE B 1 169 ? -18.422 3.924 12.188 1 96.88 169 PHE B N 1
ATOM 3087 C CA . PHE B 1 169 ? -18.375 4.949 13.227 1 96.88 169 PHE B CA 1
ATOM 3088 C C . PHE B 1 169 ? -17.672 6.203 12.719 1 96.88 169 PHE B C 1
ATOM 3090 O O . PHE B 1 169 ? -16.828 6.129 11.812 1 96.88 169 PHE B O 1
ATOM 3097 N N . LYS B 1 170 ? -17.969 7.324 13.258 1 96.31 170 LYS B N 1
ATOM 3098 C CA . LYS B 1 170 ? -17.359 8.594 12.859 1 96.31 170 LYS B CA 1
ATOM 3099 C C . LYS B 1 170 ? -16 8.789 13.516 1 96.31 170 LYS B C 1
ATOM 3101 O O . LYS B 1 170 ? -15.766 9.781 14.203 1 96.31 170 LYS B O 1
ATOM 3106 N N . VAL B 1 171 ? -15.133 7.82 13.258 1 97.88 171 VAL B N 1
ATOM 3107 C CA . VAL B 1 171 ? -13.773 7.848 13.789 1 97.88 171 VAL B CA 1
ATOM 3108 C C . VAL B 1 171 ? -12.773 7.566 12.672 1 97.88 171 VAL B C 1
ATOM 3110 O O . VAL B 1 171 ? -13.164 7.191 11.562 1 97.88 171 VAL B O 1
ATOM 3113 N N . ALA B 1 172 ? -11.547 7.824 12.922 1 97.81 172 ALA B N 1
ATOM 3114 C CA . ALA B 1 172 ? -10.406 7.48 12.07 1 97.81 172 ALA B CA 1
ATOM 3115 C C . ALA B 1 172 ? -9.32 6.77 12.867 1 97.81 172 ALA B C 1
ATOM 3117 O O . ALA B 1 172 ? -9.25 6.914 14.094 1 97.81 172 ALA B O 1
ATOM 3118 N N . THR B 1 173 ? -8.586 5.957 12.227 1 98.62 173 THR B N 1
ATOM 3119 C CA . THR B 1 173 ? -7.527 5.215 12.906 1 98.62 173 THR B CA 1
ATOM 3120 C C . THR B 1 173 ? -6.184 5.93 12.75 1 98.62 173 THR B C 1
ATOM 3122 O O . THR B 1 173 ? -5.777 6.266 11.641 1 98.62 173 THR B O 1
ATOM 3125 N N . PRO B 1 174 ? -5.547 6.203 13.891 1 98.5 174 PRO B N 1
ATOM 3126 C CA . PRO B 1 174 ? -4.281 6.934 13.828 1 98.5 174 PRO B CA 1
ATOM 3127 C C . PRO B 1 174 ? -3.133 6.078 13.297 1 98.5 174 PRO B C 1
ATOM 3129 O O . PRO B 1 174 ? -3.344 4.926 12.914 1 98.5 174 PRO B O 1
ATOM 3132 N N . VAL B 1 175 ? -1.968 6.699 13.227 1 98.56 175 VAL B N 1
ATOM 3133 C CA . VAL B 1 175 ? -0.735 6.078 12.758 1 98.56 175 VAL B CA 1
ATOM 3134 C C . VAL B 1 175 ? -0.516 4.75 13.477 1 98.56 175 VAL B C 1
ATOM 3136 O O . VAL B 1 175 ? -0.679 4.664 14.695 1 98.56 175 VAL B O 1
ATOM 3139 N N . ASP B 1 176 ? -0.284 3.701 12.766 1 97.94 176 ASP B N 1
ATOM 3140 C CA . ASP B 1 176 ? 0.152 2.402 13.266 1 97.94 176 ASP B CA 1
ATOM 3141 C C . ASP B 1 176 ? -0.928 1.755 14.133 1 97.94 176 ASP B C 1
ATOM 3143 O O . ASP B 1 176 ? -0.645 0.834 14.898 1 97.94 176 ASP B O 1
ATOM 3147 N N . TRP B 1 177 ? -2.119 2.236 14.047 1 98.56 177 TRP B N 1
ATOM 3148 C CA . TRP B 1 177 ? -3.242 1.736 14.836 1 98.56 177 TRP B CA 1
ATOM 3149 C C . TRP B 1 177 ? -3.4 0.23 14.656 1 98.56 177 TRP B C 1
ATOM 3151 O O . TRP B 1 177 ? -3.211 -0.297 13.562 1 98.56 177 TRP B O 1
ATOM 3161 N N . LYS B 1 178 ? -3.754 -0.471 15.664 1 96.81 178 LYS B N 1
ATOM 3162 C CA . LYS B 1 178 ? -4.188 -1.865 15.656 1 96.81 178 LYS B CA 1
ATOM 3163 C C . LYS B 1 178 ? -5.562 -2.016 16.297 1 96.81 178 LYS B C 1
ATOM 3165 O O . LYS B 1 178 ? -5.949 -1.209 17.156 1 96.81 178 LYS B O 1
ATOM 3170 N N . LYS B 1 179 ? -6.172 -3.049 15.891 1 96.44 179 LYS B N 1
ATOM 3171 C CA . LYS B 1 179 ? -7.516 -3.295 16.406 1 96.44 179 LYS B CA 1
ATOM 3172 C C . LYS B 1 179 ? -7.535 -3.26 17.938 1 96.44 179 LYS B C 1
ATOM 3174 O O . LYS B 1 179 ? -6.719 -3.914 18.578 1 96.44 179 LYS B O 1
ATOM 3179 N N . GLY B 1 180 ? -8.406 -2.514 18.469 1 97.19 180 GLY B N 1
ATOM 3180 C CA . GLY B 1 180 ? -8.562 -2.434 19.922 1 97.19 180 GLY B CA 1
ATOM 3181 C C . GLY B 1 180 ? -7.918 -1.197 20.516 1 97.19 180 GLY B C 1
ATOM 3182 O O . GLY B 1 180 ? -8.211 -0.834 21.656 1 97.19 180 GLY B O 1
ATOM 3183 N N . GLU B 1 181 ? -7.082 -0.535 19.812 1 98.25 181 GLU B N 1
ATOM 3184 C CA . GLU B 1 181 ? -6.422 0.674 20.297 1 98.25 181 GLU B CA 1
ATOM 3185 C C . GLU B 1 181 ? -7.324 1.896 20.141 1 98.25 181 GLU B C 1
ATOM 3187 O O . GLU B 1 181 ? -8.375 1.819 19.5 1 98.25 181 GLU B O 1
ATOM 3192 N N . GLU B 1 182 ? -6.906 2.924 20.734 1 98.25 182 GLU B N 1
ATOM 3193 C CA . GLU B 1 182 ? -7.664 4.172 20.672 1 98.25 182 GLU B CA 1
ATOM 3194 C C . GLU B 1 182 ? -7.711 4.719 19.234 1 98.25 182 GLU B C 1
ATOM 3196 O O . GLU B 1 182 ? -6.82 4.445 18.438 1 98.25 182 GLU B O 1
ATOM 3201 N N . VAL B 1 183 ? -8.734 5.426 19.016 1 98.56 183 VAL B N 1
ATOM 3202 C CA . VAL B 1 183 ? -8.953 6.004 17.688 1 98.56 183 VAL B CA 1
ATOM 3203 C C . VAL B 1 183 ? -9.234 7.5 17.812 1 98.56 183 VAL B C 1
ATOM 3205 O O . VAL B 1 183 ? -9.266 8.039 18.922 1 98.56 183 VAL B O 1
ATOM 3208 N N . MET B 1 184 ? -9.328 8.133 16.672 1 98.19 184 MET B N 1
ATOM 3209 C CA . MET B 1 184 ? -9.508 9.586 16.625 1 98.19 184 MET B CA 1
ATOM 3210 C C . MET B 1 184 ? -10.914 9.945 16.156 1 98.19 184 MET B C 1
ATOM 3212 O O . MET B 1 184 ? -11.453 9.328 15.242 1 98.19 184 MET B O 1
ATOM 3216 N N . VAL B 1 185 ? -11.492 10.961 16.844 1 97.62 185 VAL B N 1
ATOM 3217 C CA . VAL B 1 185 ? -12.773 11.484 16.375 1 97.62 185 VAL B CA 1
ATOM 3218 C C . VAL B 1 185 ? -12.57 12.227 15.055 1 97.62 185 VAL B C 1
ATOM 3220 O O . VAL B 1 185 ? -11.625 13.008 14.914 1 97.62 185 VAL B O 1
ATOM 3223 N N . GLN B 1 186 ? -13.383 12.016 14.102 1 95.19 186 GLN B N 1
ATOM 3224 C CA . GLN B 1 186 ? -13.258 12.68 12.812 1 95.19 186 GLN B CA 1
ATOM 3225 C C . GLN B 1 186 ? -13.406 14.195 12.961 1 95.19 186 GLN B C 1
ATOM 3227 O O . GLN B 1 186 ? -14.195 14.672 13.766 1 95.19 186 GLN B O 1
ATOM 3232 N N . PRO B 1 187 ? -12.727 14.914 12.117 1 91.06 187 PRO B N 1
ATOM 3233 C CA . PRO B 1 187 ? -12.75 16.375 12.219 1 91.06 187 PRO B CA 1
ATOM 3234 C C . PRO B 1 187 ? -14.141 16.953 12.008 1 91.06 187 PRO B C 1
ATOM 3236 O O . PRO B 1 187 ? -14.461 18.016 12.562 1 91.06 187 PRO B O 1
ATOM 3239 N N . SER B 1 188 ? -14.938 16.344 11.297 1 90.12 188 SER B N 1
ATOM 3240 C CA . SER B 1 188 ? -16.25 16.875 10.953 1 90.12 188 SER B CA 1
ATOM 3241 C C . SER B 1 188 ? -17.219 16.75 12.133 1 90.12 188 SER B C 1
ATOM 3243 O O . SER B 1 188 ? -18.281 17.359 12.133 1 90.12 188 SER B O 1
ATOM 3245 N N . VAL B 1 189 ? -16.859 15.961 13.109 1 94.44 189 VAL B N 1
ATOM 3246 C CA . VAL B 1 189 ? -17.703 15.75 14.273 1 94.44 189 VAL B CA 1
ATOM 3247 C C . VAL B 1 189 ? -17.531 16.906 15.258 1 94.44 189 VAL B C 1
ATOM 3249 O O . VAL B 1 189 ? -16.422 17.141 15.75 1 94.44 189 VAL B O 1
ATOM 3252 N N . THR B 1 190 ? -18.594 17.547 15.57 1 94 190 THR B N 1
ATOM 3253 C CA . THR B 1 190 ? -18.531 18.672 16.5 1 94 190 THR B CA 1
ATOM 3254 C C . THR B 1 190 ? -18.312 18.188 17.922 1 94 190 THR B C 1
ATOM 3256 O O . THR B 1 190 ? -18.469 17 18.203 1 94 190 THR B O 1
ATOM 3259 N N . GLU B 1 191 ? -17.906 19.125 18.734 1 92.38 191 GLU B N 1
ATOM 3260 C CA . GLU B 1 191 ? -17.719 18.781 20.141 1 92.38 191 GLU B CA 1
ATOM 3261 C C . GLU B 1 191 ? -18.984 18.219 20.766 1 92.38 191 GLU B C 1
ATOM 3263 O O . GLU B 1 191 ? -18.938 17.234 21.484 1 92.38 191 GLU B O 1
ATOM 3268 N N . ASN B 1 192 ? -20.109 18.828 20.5 1 94.38 192 ASN B N 1
ATOM 3269 C CA . ASN B 1 192 ? -21.391 18.391 21.031 1 94.38 192 ASN B CA 1
ATOM 3270 C C . ASN B 1 192 ? -21.781 17.016 20.5 1 94.38 192 ASN B C 1
ATOM 3272 O O . ASN B 1 192 ? -22.25 16.156 21.25 1 94.38 192 ASN B O 1
ATOM 3276 N N . GLU B 1 193 ? -21.578 16.812 19.25 1 95.94 193 GLU B N 1
ATOM 3277 C CA . GLU B 1 193 ? -21.875 15.523 18.656 1 95.94 193 GLU B CA 1
ATOM 3278 C C . GLU B 1 193 ? -21 14.422 19.234 1 95.94 193 GLU B C 1
ATOM 3280 O O . GLU B 1 193 ? -21.453 13.297 19.469 1 95.94 193 GLU B O 1
ATOM 3285 N N . ALA B 1 194 ? -19.781 14.742 19.453 1 95.19 194 ALA B N 1
ATOM 3286 C CA . ALA B 1 194 ? -18.828 13.766 20 1 95.19 194 ALA B CA 1
ATOM 3287 C C . ALA B 1 194 ? -19.266 13.297 21.375 1 95.19 194 ALA B C 1
ATOM 3289 O O . ALA B 1 194 ? -19.141 12.117 21.703 1 95.19 194 ALA B O 1
ATOM 3290 N N . LYS B 1 195 ? -19.766 14.203 22.125 1 92.88 195 LYS B N 1
ATOM 3291 C CA . LYS B 1 195 ? -20.203 13.891 23.484 1 92.88 195 LYS B CA 1
ATOM 3292 C C . LYS B 1 195 ? -21.406 12.945 23.453 1 92.88 195 LYS B C 1
ATOM 3294 O O . LYS B 1 195 ? -21.609 12.164 24.391 1 92.88 195 LYS B O 1
ATOM 3299 N N . GLU B 1 196 ? -22.141 13.031 22.422 1 95.38 196 GLU B N 1
ATOM 3300 C CA . GLU B 1 196 ? -23.312 12.172 22.281 1 95.38 196 GLU B CA 1
ATOM 3301 C C . GLU B 1 196 ? -22.922 10.789 21.766 1 95.38 196 GLU B C 1
ATOM 3303 O O . GLU B 1 196 ? -23.516 9.781 22.141 1 95.38 196 GLU B O 1
ATOM 3308 N N . LEU B 1 197 ? -21.922 10.797 21 1 94.88 197 LEU B N 1
ATOM 3309 C CA . LEU B 1 197 ? -21.562 9.57 20.297 1 94.88 197 LEU B CA 1
ATOM 3310 C C . LEU B 1 197 ? -20.625 8.711 21.141 1 94.88 197 LEU B C 1
ATOM 3312 O O . LEU B 1 197 ? -20.625 7.484 21.016 1 94.88 197 LEU B O 1
ATOM 3316 N N . PHE B 1 198 ? -19.875 9.398 21.953 1 96.06 198 PHE B N 1
ATOM 3317 C CA . PHE B 1 198 ? -18.812 8.68 22.656 1 96.06 198 PHE B CA 1
ATOM 3318 C C . PHE B 1 198 ? -18.891 8.945 24.156 1 96.06 198 PHE B C 1
ATOM 3320 O O . PHE B 1 198 ? -19.141 10.07 24.578 1 96.06 198 PHE B O 1
ATOM 3327 N N . PRO B 1 199 ? -18.641 7.938 24.984 1 93 199 PRO B N 1
ATOM 3328 C CA . PRO B 1 199 ? -18.734 8.078 26.438 1 93 199 PRO B CA 1
ATOM 3329 C C . PRO B 1 199 ? -17.688 9.039 27 1 93 199 PRO B C 1
ATOM 3331 O O . PRO B 1 199 ? -17.984 9.82 27.922 1 93 199 PRO B O 1
ATOM 3334 N N . THR B 1 200 ? -16.422 8.875 26.531 1 94.88 200 THR B N 1
ATOM 3335 C CA . THR B 1 200 ? -15.32 9.727 26.984 1 94.88 200 THR B CA 1
ATOM 3336 C C . THR B 1 200 ? -14.5 10.203 25.781 1 94.88 200 THR B C 1
ATOM 3338 O O . THR B 1 200 ? -14.125 9.406 24.922 1 94.88 200 THR B O 1
ATOM 3341 N N . VAL B 1 201 ? -14.273 11.477 25.797 1 96.44 201 VAL B N 1
ATOM 3342 C CA . VAL B 1 201 ? -13.453 12.086 24.75 1 96.44 201 VAL B CA 1
ATOM 3343 C C . VAL B 1 201 ? -12.25 12.781 25.375 1 96.44 201 VAL B C 1
ATOM 3345 O O . VAL B 1 201 ? -12.406 13.641 26.234 1 96.44 201 VAL B O 1
ATOM 3348 N N . LYS B 1 202 ? -11.094 12.336 25.047 1 97 202 LYS B N 1
ATOM 3349 C CA . LYS B 1 202 ? -9.859 12.977 25.484 1 97 202 LYS B CA 1
ATOM 3350 C C . LYS B 1 202 ? -9.344 13.938 24.422 1 97 202 LYS B C 1
ATOM 3352 O O . LYS B 1 202 ? -9.086 13.539 23.281 1 97 202 LYS B O 1
ATOM 3357 N N . THR B 1 203 ? -9.188 15.195 24.781 1 96.44 203 THR B N 1
ATOM 3358 C CA . THR B 1 203 ? -8.68 16.203 23.859 1 96.44 203 THR B CA 1
ATOM 3359 C C . THR B 1 203 ? -7.227 16.531 24.156 1 96.44 203 THR B C 1
ATOM 3361 O O . THR B 1 203 ? -6.871 16.812 25.312 1 96.44 203 THR B O 1
ATOM 3364 N N . VAL B 1 204 ? -6.43 16.531 23.156 1 96.69 204 VAL B N 1
ATOM 3365 C CA . VAL B 1 204 ? -5.02 16.859 23.312 1 96.69 204 VAL B CA 1
ATOM 3366 C C . VAL B 1 204 ? -4.816 18.359 23.094 1 96.69 204 VAL B C 1
ATOM 3368 O O . VAL B 1 204 ? -5.262 18.906 22.078 1 96.69 204 VAL B O 1
ATOM 3371 N N . ASN B 1 205 ? -4.145 18.969 24.016 1 95.94 205 ASN B N 1
ATOM 3372 C CA . ASN B 1 205 ? -3.816 20.391 23.875 1 95.94 205 ASN B CA 1
ATOM 3373 C C . ASN B 1 205 ? -2.59 20.594 22.984 1 95.94 205 ASN B C 1
ATOM 3375 O O . ASN B 1 205 ? -1.564 19.938 23.172 1 95.94 205 ASN B O 1
ATOM 3379 N N . LEU B 1 206 ? -2.732 21.5 22.047 1 97.12 206 LEU B N 1
ATOM 3380 C CA . LEU B 1 206 ? -1.66 21.781 21.094 1 97.12 206 LEU B CA 1
ATOM 3381 C C . LEU B 1 206 ? -1.328 23.266 21.094 1 97.12 206 LEU B C 1
ATOM 3383 O O . LEU B 1 206 ? -2.145 24.094 21.5 1 97.12 206 LEU B O 1
ATOM 3387 N N . PRO B 1 207 ? -0.158 23.594 20.609 1 96.75 207 PRO B N 1
ATOM 3388 C CA . PRO B 1 207 ? 0.275 24.984 20.594 1 96.75 207 PRO B CA 1
ATOM 3389 C C . PRO B 1 207 ? -0.658 25.875 19.781 1 96.75 207 PRO B C 1
ATOM 3391 O O . PRO B 1 207 ? -0.819 27.062 20.109 1 96.75 207 PRO B O 1
ATOM 3394 N N . SER B 1 208 ? -1.243 25.391 18.75 1 96.62 208 SER B N 1
ATOM 3395 C CA . SER B 1 208 ? -2.123 26.188 17.906 1 96.62 208 SER B CA 1
ATOM 3396 C C . SER B 1 208 ? -3.387 26.609 18.656 1 96.62 208 SER B C 1
ATOM 3398 O O . SER B 1 208 ? -4.086 27.531 18.234 1 96.62 208 SER B O 1
ATOM 3400 N N . GLY B 1 209 ? -3.725 25.859 19.719 1 96.5 209 GLY B N 1
ATOM 3401 C CA . GLY B 1 209 ? -4.957 26.094 20.453 1 96.5 209 GLY B CA 1
ATOM 3402 C C . GLY B 1 209 ? -6.156 25.406 19.859 1 96.5 209 GLY B C 1
ATOM 3403 O O . GLY B 1 209 ? -7.238 25.391 20.438 1 96.5 209 GLY B O 1
ATOM 3404 N N . LYS B 1 210 ? -5.957 24.797 18.719 1 95.31 210 LYS B N 1
ATOM 3405 C CA . LYS B 1 210 ? -7.039 24.062 18.078 1 95.31 210 LYS B CA 1
ATOM 3406 C C . LYS B 1 210 ? -7.273 22.719 18.781 1 95.31 210 LYS B C 1
ATOM 3408 O O . LYS B 1 210 ? -6.332 22.094 19.281 1 95.31 210 LYS B O 1
ATOM 3413 N N . THR B 1 211 ? -8.523 22.25 18.797 1 94.75 211 THR B N 1
ATOM 3414 C CA . THR B 1 211 ? -8.891 21.047 19.531 1 94.75 211 THR B CA 1
ATOM 3415 C C . THR B 1 211 ? -9.281 19.922 18.578 1 94.75 211 THR B C 1
ATOM 3417 O O . THR B 1 211 ? -10.32 19.281 18.766 1 94.75 211 THR B O 1
ATOM 3420 N N . TYR B 1 212 ? -8.43 19.734 17.609 1 96 212 TYR B N 1
ATOM 3421 C CA . TYR B 1 212 ? -8.805 18.766 16.578 1 96 212 TYR B CA 1
ATOM 3422 C C . TYR B 1 212 ? -8.352 17.359 16.969 1 96 212 TYR B C 1
ATOM 3424 O O . TYR B 1 212 ? -8.805 16.375 16.375 1 96 212 TYR B O 1
ATOM 3432 N N . LEU B 1 213 ? -7.414 17.266 17.891 1 97.38 213 LEU B N 1
ATOM 3433 C CA . LEU B 1 213 ? -6.953 15.953 18.312 1 97.38 213 LEU B CA 1
ATOM 3434 C C . LEU B 1 213 ? -7.809 15.43 19.469 1 97.38 213 LEU B C 1
ATOM 3436 O O . LEU B 1 213 ? -7.477 15.625 20.641 1 97.38 213 LEU B O 1
ATOM 3440 N N . ARG B 1 214 ? -8.844 14.688 19.125 1 97.94 214 ARG B N 1
ATOM 3441 C CA . ARG B 1 214 ? -9.797 14.102 20.062 1 97.94 214 ARG B CA 1
ATOM 3442 C C . ARG B 1 214 ? -9.742 12.578 20.016 1 97.94 214 ARG B C 1
ATOM 3444 O O . ARG B 1 214 ? -9.977 11.984 18.953 1 97.94 214 ARG B O 1
ATOM 3451 N N . ILE B 1 215 ? -9.414 11.961 21.094 1 97.94 215 ILE B N 1
ATOM 3452 C CA . ILE B 1 215 ? -9.133 10.531 21.188 1 97.94 215 ILE B CA 1
ATOM 3453 C C . ILE B 1 215 ? -10.258 9.836 21.953 1 97.94 215 ILE B C 1
ATOM 3455 O O . ILE B 1 215 ? -10.711 10.32 23 1 97.94 215 ILE B O 1
ATOM 3459 N N . VAL B 1 216 ? -10.695 8.742 21.453 1 98.06 216 VAL B N 1
ATOM 3460 C CA . VAL B 1 216 ? -11.711 7.926 22.094 1 98.06 216 VAL B CA 1
ATOM 3461 C C . VAL B 1 216 ? -11.305 6.453 22.047 1 98.06 216 VAL B C 1
ATOM 3463 O O . VAL B 1 216 ? -10.453 6.07 21.234 1 98.06 216 VAL B O 1
ATOM 3466 N N . SER B 1 217 ? -11.875 5.672 22.953 1 97.62 217 SER B N 1
ATOM 3467 C CA . SER B 1 217 ? -11.719 4.227 22.828 1 97.62 217 SER B CA 1
ATOM 3468 C C . SER B 1 217 ? -12.367 3.703 21.547 1 97.62 217 SER B C 1
ATOM 3470 O O . SER B 1 217 ? -13.375 4.25 21.094 1 97.62 217 SER B O 1
ATOM 3472 N N . GLN B 1 218 ? -11.797 2.699 20.969 1 97.19 218 GLN B N 1
ATOM 3473 C CA . GLN B 1 218 ? -12.406 2.111 19.781 1 97.19 218 GLN B CA 1
ATOM 3474 C C . GLN B 1 218 ?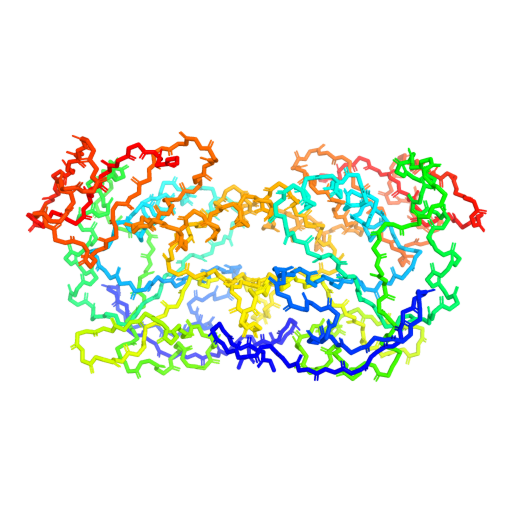 -13.859 1.727 20.047 1 97.19 218 GLN B C 1
ATOM 3476 O O . GLN B 1 218 ? -14.141 0.942 20.953 1 97.19 218 GLN B O 1
ATOM 3481 N N . PRO B 1 219 ? -14.703 2.256 19.297 1 95.25 219 PRO B N 1
ATOM 3482 C CA . PRO B 1 219 ? -16.109 1.854 19.484 1 95.25 219 PRO B CA 1
ATOM 3483 C C . PRO B 1 219 ? -16.359 0.416 19.047 1 95.25 219 PRO B C 1
ATOM 3485 O O . PRO B 1 219 ? -15.617 -0.132 18.234 1 95.25 219 PRO B O 1
ATOM 3488 N N . THR B 1 220 ? -17.422 -0.215 19.578 1 90.38 220 THR B N 1
ATOM 3489 C CA . THR B 1 220 ? -17.766 -1.594 19.25 1 90.38 220 THR B CA 1
ATOM 3490 C C . THR B 1 220 ? -19.188 -1.682 18.719 1 90.38 220 THR B C 1
ATOM 3492 O O . THR B 1 220 ? -20.047 -0.864 19.078 1 90.38 220 THR B O 1
#

Radius of gyration: 22.01 Å; Cα contacts (8 Å, |Δi|>4): 964; chains: 2; bounding box: 51×61×52 Å

Foldseek 3Di:
DADFFDFADWDWFAWLVGIDTVLVVCAQFKEKEKEAFDFPDDLVLVQLLVCQVCVVVCVVLRYAYEYEKQDDNVSVVVRVVVSCVVSVPPDPDRDHIYTHNVVCPVQVVVVFWDQVDADPVNHTMGATKMFIAHSVNGTHDMDGDGNVDHDDVVVVSQVSVQVVQVVVDQWHADPPGGPFAKTFHHQVQDPVNCVVRAVDWDFDADPVRDGRGIIGTRDD/DADFFDFADWDWFAWLVGIDTVLVVCAQFKEKEKEAFDFPDDLVLVQLLVCQVCVVVCVVLRYAYEYEKQDDNVSVVVRVVVSCVVSVPPDPDRDHIYTHNVVCPVQVVVVFWDQVDADPVNHTMGATKMFIAHSVNGTHDMDGDGNVDHDDVVVVSQVSVQVVQVVVDQWHADPPGGPFAKTFHHQVQDPVNCVVRAVDWDFDADPVRDGRGIIGTRDD

Solvent-accessible surface area (backbone atoms only — not comparable to full-atom values): 23121 Å² total; per-residue (Å²): 97,80,45,52,65,36,70,52,82,73,51,74,45,45,27,69,83,44,76,43,42,48,59,70,70,42,47,82,28,29,31,36,42,34,35,32,46,49,78,82,33,44,41,47,40,48,37,55,19,49,50,60,72,40,41,67,60,33,53,74,69,47,38,46,59,36,37,34,28,44,46,50,44,70,54,48,58,59,37,47,51,32,23,28,59,75,50,69,48,79,63,87,65,80,88,55,47,43,34,35,28,64,84,39,59,60,36,54,54,57,52,27,44,21,74,86,43,55,47,98,86,66,42,59,24,28,18,33,30,36,37,34,29,40,47,84,38,23,26,55,33,39,37,39,34,40,79,45,43,40,58,48,64,68,57,54,52,48,50,52,52,39,53,54,48,38,71,75,38,79,36,23,34,28,45,59,56,52,94,83,42,62,26,29,48,35,80,87,56,46,74,70,55,43,60,72,75,36,97,58,77,46,71,49,88,41,80,79,66,54,75,42,39,31,37,28,70,55,82,130,96,80,45,50,65,35,71,52,82,75,50,74,44,44,26,69,83,43,75,42,42,48,59,70,69,42,48,82,30,29,34,36,43,33,35,32,46,50,78,82,33,44,41,46,40,47,37,56,19,49,48,58,71,40,40,67,59,34,53,73,69,45,39,47,56,36,39,34,29,43,45,51,44,70,53,49,58,57,38,47,52,32,24,29,59,75,51,70,49,79,62,87,65,79,86,55,48,44,34,34,28,63,84,39,57,61,36,56,54,58,51,27,44,20,74,86,42,55,48,97,86,67,42,60,25,28,17,34,28,36,38,34,29,42,47,85,38,24,26,55,33,40,38,37,33,40,79,46,44,40,56,48,64,68,57,53,52,47,50,51,53,40,53,55,49,37,72,74,38,80,36,25,35,29,44,59,56,52,93,82,42,63,26,30,46,35,82,86,57,46,73,70,54,43,60,73,75,34,97,58,76,47,72,48,88,40,81,78,67,56,76,44,38,30,37,28,71,54,83,130

pLDDT: mean 96.44, std 3.15, range [78.31, 98.88]

Secondary structure (DSSP, 8-state):
-PPTTSBPPP-EEEETTEEEEHHHHHTTSEEEEEE-S-SS-HHHHHHHHHHHHTHHHHHHTTEEEEEEESS-HHHHHHHHHHHHHHHT---SS-SS-EEE-TT-HHHHHTT-EEEEEE-TTS-EEE-EEEEEE-TTSBEEEEEEE-TTB---HHHHHHHHHHHHHHHHSSEEB-TT--TTS-EEE-TTS-HHHHHHH-S--EEPP-TT-----EEEPPP-/-PPTTSBPPP-EEEETTEEEEHHHHHTTSEEEEEE-S-SS-HHHHHHHHHHHHTHHHHHHTTEEEEEEESS-HHHHHHHHHHHHHHHT---SS-SS-EEE-TT-HHHHHTT-EEEEEE-TTS-EEE-EEEEEE-TTSBEEEEEEE-TTB---HHHHHHHHHHHHHHHHSSEEB-TT--TTS-EEE-TTS-HHHHHHH-S--EEPP-TT-----EEEPPP-

Sequence (440 aa):
MVLLGETFPNFTAETQNGKINFHDWLGDSWGILFSHPHDFTPVCTTELAKVAKLMPEFNRLGIKVIALSCNSVDSHHKWIEDIKSYGEITDEEFPYPIIEDESRRLATMLGMLDPAELDSQGLPVSARAVFIIDPSKKMRLSILYPATTGRNFDEILRVIESLHLTDKFKVATPVDWKKGEEVMVQPSVTENEAKELFPTVKTVNLPSGKTYLRIVSQPTMVLLGETFPNFTAETQNGKINFHDWLGDSWGILFSHPHDFTPVCTTELAKVAKLMPEFNRLGIKVIALSCNSVDSHHKWIEDIKSYGEITDEEFPYPIIEDESRRLATMLGMLDPAELDSQGLPVSARAVFIIDPSKKMRLSILYPATTGRNFDEILRVIESLHLTDKFKVATPVDWKKGEEVMVQPSVTENEAKELFPTVKTVNLPSGKTYLRIVSQPT